Protein 8U0A (pdb70)

Solvent-accessible surface area: 18855 Å² total; per-residue (Å²): 142,39,46,62,0,62,65,30,120,81,22,18,86,94,29,95,100,7,39,85,2,8,79,5,0,26,132,30,53,125,92,11,62,72,41,52,151,189,86,106,61,2,13,28,187,96,124,127,63,10,65,19,75,11,22,88,64,22,73,29,48,141,1,2,34,9,4,17,2,3,1,85,38,13,141,23,47,45,104,7,0,2,4,0,0,9,18,0,1,114,41,0,88,15,84,0,52,88,78,6,66,0,18,52,10,80,12,7,126,132,47,58,159,2,23,0,79,30,0,6,66,33,97,72,67,125,105,124,28,102,57,60,97,39,90,55,178,36,132,134,81,13,69,73,36,15,6,0,0,0,0,0,3,0,0,0,0,0,6,0,7,84,33,96,55,166,156,29,45,115,119,30,50,82,16,1,62,76,0,10,84,32,3,46,64,97,51,8,58,99,24,16,118,83,125,21,0,44,76,0,6,150,135,4,47,117,18,12,99,49,103,42,0,33,6,0,0,0,0,0,0,3,0,10,40,55,2,164,37,117,13,35,35,0,17,1,0,0,3,31,0,16,11,12,60,1,54,0,1,39,20,6,0,14,7,2,111,113,24,132,54,65,1,116,86,0,11,8,15,5,1,4,109,43,0,90,110,9,7,84,45,0,15,70,75,57,10,40,14,16,53,79,44,0,0,2,14,4,3,53,3,5,57,17,2,53,126,7,0,0,17,18,97,2,0,0,24,0,15,0,0,11,19,0,4,8,0,13,64,32,85,102,202,8,3,29,17,79,20,14,83,98,14,29,17,104,79,0,0,24,0,0,0,0,0,0,61,36,36,159,251,15,20,71,28,0,38,50,72,0,104,170,51,48,29,156,24,61,198,42,0,58,163,75,0,34,56,19,0,61,126,32,164,45,134,110,100,2,0,0,50,23,0,33,130,46,47,57,78,190

Foldseek 3Di:
DFAFLVVCLVVLVVFPCQQLLLVQLVVLVVVLVVLQCVFDFQQDAPQAFQEDEAEDQDDLQLLLQLQLLCLQVLHHDVRSLLSNLVNLQVLFKFFFCAFDDASNHGLDHGGDIDTLCSRHYYHYDHHDDDSDRHPGDDPDGDDNLASLLSSLLLLLLLQLLVDDDPPCVVVSLVLLQVSQVLQCDPVHNRSHDPPSSVSSSVSVNNVNPVLSSLQSLLSLLLCLVRGPGRSSSSCSRSSCLFCPQQVQVSLLSVLCVVLPHGPSQVVSLVGDPLQSVLVCLSRPPSNPSSPPSYCSRRSCSSPSIPGHCRHCLNRQLSNLLSLLLVLLVLNPVSLADAHNVVRPNVLSNLSSLLVNVPSCPGNNVSVVVCVVVVNGHDPVSLVSSCVRLVPDPHDPRGPSVVSCVPRPDD

Organism: Rabies virus (strain Nishigahara RCEH) (NCBI:txid11298)

Nearest PDB structures (foldseek):
  8fwl-assembly1_A  TM=9.911E-01  e=3.787E-61  Lyssavirus australis
  8b8v-assembly1_A  TM=9.966E-01  e=1.501E-54  Rabies virus CVS-11
  8ffr-assembly1_K  TM=9.853E-01  e=4.944E-51  Rabies virus CVS-11
  5uk4-assembly2_A  TM=8.407E-01  e=1.948E-18  Vesicular stomatitis Indiana virus strain San Juan
  7uws-assembly1_G  TM=8.647E-01  e=3.463E-18  Vesicular stomatitis virus

Sequence (410 aa):
IFVNPSAIRAGLADLEMAEETVDLINRNIEDNQAHLQEYKYPAIKDLKKPCCITLGKAPDLNKAYKSVLSGMNAAKLDPDDVCSYLAAAMQFFEGTCPEDWTSYGILIARKGDKITPNSLVEIKRNDVEGNWALTGMEMTRDPTVSEHASLVGLLLSLYRLSKISGQNTGNNYKTNIADRIEQQIFETAPFVKIVEHHTLMTTHKMCANWSTIPNFRFLAGTYDMFFSRIEHLYSAIRVGTVVTAYEDCSGLVSFTGFIKQINLTAREAILYFFHKNFEEEIRRMLEPGQETAVPHSYFIHFRSLGLSGKSPYSSNAVGHVFNLIHFVGCYMGQIRSLNATVIAACAPHEMSVLGGYLGEEFFRGPEAVYARIMMNGGRLKRSHIRRYVSVSSNHQARPNSFAEFLNKTYSSD

B-factor: mean 36.46, std 17.76, range [12.39, 160.81]

Structure (mmCIF, N/CA/C/O backbone):
data_8U0A
#
_entry.id   8U0A
#
_cell.length_a   42.170
_cell.length_b   74.496
_cell.length_c   154.721
_cell.angle_alpha   90.00
_cell.angle_beta   90.00
_cell.angle_gamma   90.00
#
_symmetry.space_group_name_H-M   'P 21 21 21'
#
loop_
_entity.id
_entity.type
_entity.pdbx_description
1 polymer 'Phosphoprotein, Nucleoprotein fusion'
2 water water
#
loop_
_atom_site.group_PDB
_atom_site.id
_atom_site.type_symbol
_atom_site.label_atom_id
_atom_site.label_alt_id
_atom_site.label_comp_id
_atom_site.label_asym_id
_atom_site.label_entity_id
_atom_site.label_seq_id
_atom_site.pdbx_PDB_ins_code
_atom_site.Cartn_x
_atom_site.Cartn_y
_atom_site.Cartn_z
_atom_site.occupancy
_atom_site.B_iso_or_equiv
_atom_site.auth_seq_id
_atom_site.auth_comp_id
_atom_site.auth_asym_id
_atom_site.auth_atom_id
_atom_site.pdbx_PDB_model_num
ATOM 1 N N . ILE A 1 4 ? 24.449 29.428 2.113 1.00 56.10 4 ILE A N 1
ATOM 2 C CA . ILE A 1 4 ? 24.267 30.293 0.954 1.00 63.38 4 ILE A CA 1
ATOM 3 C C . ILE A 1 4 ? 24.870 31.660 1.277 1.00 52.90 4 ILE A C 1
ATOM 4 O O . ILE A 1 4 ? 24.663 32.203 2.366 1.00 53.28 4 ILE A O 1
ATOM 19 N N . PHE A 1 5 ? 25.607 32.216 0.322 1.00 55.72 5 PHE A N 1
ATOM 20 C CA . PHE A 1 5 ? 26.258 33.507 0.473 1.00 54.85 5 PHE A CA 1
ATOM 21 C C . PHE A 1 5 ? 25.545 34.553 -0.375 1.00 57.45 5 PHE A C 1
ATOM 22 O O . PHE A 1 5 ? 24.917 34.233 -1.386 1.00 53.99 5 PHE A O 1
ATOM 39 N N . VAL A 1 6 ? 25.650 35.811 0.050 1.00 56.02 6 VAL A N 1
ATOM 40 C CA . VAL A 1 6 ? 24.998 36.932 -0.615 1.00 54.44 6 VAL A CA 1
ATOM 41 C C . VAL A 1 6 ? 26.065 37.877 -1.150 1.00 53.66 6 VAL A C 1
ATOM 42 O O . VAL A 1 6 ? 27.089 38.105 -0.498 1.00 49.14 6 VAL A O 1
ATOM 55 N N . ASN A 1 7 ? 25.814 38.435 -2.331 1.00 54.16 7 ASN A N 1
ATOM 56 C CA . ASN A 1 7 ? 26.760 39.366 -2.933 1.00 54.37 7 ASN A CA 1
ATOM 57 C C . ASN A 1 7 ? 26.906 40.601 -2.045 1.00 56.21 7 ASN A C 1
ATOM 58 O O . ASN A 1 7 ? 25.899 41.121 -1.544 1.00 59.23 7 ASN A O 1
ATOM 69 N N . PRO A 1 8 ? 28.130 41.072 -1.787 1.00 56.25 8 PRO A N 1
ATOM 70 C CA . PRO A 1 8 ? 28.279 42.302 -0.987 1.00 54.33 8 PRO A CA 1
ATOM 71 C C . PRO A 1 8 ? 27.450 43.471 -1.505 1.00 63.35 8 PRO A C 1
ATOM 72 O O . PRO A 1 8 ? 27.002 44.307 -0.712 1.00 60.71 8 PRO A O 1
ATOM 83 N N . SER A 1 9 ? 27.230 43.562 -2.816 1.00 69.08 9 SER A N 1
ATOM 84 C CA . SER A 1 9 ? 26.429 44.661 -3.344 1.00 69.19 9 SER A CA 1
ATOM 85 C C . SER A 1 9 ? 25.023 44.648 -2.757 1.00 75.07 9 SER A C 1
ATOM 86 O O . SER A 1 9 ? 24.492 45.695 -2.367 1.00 76.61 9 SER A O 1
ATOM 94 N N . ALA A 1 10 ? 24.413 43.465 -2.671 1.00 75.37 10 ALA A N 1
ATOM 95 C CA . ALA A 1 10 ? 23.049 43.371 -2.167 1.00 83.28 10 ALA A CA 1
ATOM 96 C C . ALA A 1 10 ? 22.950 43.874 -0.732 1.00 84.27 10 ALA A C 1
ATOM 97 O O . ALA A 1 10 ? 21.956 44.511 -0.361 1.00 93.37 10 ALA A O 1
ATOM 104 N N . ILE A 1 11 ? 23.967 43.600 0.094 1.00 79.59 11 ILE A N 1
ATOM 105 C CA . ILE A 1 11 ? 23.914 44.025 1.492 1.00 83.72 11 ILE A CA 1
ATOM 106 C C . ILE A 1 11 ? 24.372 45.461 1.691 1.00 88.04 11 ILE A C 1
ATOM 107 O O . ILE A 1 11 ? 24.317 45.966 2.821 1.00 82.87 11 ILE A O 1
ATOM 123 N N . ARG A 1 12 ? 24.823 46.143 0.635 1.00 86.96 12 ARG A N 1
ATOM 124 C CA . ARG A 1 12 ? 25.144 47.559 0.776 1.00 91.98 12 ARG A CA 1
ATOM 125 C C . ARG A 1 12 ? 23.898 48.397 1.041 1.00 98.61 12 ARG A C 1
ATOM 126 O O . ARG A 1 12 ? 23.987 49.448 1.685 1.00 100.23 12 ARG A O 1
ATOM 147 N N . ALA A 1 13 ? 22.735 47.958 0.550 1.00 97.18 13 ALA A N 1
ATOM 148 C CA . ALA A 1 13 ? 21.493 48.673 0.828 1.00 97.80 13 ALA A CA 1
ATOM 149 C C . ALA A 1 13 ? 21.134 48.590 2.309 1.00 102.39 13 ALA A C 1
ATOM 150 O O . ALA A 1 13 ? 20.826 49.606 2.943 1.00 103.16 13 ALA A O 1
ATOM 157 N N . GLY A 1 14 ? 21.169 47.384 2.879 1.00 105.21 14 GLY A N 1
ATOM 158 C CA . GLY A 1 14 ? 20.933 47.230 4.304 1.00 106.69 14 GLY A CA 1
ATOM 159 C C . GLY A 1 14 ? 21.984 47.889 5.172 1.00 104.48 14 GLY A C 1
ATOM 160 O O . GLY A 1 14 ? 21.715 48.175 6.344 1.00 102.51 14 GLY A O 1
ATOM 164 N N . LEU A 1 15 ? 23.178 48.128 4.623 1.00 105.91 15 LEU A N 1
ATOM 165 C CA . LEU A 1 15 ? 24.229 48.794 5.384 1.00 104.65 15 LEU A CA 1
ATOM 166 C C . LEU A 1 15 ? 23.813 50.208 5.758 1.00 105.18 15 LEU A C 1
ATOM 167 O O . LEU A 1 15 ? 24.151 50.696 6.843 1.00 103.32 15 LEU A O 1
ATOM 183 N N . ALA A 1 16 ? 23.071 50.881 4.876 1.00 103.28 16 ALA A N 1
ATOM 184 C CA . ALA A 1 16 ? 22.685 52.262 5.139 1.00 101.38 16 ALA A CA 1
ATOM 185 C C . ALA A 1 16 ? 21.691 52.363 6.289 1.00 101.16 16 ALA A C 1
ATOM 186 O O . ALA A 1 16 ? 21.716 53.343 7.042 1.00 99.36 16 ALA A O 1
ATOM 193 N N . ASP A 1 17 ? 20.815 51.366 6.442 1.00 100.14 17 ASP A N 1
ATOM 194 C CA . ASP A 1 17 ? 19.797 51.423 7.486 1.00 100.44 17 ASP A CA 1
ATOM 195 C C . ASP A 1 17 ? 20.418 51.449 8.878 1.00 93.77 17 ASP A C 1
ATOM 196 O O . ASP A 1 17 ? 19.878 52.095 9.784 1.00 87.70 17 ASP A O 1
ATOM 205 N N . LEU A 1 18 ? 21.545 50.764 9.067 1.00 92.28 18 LEU A N 1
ATOM 206 C CA . LEU A 1 18 ? 22.182 50.706 10.376 1.00 84.14 18 LEU A CA 1
ATOM 207 C C . LEU A 1 18 ? 22.662 52.088 10.805 1.00 79.48 18 LEU A C 1
ATOM 208 O O . LEU A 1 18 ? 23.075 52.913 9.983 1.00 83.42 18 LEU A O 1
ATOM 224 N N . GLU A 1 19 ? 22.604 52.336 12.113 1.00 63.53 19 GLU A N 1
ATOM 225 C CA . GLU A 1 19 ? 22.939 53.640 12.665 1.00 55.17 19 GLU A CA 1
ATOM 226 C C . GLU A 1 19 ? 23.785 53.472 13.918 1.00 50.46 19 GLU A C 1
ATOM 227 O O . GLU A 1 19 ? 23.689 52.464 14.628 1.00 47.05 19 GLU A O 1
ATOM 239 N N . MET A 1 20 ? 24.617 54.482 14.177 1.00 52.10 20 MET A N 1
ATOM 240 C CA . MET A 1 20 ? 25.483 54.542 15.348 1.00 43.51 20 MET A CA 1
ATOM 241 C C . MET A 1 20 ? 26.419 53.344 15.427 1.00 41.25 20 MET A C 1
ATOM 242 O O . MET A 1 20 ? 26.901 52.991 16.509 1.00 41.80 20 MET A O 1
ATOM 256 N N . ALA A 1 21 ? 26.695 52.705 14.294 1.00 42.13 21 ALA A N 1
ATOM 257 C CA . ALA A 1 21 ? 27.541 51.521 14.318 1.00 40.61 21 ALA A CA 1
ATOM 258 C C . ALA A 1 21 ? 28.983 51.878 14.654 1.00 37.32 21 ALA A C 1
ATOM 259 O O . ALA A 1 21 ? 29.638 51.167 15.425 1.00 30.68 21 ALA A O 1
ATOM 266 N N . GLU A 1 22 ? 29.498 52.970 14.083 1.00 35.37 22 GLU A N 1
ATOM 267 C CA . GLU A 1 22 ? 30.884 53.343 14.341 1.00 33.95 22 GLU A CA 1
ATOM 268 C C . GLU A 1 22 ? 31.059 53.800 15.783 1.00 35.11 22 GLU A C 1
ATOM 269 O O . GLU A 1 22 ? 32.049 53.458 16.440 1.00 30.69 22 GLU A O 1
ATOM 281 N N . GLU A 1 23 ? 30.108 54.584 16.284 1.00 34.42 23 GLU A N 1
ATOM 282 C CA . GLU A 1 23 ? 30.190 55.060 17.657 1.00 37.18 23 GLU A CA 1
ATOM 283 C C . GLU A 1 23 ? 30.154 53.899 18.646 1.00 30.67 23 GLU A C 1
ATOM 284 O O . GLU A 1 23 ? 30.865 53.913 19.660 1.00 27.56 23 GLU A O 1
ATOM 296 N N . THR A 1 24 ? 29.338 52.879 18.362 1.00 31.21 24 THR A N 1
ATOM 297 C CA . THR A 1 24 ? 29.252 51.723 19.253 1.00 26.13 24 THR A CA 1
ATOM 298 C C . THR A 1 24 ? 30.574 50.971 19.290 1.00 29.62 24 THR A C 1
ATOM 299 O O . THR A 1 24 ? 31.058 50.597 20.362 1.00 26.21 24 THR A O 1
ATOM 310 N N . VAL A 1 25 ? 31.167 50.726 18.118 1.00 29.65 25 VAL A N 1
ATOM 311 C CA . VAL A 1 25 ? 32.436 50.007 18.066 1.00 33.33 25 VAL A CA 1
ATOM 312 C C . VAL A 1 25 ? 33.492 50.748 18.875 1.00 31.14 25 VAL A C 1
ATOM 313 O O . VAL A 1 25 ? 34.200 50.158 19.702 1.00 30.19 25 VAL A O 1
ATOM 326 N N . ASP A 1 26 ? 33.613 52.055 18.639 1.00 31.65 26 ASP A N 1
ATOM 327 C CA . ASP A 1 26 ? 34.652 52.835 19.298 1.00 31.85 26 ASP A CA 1
ATOM 328 C C . ASP A 1 26 ? 34.438 52.876 20.805 1.00 29.66 26 ASP A C 1
ATOM 329 O O . ASP A 1 26 ? 35.392 52.703 21.567 1.00 29.37 26 ASP A O 1
ATOM 338 N N . LEU A 1 27 ? 33.190 53.066 21.252 1.00 28.43 27 LEU A N 1
ATOM 339 C CA . LEU A 1 27 ? 32.919 53.203 22.682 1.00 29.26 27 LEU A CA 1
ATOM 340 C C . LEU A 1 27 ? 33.197 51.905 23.426 1.00 28.06 27 LEU A C 1
ATOM 341 O O . LEU A 1 27 ? 33.869 51.902 24.465 1.00 25.98 27 LEU A O 1
ATOM 357 N N . ILE A 1 28 ? 32.638 50.798 22.941 1.00 23.62 28 ILE A N 1
ATOM 358 C CA . ILE A 1 28 ? 32.848 49.523 23.614 1.00 25.21 28 ILE A CA 1
ATOM 359 C C . ILE A 1 28 ? 34.325 49.170 23.629 1.00 26.14 28 ILE A C 1
ATOM 360 O O . ILE A 1 28 ? 34.848 48.695 24.642 1.00 22.24 28 ILE A O 1
ATOM 376 N N . ASN A 1 29 ? 35.027 49.389 22.510 1.00 26.25 29 ASN A N 1
ATOM 377 C CA . ASN A 1 29 ? 36.445 49.039 22.474 1.00 25.39 29 ASN A CA 1
ATOM 378 C C . ASN A 1 29 ? 37.242 49.896 23.452 1.00 26.20 29 ASN A C 1
ATOM 379 O O . ASN A 1 29 ? 38.121 49.390 24.159 1.00 26.18 29 ASN A O 1
ATOM 390 N N . ARG A 1 30 ? 36.952 51.198 23.507 1.00 28.08 30 ARG A N 1
ATOM 391 C CA . ARG A 1 30 ? 37.646 52.058 24.460 1.00 26.88 30 ARG A CA 1
ATOM 392 C C . ARG A 1 30 ? 37.381 51.619 25.896 1.00 25.64 30 ARG A C 1
ATOM 393 O O . ARG A 1 30 ? 38.286 51.654 26.739 1.00 29.18 30 ARG A O 1
ATOM 414 N N . ASN A 1 31 ? 36.144 51.222 26.198 1.00 23.39 31 ASN A N 1
ATOM 415 C CA . ASN A 1 31 ? 35.824 50.799 27.559 1.00 22.71 31 ASN A CA 1
ATOM 416 C C . ASN A 1 31 ? 36.509 49.485 27.912 1.00 28.75 31 ASN A C 1
ATOM 417 O O . ASN A 1 31 ? 37.010 49.330 29.031 1.00 22.94 31 ASN A O 1
ATOM 428 N N . ILE A 1 32 ? 36.485 48.508 26.992 1.00 26.64 32 ILE A N 1
ATOM 429 C CA . ILE A 1 32 ? 37.186 47.235 27.192 1.00 25.23 32 ILE A CA 1
ATOM 430 C C . ILE A 1 32 ? 38.663 47.488 27.493 1.00 28.98 32 ILE A C 1
ATOM 431 O O . ILE A 1 32 ? 39.234 46.924 28.436 1.00 25.76 32 ILE A O 1
ATOM 447 N N . GLU A 1 33 ? 39.297 48.360 26.705 1.00 26.41 33 GLU A N 1
ATOM 448 C CA . GLU A 1 33 ? 40.691 48.718 26.956 1.00 32.44 33 GLU A CA 1
ATOM 449 C C . GLU A 1 33 ? 40.865 49.304 28.353 1.00 29.58 33 GLU A C 1
ATOM 450 O O . GLU A 1 33 ? 41.739 48.873 29.113 1.00 27.67 33 GLU A O 1
ATOM 462 N N . ASP A 1 34 ? 40.037 50.293 28.709 1.00 29.42 34 ASP A N 1
ATOM 463 C CA . ASP A 1 34 ? 40.097 50.868 30.052 1.00 34.35 34 ASP A CA 1
ATOM 464 C C . ASP A 1 34 ? 39.915 49.811 31.141 1.00 27.78 34 ASP A C 1
ATOM 465 O O . ASP A 1 34 ? 40.524 49.910 32.212 1.00 31.86 34 ASP A O 1
ATOM 474 N N . ASN A 1 35 ? 39.085 48.800 30.899 1.00 27.67 35 ASN A N 1
ATOM 475 C CA . ASN A 1 35 ? 38.830 47.813 31.937 1.00 28.75 35 ASN A CA 1
ATOM 476 C C . ASN A 1 35 ? 40.011 46.899 32.198 1.00 29.51 35 ASN A C 1
ATOM 477 O O . ASN A 1 35 ? 40.034 46.244 33.243 1.00 26.83 35 ASN A O 1
ATOM 488 N N . GLN A 1 36 ? 40.984 46.834 31.280 1.00 29.79 36 GLN A N 1
ATOM 489 C CA . GLN A 1 36 ? 42.105 45.917 31.448 1.00 33.29 36 GLN A CA 1
ATOM 490 C C . GLN A 1 36 ? 42.917 46.236 32.695 1.00 36.43 36 GLN A C 1
ATOM 491 O O . GLN A 1 36 ? 43.520 45.333 33.284 1.00 32.37 36 GLN A O 1
ATOM 505 N N . ALA A 1 37 ? 42.961 47.504 33.110 1.00 34.78 37 ALA A N 1
ATOM 506 C CA . ALA A 1 37 ? 43.774 47.852 34.272 1.00 37.74 37 ALA A CA 1
ATOM 507 C C . ALA A 1 37 ? 43.233 47.189 35.534 1.00 31.91 37 ALA A C 1
ATOM 508 O O . ALA A 1 37 ? 44.002 46.770 36.407 1.00 34.20 37 ALA A O 1
ATOM 515 N N . HIS A 1 38 ? 41.913 47.070 35.640 1.00 32.05 38 HIS A N 1
ATOM 516 C CA . HIS A 1 38 ? 41.319 46.350 36.759 1.00 29.85 38 HIS A CA 1
ATOM 517 C C . HIS A 1 38 ? 41.304 44.837 36.546 1.00 33.57 38 HIS A C 1
ATOM 518 O O . HIS A 1 38 ? 41.390 44.079 37.516 1.00 30.61 38 HIS A O 1
ATOM 532 N N . LEU A 1 39 ? 41.209 44.370 35.305 1.00 27.83 39 LEU A N 1
ATOM 533 C CA . LEU A 1 39 ? 41.176 42.930 35.082 1.00 35.44 39 LEU A CA 1
ATOM 534 C C . LEU A 1 39 ? 42.526 42.286 35.389 1.00 40.60 39 LEU A C 1
ATOM 535 O O . LEU A 1 39 ? 42.589 41.245 36.056 1.00 45.19 39 LEU A O 1
ATOM 551 N N . GLN A 1 40 ? 43.615 42.892 34.920 1.00 41.13 40 GLN A N 1
ATOM 552 C CA . GLN A 1 40 ? 44.950 42.328 35.110 1.00 58.67 40 GLN A CA 1
ATOM 553 C C . GLN A 1 40 ? 45.900 43.319 35.774 1.00 56.31 40 GLN A C 1
ATOM 554 O O . GLN A 1 40 ? 45.921 44.497 35.427 1.00 56.80 40 GLN A O 1
ATOM 568 N N . GLU A 1 86 ? 13.852 33.575 22.626 1.00 78.47 86 GLU A N 1
ATOM 569 C CA . GLU A 1 86 ? 13.643 34.996 22.371 1.00 69.19 86 GLU A CA 1
ATOM 570 C C . GLU A 1 86 ? 14.578 35.825 23.249 1.00 60.21 86 GLU A C 1
ATOM 571 O O . GLU A 1 86 ? 15.151 35.320 24.213 1.00 58.43 86 GLU A O 1
ATOM 582 N N . TYR A 1 87 ? 14.729 37.098 22.902 1.00 44.67 87 TYR A N 1
ATOM 583 C CA . TYR A 1 87 ? 15.676 37.987 23.550 1.00 41.48 87 TYR A CA 1
ATOM 584 C C . TYR A 1 87 ? 14.962 39.256 23.987 1.00 40.72 87 TYR A C 1
ATOM 585 O O . TYR A 1 87 ? 14.039 39.735 23.321 1.00 43.28 87 TYR A O 1
ATOM 603 N N . LYS A 1 88 ? 15.399 39.786 25.125 1.00 39.78 88 LYS A N 1
ATOM 604 C CA . LYS A 1 88 ? 14.829 40.993 25.703 1.00 31.92 88 LYS A CA 1
ATOM 605 C C . LYS A 1 88 ? 15.856 42.119 25.699 1.00 31.08 88 LYS A C 1
ATOM 606 O O . LYS A 1 88 ? 16.978 41.958 26.195 1.00 26.26 88 LYS A O 1
ATOM 625 N N . TYR A 1 89 ? 15.476 43.246 25.109 1.00 28.56 89 TYR A N 1
ATOM 626 C CA . TYR A 1 89 ? 16.382 44.377 25.056 1.00 28.26 89 TYR A CA 1
ATOM 627 C C . TYR A 1 89 ? 16.323 45.150 26.370 1.00 25.62 89 TYR A C 1
ATOM 628 O O . TYR A 1 89 ? 15.264 45.254 26.992 1.00 26.27 89 TYR A O 1
ATOM 646 N N . PRO A 1 90 ? 17.446 45.719 26.807 1.00 25.78 90 PRO A N 1
ATOM 647 C CA . PRO A 1 90 ? 17.507 46.245 28.177 1.00 24.89 90 PRO A CA 1
ATOM 648 C C . PRO A 1 90 ? 16.875 47.614 28.364 1.00 23.01 90 PRO A C 1
ATOM 649 O O . PRO A 1 90 ? 16.638 48.003 29.513 1.00 23.78 90 PRO A O 1
ATOM 660 N N . ALA A 1 91 ? 16.559 48.344 27.301 1.00 24.15 91 ALA A N 1
ATOM 661 C CA . ALA A 1 91 ? 16.193 49.745 27.466 1.00 24.42 91 ALA A CA 1
ATOM 662 C C . ALA A 1 91 ? 15.064 49.927 28.479 1.00 25.01 91 ALA A C 1
ATOM 663 O O . ALA A 1 91 ? 13.992 49.333 28.351 1.00 26.71 91 ALA A O 1
ATOM 670 N N . ILE A 1 92 ? 15.294 50.794 29.464 1.00 23.74 92 ILE A N 1
ATOM 671 C CA . ILE A 1 92 ? 14.238 51.162 30.405 1.00 23.93 92 ILE A CA 1
ATOM 672 C C . ILE A 1 92 ? 13.218 52.062 29.716 1.00 25.78 92 ILE A C 1
ATOM 673 O O . ILE A 1 92 ? 13.567 53.077 29.097 1.00 26.22 92 ILE A O 1
ATOM 689 N N . LYS A 1 93 ? 11.944 51.713 29.847 1.00 27.11 93 LYS A N 1
ATOM 690 C CA . LYS A 1 93 ? 10.895 52.398 29.112 1.00 32.05 93 LYS A CA 1
ATOM 691 C C . LYS A 1 93 ? 9.951 53.186 30.002 1.00 29.80 93 LYS A C 1
ATOM 692 O O . LYS A 1 93 ? 9.014 53.812 29.490 1.00 31.84 93 LYS A O 1
ATOM 711 N N . ASP A 1 94 ? 10.165 53.187 31.312 1.00 28.29 94 ASP A N 1
ATOM 712 C CA . ASP A 1 94 ? 9.220 53.839 32.211 1.00 31.40 94 ASP A CA 1
ATOM 713 C C . ASP A 1 94 ? 9.908 54.717 33.252 1.00 27.58 94 ASP A C 1
ATOM 714 O O . ASP A 1 94 ? 9.314 55.008 34.292 1.00 27.36 94 ASP A O 1
ATOM 723 N N . LEU A 1 95 ? 11.144 55.139 32.996 1.00 25.77 95 LEU A N 1
ATOM 724 C CA . LEU A 1 95 ? 11.866 56.118 33.810 1.00 29.30 95 LEU A CA 1
ATOM 725 C C . LEU A 1 95 ? 12.120 55.641 35.240 1.00 29.35 95 LEU A C 1
ATOM 726 O O . LEU A 1 95 ? 12.428 56.444 36.119 1.00 31.45 95 LEU A O 1
ATOM 742 N N . LYS A 1 96 ? 12.017 54.348 35.504 1.00 26.63 96 LYS A N 1
ATOM 743 C CA . LYS A 1 96 ? 12.264 53.799 36.830 1.00 32.37 96 LYS A CA 1
ATOM 744 C C . LYS A 1 96 ? 13.690 53.277 36.895 1.00 25.82 96 LYS A C 1
ATOM 745 O O . LYS A 1 96 ? 14.087 52.453 36.067 1.00 28.69 96 LYS A O 1
ATOM 764 N N . LYS A 1 97 ? 14.454 53.753 37.869 1.00 24.11 97 LYS A N 1
ATOM 765 C CA . LYS A 1 97 ? 15.797 53.234 38.055 1.00 26.71 97 LYS A CA 1
ATOM 766 C C . LYS A 1 97 ? 15.770 51.737 38.372 1.00 20.47 97 LYS A C 1
ATOM 767 O O . LYS A 1 97 ? 14.810 51.231 38.968 1.00 27.43 97 LYS A O 1
ATOM 786 N N . PRO A 1 98 ? 16.826 51.013 38.007 1.00 20.22 98 PRO A N 1
ATOM 787 C CA . PRO A 1 98 ? 16.981 49.633 38.491 1.00 22.89 98 PRO A CA 1
ATOM 788 C C . PRO A 1 98 ? 16.760 49.583 39.997 1.00 22.95 98 PRO A C 1
ATOM 789 O O . PRO A 1 98 ? 17.180 50.484 40.722 1.00 25.38 98 PRO A O 1
ATOM 800 N N A CYS A 1 99 ? 16.084 48.541 40.471 0.61 20.23 99 CYS A N 1
ATOM 801 N N B CYS A 1 99 ? 16.135 48.499 40.470 0.39 19.86 99 CYS A N 1
ATOM 802 C CA A CYS A 1 99 ? 15.786 48.464 41.895 0.61 26.12 99 CYS A CA 1
ATOM 803 C CA B CYS A 1 99 ? 15.639 48.405 41.842 0.39 26.17 99 CYS A CA 1
ATOM 804 C C A CYS A 1 99 ? 15.841 47.028 42.393 0.61 25.09 99 CYS A C 1
ATOM 805 C C B CYS A 1 99 ? 15.837 46.995 42.385 0.39 25.19 99 CYS A C 1
ATOM 806 O O A CYS A 1 99 ? 15.654 46.074 41.634 0.61 22.86 99 CYS A O 1
ATOM 807 O O B CYS A 1 99 ? 15.752 46.015 41.640 0.39 22.78 99 CYS A O 1
ATOM 822 N N . ILE A 1 100 ? 16.112 46.905 43.692 1.00 23.42 100 ILE A N 1
ATOM 823 C CA . ILE A 1 100 ? 16.101 45.644 44.433 1.00 20.50 100 ILE A CA 1
ATOM 824 C C . ILE A 1 100 ? 15.494 45.955 45.796 1.00 22.93 100 ILE A C 1
ATOM 825 O O . ILE A 1 100 ? 15.342 47.119 46.178 1.00 20.65 100 ILE A O 1
ATOM 842 N N . THR A 1 101 ? 15.169 44.905 46.546 1.00 21.63 101 THR A N 1
ATOM 843 C CA . THR A 1 101 ? 14.547 45.039 47.860 1.00 22.37 101 THR A CA 1
ATOM 844 C C . THR A 1 101 ? 15.382 44.268 48.863 1.00 23.18 101 THR A C 1
ATOM 845 O O . THR A 1 101 ? 15.689 43.089 48.644 1.00 20.45 101 THR A O 1
ATOM 856 N N . LEU A 1 102 ? 15.740 44.921 49.958 1.00 24.42 102 LEU A N 1
ATOM 857 C CA . LEU A 1 102 ? 16.574 44.320 50.988 1.00 22.68 102 LEU A CA 1
ATOM 858 C C . LEU A 1 102 ? 15.862 44.445 52.328 1.00 20.94 102 LEU A C 1
ATOM 859 O O . LEU A 1 102 ? 14.769 45.010 52.435 1.00 22.34 102 LEU A O 1
ATOM 875 N N . GLY A 1 103 ? 16.504 43.925 53.366 1.00 23.90 103 GLY A N 1
ATOM 876 C CA . GLY A 1 103 ? 15.973 44.008 54.705 1.00 24.41 103 GLY A CA 1
ATOM 877 C C . GLY A 1 103 ? 16.146 45.385 55.322 1.00 25.46 103 GLY A C 1
ATOM 878 O O . GLY A 1 103 ? 16.637 46.333 54.707 1.00 23.60 103 GLY A O 1
ATOM 882 N N . LYS A 1 104 ? 15.714 45.479 56.578 1.00 27.36 104 LYS A N 1
ATOM 883 C CA . LYS A 1 104 ? 15.796 46.726 57.330 1.00 28.60 104 LYS A CA 1
ATOM 884 C C . LYS A 1 104 ? 17.236 47.225 57.436 1.00 27.98 104 LYS A C 1
ATOM 885 O O . LYS A 1 104 ? 18.165 46.457 57.704 1.00 28.41 104 LYS A O 1
ATOM 904 N N . ALA A 1 105 ? 17.406 48.535 57.275 1.00 27.10 105 ALA A N 1
ATOM 905 C CA . ALA A 1 105 ? 18.734 49.128 57.315 1.00 28.30 105 ALA A CA 1
ATOM 906 C C . ALA A 1 105 ? 19.424 48.810 58.641 1.00 27.67 105 ALA A C 1
ATOM 907 O O . ALA A 1 105 ? 18.801 48.913 59.706 1.00 28.57 105 ALA A O 1
ATOM 914 N N . PRO A 1 106 ? 20.718 48.438 58.617 1.00 23.30 106 PRO A N 1
ATOM 915 C CA . PRO A 1 106 ? 21.402 48.062 59.861 1.00 25.15 106 PRO A CA 1
ATOM 916 C C . PRO A 1 106 ? 22.284 49.154 60.450 1.00 23.36 106 PRO A C 1
ATOM 917 O O . PRO A 1 106 ? 22.727 50.068 59.746 1.00 23.95 106 PRO A O 1
ATOM 928 N N . ASP A 1 107 ? 22.579 49.040 61.741 1.00 29.05 107 ASP A N 1
ATOM 929 C CA . ASP A 1 107 ? 23.688 49.782 62.331 1.00 24.69 107 ASP A CA 1
ATOM 930 C C . ASP A 1 107 ? 24.984 49.381 61.628 1.00 24.20 107 ASP A C 1
ATOM 931 O O . ASP A 1 107 ? 25.366 48.207 61.635 1.00 23.29 107 ASP A O 1
ATOM 940 N N . LEU A 1 108 ? 25.647 50.356 60.991 1.00 19.33 108 LEU A N 1
ATOM 941 C CA . LEU A 1 108 ? 26.823 50.043 60.175 1.00 25.07 108 LEU A CA 1
ATOM 942 C C . LEU A 1 108 ? 27.989 49.511 61.006 1.00 24.40 108 LEU A C 1
ATOM 943 O O . LEU A 1 108 ? 28.812 48.746 60.493 1.00 21.41 108 LEU A O 1
ATOM 959 N N . ASN A 1 109 ? 28.117 49.935 62.264 1.00 21.34 109 ASN A N 1
ATOM 960 C CA . ASN A 1 109 ? 29.184 49.394 63.099 1.00 23.26 109 ASN A CA 1
ATOM 961 C C . ASN A 1 109 ? 28.961 47.910 63.385 1.00 23.73 109 ASN A C 1
ATOM 962 O O . ASN A 1 109 ? 29.889 47.099 63.286 1.00 23.63 109 ASN A O 1
ATOM 973 N N . LYS A 1 110 ? 27.738 47.545 63.782 1.00 21.59 110 LYS A N 1
ATOM 974 C CA . LYS A 1 110 ? 27.422 46.147 64.056 1.00 23.24 110 LYS A CA 1
ATOM 975 C C . LYS A 1 110 ? 27.473 45.300 62.791 1.00 23.09 110 LYS A C 1
ATOM 976 O O . LYS A 1 110 ? 28.020 44.190 62.806 1.00 21.68 110 LYS A O 1
ATOM 995 N N . ALA A 1 111 ? 26.921 45.806 61.686 1.00 18.24 111 ALA A N 1
ATOM 996 C CA . ALA A 1 111 ? 26.976 45.058 60.432 1.00 20.96 111 ALA A CA 1
ATOM 997 C C . ALA A 1 111 ? 28.416 44.780 60.007 1.00 21.06 111 ALA A C 1
ATOM 998 O O . ALA A 1 111 ? 28.723 43.687 59.519 1.00 22.38 111 ALA A O 1
ATOM 1005 N N . TYR A 1 112 ? 29.304 45.767 60.150 1.00 21.09 112 TYR A N 1
ATOM 1006 C CA . TYR A 1 112 ? 30.715 45.548 59.843 1.00 20.45 112 TYR A CA 1
ATOM 1007 C C . TYR A 1 112 ? 31.285 44.412 60.688 1.00 24.53 112 TYR A C 1
ATOM 1008 O O . TYR A 1 112 ? 31.912 43.480 60.167 1.00 17.51 112 TYR A O 1
ATOM 1026 N N . LYS A 1 113 ? 31.082 44.475 62.004 1.00 19.90 113 LYS A N 1
ATOM 1027 C CA . LYS A 1 113 ? 31.632 43.430 62.857 1.00 22.21 113 LYS A CA 1
ATOM 1028 C C . LYS A 1 113 ? 31.102 42.060 62.456 1.00 22.61 113 LYS A C 1
ATOM 1029 O O . LYS A 1 113 ? 31.869 41.092 62.386 1.00 21.99 113 LYS A O 1
ATOM 1048 N N . SER A 1 114 ? 29.789 41.960 62.202 1.00 23.23 114 SER A N 1
ATOM 1049 C CA . SER A 1 114 ? 29.174 40.677 61.871 1.00 24.39 114 SER A CA 1
ATOM 1050 C C . SER A 1 114 ? 29.711 40.155 60.552 1.00 22.09 114 SER A C 1
ATOM 1051 O O . SER A 1 114 ? 30.117 38.993 60.446 1.00 21.32 114 SER A O 1
ATOM 1059 N N . VAL A 1 115 ? 29.730 41.011 59.528 1.00 20.93 115 VAL A N 1
ATOM 1060 C CA . VAL A 1 115 ? 30.160 40.553 58.215 1.00 18.34 115 VAL A CA 1
ATOM 1061 C C . VAL A 1 115 ? 31.648 40.209 58.234 1.00 22.12 115 VAL A C 1
ATOM 1062 O O . VAL A 1 115 ? 32.060 39.176 57.695 1.00 20.56 115 VAL A O 1
ATOM 1075 N N . LEU A 1 116 ? 32.465 41.016 58.913 1.00 20.67 116 LEU A N 1
ATOM 1076 C CA . LEU A 1 116 ? 33.881 40.681 59.016 1.00 20.26 116 LEU A CA 1
ATOM 1077 C C . LEU A 1 116 ? 34.071 39.341 59.716 1.00 26.16 116 LEU A C 1
ATOM 1078 O O . LEU A 1 116 ? 34.828 38.483 59.243 1.00 21.68 116 LEU A O 1
ATOM 1094 N N . SER A 1 117 ? 33.358 39.118 60.820 1.00 24.16 117 SER A N 1
ATOM 1095 C CA . SER A 1 117 ? 33.496 37.838 61.504 1.00 27.49 117 SER A CA 1
ATOM 1096 C C . SER A 1 117 ? 33.098 36.693 60.578 1.00 29.95 117 SER A C 1
ATOM 1097 O O . SER A 1 117 ? 33.711 35.618 60.600 1.00 22.73 117 SER A O 1
ATOM 1105 N N . GLY A 1 118 ? 32.074 36.903 59.752 1.00 25.07 118 GLY A N 1
ATOM 1106 C CA . GLY A 1 118 ? 31.720 35.884 58.779 1.00 25.00 118 GLY A CA 1
ATOM 1107 C C . GLY A 1 118 ? 32.815 35.655 57.754 1.00 27.99 118 GLY A C 1
ATOM 1108 O O . GLY A 1 118 ? 33.114 34.513 57.396 1.00 27.81 118 GLY A O 1
ATOM 1112 N N . MET A 1 119 ? 33.421 36.738 57.263 1.00 28.75 119 MET A N 1
ATOM 1113 C CA . MET A 1 119 ? 34.524 36.611 56.315 1.00 28.96 119 MET A CA 1
ATOM 1114 C C . MET A 1 119 ? 35.647 35.762 56.905 1.00 30.34 119 MET A C 1
ATOM 1115 O O . MET A 1 119 ? 36.123 34.809 56.274 1.00 26.17 119 MET A O 1
ATOM 1129 N N . ASN A 1 120 ? 36.036 36.059 58.147 1.00 28.34 120 ASN A N 1
ATOM 1130 C CA . ASN A 1 120 ? 37.114 35.323 58.792 1.00 29.87 120 ASN A CA 1
ATOM 1131 C C . ASN A 1 120 ? 36.742 33.866 59.031 1.00 32.70 120 ASN A C 1
ATOM 1132 O O . ASN A 1 120 ? 37.618 32.996 59.044 1.00 29.90 120 ASN A O 1
ATOM 1143 N N . ALA A 1 121 ? 35.465 33.577 59.230 1.00 27.71 121 ALA A N 1
ATOM 1144 C CA . ALA A 1 121 ? 35.024 32.222 59.512 1.00 27.87 121 ALA A CA 1
ATOM 1145 C C . ALA A 1 121 ? 34.554 31.480 58.270 1.00 31.58 121 ALA A C 1
ATOM 1146 O O . ALA A 1 121 ? 34.176 30.306 58.370 1.00 25.41 121 ALA A O 1
ATOM 1153 N N . ALA A 1 122 ? 34.577 32.128 57.104 1.00 29.71 122 ALA A N 1
ATOM 1154 C CA . ALA A 1 122 ? 34.067 31.525 55.875 1.00 26.19 122 ALA A CA 1
ATOM 1155 C C . ALA A 1 122 ? 32.615 31.102 56.069 1.00 27.96 122 ALA A C 1
ATOM 1156 O O . ALA A 1 122 ? 32.184 30.021 55.664 1.00 27.20 122 ALA A O 1
ATOM 1163 N N . LYS A 1 123 ? 31.864 31.958 56.746 1.00 26.32 123 LYS A N 1
ATOM 1164 C CA . LYS A 1 123 ? 30.430 31.776 56.930 1.00 27.61 123 LYS A CA 1
ATOM 1165 C C . LYS A 1 123 ? 29.823 33.154 56.716 1.00 29.31 123 LYS A C 1
ATOM 1166 O O . LYS A 1 123 ? 29.640 33.900 57.678 1.00 37.23 123 LYS A O 1
ATOM 1185 N N . LEU A 1 124 ? 29.490 33.481 55.469 1.00 24.64 124 LEU A N 1
ATOM 1186 C CA . LEU A 1 124 ? 28.863 34.753 55.150 1.00 23.61 124 LEU A CA 1
ATOM 1187 C C . LEU A 1 124 ? 27.401 34.491 54.829 1.00 24.36 124 LEU A C 1
ATOM 1188 O O . LEU A 1 124 ? 27.076 33.509 54.153 1.00 18.61 124 LEU A O 1
ATOM 1204 N N . ASP A 1 125 ? 26.532 35.377 55.330 1.00 24.18 125 ASP A N 1
ATOM 1205 C CA . ASP A 1 125 ? 25.109 35.367 55.009 1.00 23.49 125 ASP A CA 1
ATOM 1206 C C . ASP A 1 125 ? 24.859 36.296 53.823 1.00 22.89 125 ASP A C 1
ATOM 1207 O O . ASP A 1 125 ? 25.065 37.518 53.948 1.00 25.08 125 ASP A O 1
ATOM 1216 N N . PRO A 1 126 ? 24.452 35.781 52.657 1.00 19.98 126 PRO A N 1
ATOM 1217 C CA . PRO A 1 126 ? 24.331 36.673 51.487 1.00 22.31 126 PRO A CA 1
ATOM 1218 C C . PRO A 1 126 ? 23.350 37.812 51.688 1.00 21.64 126 PRO A C 1
ATOM 1219 O O . PRO A 1 126 ? 23.599 38.921 51.204 1.00 19.84 126 PRO A O 1
ATOM 1230 N N . ASP A 1 127 ? 22.204 37.555 52.333 1.00 23.62 127 ASP A N 1
ATOM 1231 C CA . ASP A 1 127 ? 21.250 38.628 52.611 1.00 22.38 127 ASP A CA 1
ATOM 1232 C C . ASP A 1 127 ? 21.867 39.732 53.470 1.00 20.22 127 ASP A C 1
ATOM 1233 O O . ASP A 1 127 ? 21.660 40.920 53.205 1.00 19.96 127 ASP A O 1
ATOM 1242 N N . ASP A 1 128 ? 22.564 39.358 54.547 1.00 19.96 128 ASP A N 1
ATOM 1243 C CA . ASP A 1 128 ? 23.303 40.338 55.336 1.00 17.44 128 ASP A CA 1
ATOM 1244 C C . ASP A 1 128 ? 24.337 41.080 54.494 1.00 18.60 128 ASP A C 1
ATOM 1245 O O . ASP A 1 128 ? 24.492 42.301 54.622 1.00 18.57 128 ASP A O 1
ATOM 1254 N N . VAL A 1 129 ? 25.106 40.352 53.679 1.00 19.74 129 VAL A N 1
ATOM 1255 C CA . VAL A 1 129 ? 26.166 40.998 52.905 1.00 17.11 129 VAL A CA 1
ATOM 1256 C C . VAL A 1 129 ? 25.575 42.030 51.960 1.00 16.40 129 VAL A C 1
ATOM 1257 O O . VAL A 1 129 ? 26.119 43.127 51.799 1.00 20.79 129 VAL A O 1
ATOM 1270 N N . CYS A 1 130 ? 24.474 41.68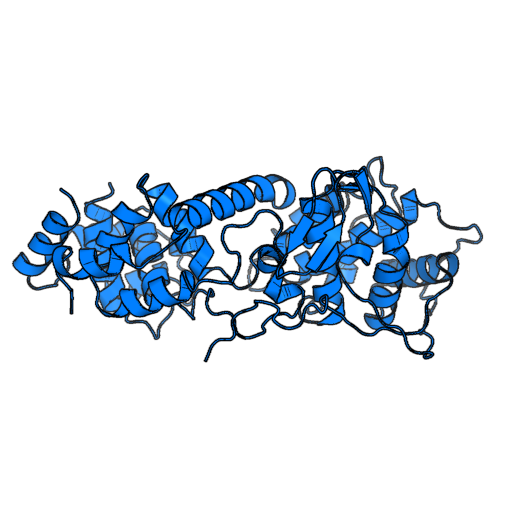3 51.290 1.00 19.58 130 CYS A N 1
ATOM 1271 C CA . CYS A 1 130 ? 23.828 42.649 50.410 1.00 17.33 130 CYS A CA 1
ATOM 1272 C C . CYS A 1 130 ? 23.342 43.860 51.196 1.00 19.41 130 CYS A C 1
ATOM 1273 O O . CYS A 1 130 ? 23.595 45.003 50.803 1.00 16.40 130 CYS A O 1
ATOM 1281 N N . SER A 1 131 ? 22.679 43.629 52.334 1.00 18.80 131 SER A N 1
ATOM 1282 C CA . SER A 1 131 ? 22.219 44.746 53.154 1.00 19.98 131 SER A CA 1
ATOM 1283 C C . SER A 1 131 ? 23.378 45.659 53.542 1.00 21.75 131 SER A C 1
ATOM 1284 O O . SER A 1 131 ? 23.268 46.889 53.452 1.00 19.10 131 SER A O 1
ATOM 1292 N N . TYR A 1 132 ? 24.496 45.074 53.979 1.00 20.22 132 TYR A N 1
ATOM 1293 C CA . TYR A 1 132 ? 25.645 45.871 54.398 1.00 16.83 132 TYR A CA 1
ATOM 1294 C C . TYR A 1 132 ? 26.226 46.650 53.227 1.00 20.11 132 TYR A C 1
ATOM 1295 O O . TYR A 1 132 ? 26.510 47.847 53.348 1.00 16.33 132 TYR A O 1
ATOM 1313 N N . LEU A 1 133 ? 26.374 45.993 52.078 1.00 18.42 133 LEU A N 1
ATOM 1314 C CA . LEU A 1 133 ? 26.930 46.666 50.911 1.00 15.41 133 LEU A CA 1
ATOM 1315 C C . LEU A 1 133 ? 26.086 47.852 50.473 1.00 16.22 133 LEU A C 1
ATOM 1316 O O . LEU A 1 133 ? 26.624 48.877 50.045 1.00 17.15 133 LEU A O 1
ATOM 1332 N N . ALA A 1 134 ? 24.758 47.707 50.493 1.00 21.69 134 ALA A N 1
ATOM 1333 C CA . ALA A 1 134 ? 23.900 48.829 50.137 1.00 16.92 134 ALA A CA 1
ATOM 1334 C C . ALA A 1 134 ? 24.010 49.948 51.163 1.00 20.15 134 ALA A C 1
ATOM 1335 O O . ALA A 1 134 ? 24.111 51.125 50.800 1.00 18.05 134 ALA A O 1
ATOM 1342 N N . ALA A 1 135 ? 24.010 49.603 52.448 1.00 17.08 135 ALA A N 1
ATOM 1343 C CA . ALA A 1 135 ? 24.153 50.631 53.474 1.00 19.15 135 ALA A CA 1
ATOM 1344 C C . ALA A 1 135 ? 25.519 51.319 53.443 1.00 23.08 135 ALA A C 1
ATOM 1345 O O . ALA A 1 135 ? 25.627 52.474 53.868 1.00 19.72 135 ALA A O 1
ATOM 1352 N N . ALA A 1 136 ? 26.549 50.657 52.919 1.00 20.32 136 ALA A N 1
ATOM 1353 C CA . ALA A 1 136 ? 27.874 51.247 52.835 1.00 22.53 136 ALA A CA 1
ATOM 1354 C C . ALA A 1 136 ? 28.015 52.216 51.673 1.00 21.23 136 ALA A C 1
ATOM 1355 O O . ALA A 1 136 ? 29.016 52.930 51.612 1.00 20.71 136 ALA A O 1
ATOM 1362 N N . MET A 1 137 ? 27.067 52.225 50.730 1.00 20.67 137 MET A N 1
ATOM 1363 C CA . MET A 1 137 ? 27.199 53.100 49.567 1.00 24.14 137 MET A CA 1
ATOM 1364 C C . MET A 1 137 ? 27.369 54.559 49.972 1.00 22.49 137 MET A C 1
ATOM 1365 O O . MET A 1 137 ? 28.009 55.334 49.252 1.00 20.94 137 MET A O 1
ATOM 1379 N N . GLN A 1 138 ? 26.793 54.955 51.108 1.00 23.27 138 GLN A N 1
ATOM 1380 C CA . GLN A 1 138 ? 26.883 56.339 51.555 1.00 25.90 138 GLN A CA 1
ATOM 1381 C C . GLN A 1 138 ? 28.333 56.773 51.724 1.00 29.57 138 GLN A C 1
ATOM 1382 O O . GLN A 1 138 ? 28.654 57.965 51.638 1.00 25.20 138 GLN A O 1
ATOM 1396 N N . PHE A 1 139 ? 29.222 55.824 51.969 1.00 22.77 139 PHE A N 1
ATOM 1397 C CA . PHE A 1 139 ? 30.608 56.194 52.202 1.00 26.61 139 PHE A CA 1
ATOM 1398 C C . PHE A 1 139 ? 31.323 56.680 50.943 1.00 26.53 139 PHE A C 1
ATOM 1399 O O . PHE A 1 139 ? 32.382 57.316 51.047 1.00 32.77 139 PHE A O 1
ATOM 1416 N N . PHE A 1 140 ? 30.800 56.368 49.770 1.00 26.23 140 PHE A N 1
ATOM 1417 C CA . PHE A 1 140 ? 31.491 56.579 48.506 1.00 19.72 140 PHE A CA 1
ATOM 1418 C C . PHE A 1 140 ? 30.816 57.742 47.795 1.00 24.85 140 PHE A C 1
ATOM 1419 O O . PHE A 1 140 ? 30.007 57.559 46.878 1.00 22.38 140 PHE A O 1
ATOM 1436 N N . GLU A 1 141 ? 31.248 58.941 48.150 1.00 21.52 141 GLU A N 1
ATOM 1437 C CA . GLU A 1 141 ? 30.674 60.158 47.613 1.00 26.18 141 GLU A CA 1
ATOM 1438 C C . GLU A 1 141 ? 31.681 60.771 46.661 1.00 26.54 141 GLU A C 1
ATOM 1439 O O . GLU A 1 141 ? 32.883 60.754 46.940 1.00 23.77 141 GLU A O 1
ATOM 1451 N N . GLY A 1 142 ? 31.192 61.318 45.548 1.00 26.52 142 GLY A N 1
ATOM 1452 C CA . GLY A 1 142 ? 32.021 62.048 44.612 1.00 26.23 142 GLY A CA 1
ATOM 1453 C C . GLY A 1 142 ? 31.200 63.113 43.912 1.00 25.18 142 GLY A C 1
ATOM 1454 O O . GLY A 1 142 ? 30.011 63.285 44.183 1.00 31.61 142 GLY A O 1
ATOM 1458 N N . THR A 1 143 ? 31.856 63.853 43.025 1.00 24.37 143 THR A N 1
ATOM 1459 C CA . THR A 1 143 ? 31.220 64.920 42.264 1.00 29.11 143 THR A CA 1
ATOM 1460 C C . THR A 1 143 ? 31.068 64.470 40.818 1.00 27.73 143 THR A C 1
ATOM 1461 O O . THR A 1 143 ? 32.035 64.004 40.209 1.00 28.94 143 THR A O 1
ATOM 1472 N N . CYS A 1 144 ? 29.866 64.601 40.280 1.00 27.86 144 CYS A N 1
ATOM 1473 C CA . CYS A 1 144 ? 29.600 64.136 38.923 1.00 24.72 144 CYS A CA 1
ATOM 1474 C C . CYS A 1 144 ? 30.251 65.074 37.917 1.00 21.84 144 CYS A C 1
ATOM 1475 O O . CYS A 1 144 ? 29.939 66.272 37.917 1.00 25.62 144 CYS A O 1
ATOM 1483 N N . PRO A 1 145 ? 31.149 64.589 37.048 1.00 25.60 145 PRO A N 1
ATOM 1484 C CA . PRO A 1 145 ? 31.919 65.519 36.199 1.00 31.00 145 PRO A CA 1
ATOM 1485 C C . PRO A 1 145 ? 31.112 66.123 35.064 1.00 26.79 145 PRO A C 1
ATOM 1486 O O . PRO A 1 145 ? 31.493 67.184 34.557 1.00 27.51 145 PRO A O 1
ATOM 1497 N N . GLU A 1 146 ? 30.026 65.477 34.649 1.00 25.15 146 GLU A N 1
ATOM 1498 C CA . GLU A 1 146 ? 29.181 65.945 33.563 1.00 26.86 146 GLU A CA 1
ATOM 1499 C C . GLU A 1 146 ? 27.760 65.485 33.852 1.00 26.30 146 GLU A C 1
ATOM 1500 O O . GLU A 1 146 ? 27.537 64.557 34.635 1.00 23.27 146 GLU A O 1
ATOM 1512 N N . ASP A 1 147 ? 26.800 66.150 33.212 1.00 23.87 147 ASP A N 1
ATOM 1513 C CA . ASP A 1 147 ? 25.428 65.665 33.210 1.00 23.87 147 ASP A CA 1
ATOM 1514 C C . ASP A 1 147 ? 25.400 64.183 32.852 1.00 27.65 147 ASP A C 1
ATOM 1515 O O . ASP A 1 147 ? 26.079 63.736 31.922 1.00 20.98 147 ASP A O 1
ATOM 1524 N N . TRP A 1 148 ? 24.607 63.427 33.610 1.00 21.83 148 TRP A N 1
ATOM 1525 C CA . TRP A 1 148 ? 24.508 61.976 33.476 1.00 19.80 148 TRP A CA 1
ATOM 1526 C C . TRP A 1 148 ? 23.044 61.583 33.338 1.00 25.95 148 TRP A C 1
ATOM 1527 O O . TRP A 1 148 ? 22.303 61.573 34.328 1.00 21.08 148 TRP A O 1
ATOM 1548 N N . THR A 1 149 ? 22.638 61.233 32.116 1.00 19.17 149 THR A N 1
ATOM 1549 C CA . THR A 1 149 ? 21.297 60.749 31.827 1.00 23.31 149 THR A CA 1
ATOM 1550 C C . THR A 1 149 ? 21.394 59.418 31.093 1.00 23.08 149 THR A C 1
ATOM 1551 O O . THR A 1 149 ? 22.238 59.251 30.209 1.00 22.24 149 THR A O 1
ATOM 1562 N N . SER A 1 150 ? 20.524 58.477 31.452 1.00 19.43 150 SER A N 1
ATOM 1563 C CA . SER A 1 150 ? 20.468 57.214 30.723 1.00 23.30 150 SER A CA 1
ATOM 1564 C C . SER A 1 150 ? 19.036 56.712 30.667 1.00 20.03 150 SER A C 1
ATOM 1565 O O . SER A 1 150 ? 18.361 56.659 31.698 1.00 20.43 150 SER A O 1
ATOM 1573 N N . TYR A 1 151 ? 18.582 56.345 29.466 1.00 22.27 151 TYR A N 1
ATOM 1574 C CA . TYR A 1 151 ? 17.212 55.871 29.247 1.00 22.54 151 TYR A CA 1
ATOM 1575 C C . TYR A 1 151 ? 16.193 56.850 29.820 1.00 26.57 151 TYR A C 1
ATOM 1576 O O . TYR A 1 151 ? 15.187 56.457 30.420 1.00 27.42 151 TYR A O 1
ATOM 1594 N N . GLY A 1 152 ? 16.462 58.141 29.641 1.00 25.60 152 GLY A N 1
ATOM 1595 C CA . GLY A 1 152 ? 15.577 59.185 30.099 1.00 24.97 152 GLY A CA 1
ATOM 1596 C C . GLY A 1 152 ? 15.696 59.518 31.564 1.00 22.48 152 GLY A C 1
ATOM 1597 O O . GLY A 1 152 ? 15.107 60.512 32.002 1.00 25.30 152 GLY A O 1
ATOM 1601 N N . ILE A 1 153 ? 16.462 58.742 32.324 1.00 25.37 153 ILE A N 1
ATOM 1602 C CA . ILE A 1 153 ? 16.619 58.935 33.760 1.00 26.65 153 ILE A CA 1
ATOM 1603 C C . ILE A 1 153 ? 17.797 59.868 34.008 1.00 25.53 153 ILE A C 1
ATOM 1604 O O . ILE A 1 153 ? 18.924 59.576 33.597 1.00 23.06 153 ILE A O 1
ATOM 1620 N N . LEU A 1 154 ? 17.534 60.997 34.671 1.00 20.72 154 LEU A N 1
ATOM 1621 C CA . LEU A 1 154 ? 18.571 61.951 35.058 1.00 20.05 154 LEU A CA 1
ATOM 1622 C C . LEU A 1 154 ? 19.227 61.426 36.326 1.00 23.25 154 LEU A C 1
ATOM 1623 O O . LEU A 1 154 ? 18.640 61.485 37.407 1.00 19.40 154 LEU A O 1
ATOM 1639 N N . ILE A 1 155 ? 20.430 60.866 36.201 1.00 19.64 155 ILE A N 1
ATOM 1640 C CA . ILE A 1 155 ? 21.101 60.346 37.387 1.00 18.77 155 ILE A CA 1
ATOM 1641 C C . ILE A 1 155 ? 21.668 61.485 38.216 1.00 19.30 155 ILE A C 1
ATOM 1642 O O . ILE A 1 155 ? 21.541 61.501 39.444 1.00 20.00 155 ILE A O 1
ATOM 1658 N N . ALA A 1 156 ? 22.338 62.431 37.560 1.00 21.24 156 ALA A N 1
ATOM 1659 C CA . ALA A 1 156 ? 22.907 63.593 38.228 1.00 18.97 156 ALA A CA 1
ATOM 1660 C C . ALA A 1 156 ? 23.208 64.647 37.179 1.00 23.36 156 ALA A C 1
ATOM 1661 O O . ALA A 1 156 ? 23.369 64.334 35.997 1.00 22.45 156 ALA A O 1
ATOM 1668 N N . ARG A 1 157 ? 23.270 65.902 37.633 1.00 21.34 157 ARG A N 1
ATOM 1669 C CA . ARG A 1 157 ? 23.787 67.035 36.880 1.00 22.68 157 ARG A CA 1
ATOM 1670 C C . ARG A 1 157 ? 25.267 67.211 37.190 1.00 26.02 157 ARG A C 1
ATOM 1671 O O . ARG A 1 157 ? 25.748 66.853 38.272 1.00 21.88 157 ARG A O 1
ATOM 1692 N N . LYS A 1 158 ? 25.975 67.824 36.245 1.00 23.51 158 LYS A N 1
ATOM 1693 C CA . LYS A 1 158 ? 27.349 68.236 36.480 1.00 23.93 158 LYS A CA 1
ATOM 1694 C C . LYS A 1 158 ? 27.447 68.989 37.795 1.00 24.55 158 LYS A C 1
ATOM 1695 O O . LYS A 1 158 ? 26.676 69.919 38.053 1.00 27.93 158 LYS A O 1
ATOM 1714 N N . GLY A 1 159 ? 28.401 68.589 38.629 1.00 24.62 159 GLY A N 1
ATOM 1715 C CA . GLY A 1 159 ? 28.602 69.230 39.903 1.00 25.83 159 GLY A CA 1
ATOM 1716 C C . GLY A 1 159 ? 27.844 68.619 41.056 1.00 27.21 159 GLY A C 1
ATOM 1717 O O . GLY A 1 159 ? 28.146 68.937 42.213 1.00 25.25 159 GLY A O 1
ATOM 1721 N N . ASP A 1 160 ? 26.889 67.736 40.796 1.00 28.67 160 ASP A N 1
ATOM 1722 C CA . ASP A 1 160 ? 26.151 67.136 41.896 1.00 23.47 160 ASP A CA 1
ATOM 1723 C C . ASP A 1 160 ? 27.040 66.209 42.717 1.00 24.97 160 ASP A C 1
ATOM 1724 O O . ASP A 1 160 ? 27.901 65.507 42.183 1.00 24.57 160 ASP A O 1
ATOM 1733 N N . LYS A 1 161 ? 26.822 66.198 44.028 1.00 26.26 161 LYS A N 1
ATOM 1734 C CA . LYS A 1 161 ? 27.379 65.129 44.843 1.00 24.96 161 LYS A CA 1
ATOM 1735 C C . LYS A 1 161 ? 26.584 63.853 44.581 1.00 23.96 161 LYS A C 1
ATOM 1736 O O . LYS A 1 161 ? 25.357 63.881 44.451 1.00 27.09 161 LYS A O 1
ATOM 1755 N N . ILE A 1 162 ? 27.294 62.737 44.457 1.00 23.00 162 ILE A N 1
ATOM 1756 C CA . ILE A 1 162 ? 26.710 61.476 44.016 1.00 26.33 162 ILE A CA 1
ATOM 1757 C C . ILE A 1 162 ? 27.353 60.335 44.787 1.00 24.86 162 ILE A C 1
ATOM 1758 O O . ILE A 1 162 ? 28.541 60.391 45.111 1.00 20.86 162 ILE A O 1
ATOM 1774 N N . THR A 1 163 ? 26.565 59.317 45.104 1.00 24.01 163 THR A N 1
ATOM 1775 C CA . THR A 1 163 ? 27.046 58.038 45.608 1.00 21.42 163 THR A CA 1
ATOM 1776 C C . THR A 1 163 ? 26.477 56.950 44.715 1.00 20.25 163 THR A C 1
ATOM 1777 O O . THR A 1 163 ? 25.650 57.225 43.841 1.00 23.58 163 THR A O 1
ATOM 1788 N N . PRO A 1 164 ? 26.891 55.689 44.912 1.00 19.04 164 PRO A N 1
ATOM 1789 C CA . PRO A 1 164 ? 26.271 54.582 44.149 1.00 19.90 164 PRO A CA 1
ATOM 1790 C C . PRO A 1 164 ? 24.772 54.527 44.299 1.00 19.66 164 PRO A C 1
ATOM 1791 O O . PRO A 1 164 ? 24.070 54.070 43.386 1.00 20.07 164 PRO A O 1
ATOM 1802 N N . ASN A 1 165 ? 24.257 55.010 45.431 1.00 23.38 165 ASN A N 1
ATOM 1803 C CA . ASN A 1 165 ? 22.822 55.071 45.668 1.00 19.52 165 ASN A CA 1
ATOM 1804 C C . ASN A 1 165 ? 22.087 55.949 44.664 1.00 20.85 165 ASN A C 1
ATOM 1805 O O . ASN A 1 165 ? 20.889 55.741 44.452 1.00 26.64 165 ASN A O 1
ATOM 1816 N N . SER A 1 166 ? 22.761 56.922 44.041 1.00 22.20 166 SER A N 1
ATOM 1817 C CA . SER A 1 166 ? 22.088 57.791 43.083 1.00 21.70 166 SER A CA 1
ATOM 1818 C C . SER A 1 166 ? 21.661 57.043 41.833 1.00 23.04 166 SER A C 1
ATOM 1819 O O . SER A 1 166 ? 20.790 57.526 41.112 1.00 21.44 166 SER A O 1
ATOM 1827 N N . LEU A 1 167 ? 22.265 55.888 41.561 1.00 16.64 167 LEU A N 1
ATOM 1828 C CA . LEU A 1 167 ? 22.079 55.173 40.307 1.00 22.15 167 LEU A CA 1
ATOM 1829 C C . LEU A 1 167 ? 20.908 54.207 40.345 1.00 19.95 167 LEU A C 1
ATOM 1830 O O . LEU A 1 167 ? 20.396 53.834 39.285 1.00 18.93 167 LEU A O 1
ATOM 1846 N N . VAL A 1 168 ? 20.470 53.807 41.537 1.00 23.10 168 VAL A N 1
ATOM 1847 C CA . VAL A 1 168 ? 19.516 52.725 41.696 1.00 21.94 168 VAL A CA 1
ATOM 1848 C C . VAL A 1 168 ? 18.576 53.065 42.842 1.00 20.11 168 VAL A C 1
ATOM 1849 O O . VAL A 1 168 ? 18.835 53.963 43.642 1.00 21.95 168 VAL A O 1
ATOM 1862 N N . GLU A 1 169 ? 17.454 52.352 42.895 1.00 21.35 169 GLU A N 1
ATOM 1863 C CA . GLU A 1 169 ? 16.510 52.456 44.003 1.00 24.88 169 GLU A CA 1
ATOM 1864 C C . GLU A 1 169 ? 16.658 51.202 44.860 1.00 24.24 169 GLU A C 1
ATOM 1865 O O . GLU A 1 169 ? 16.285 50.104 44.433 1.00 25.96 169 GLU A O 1
ATOM 1877 N N . ILE A 1 170 ? 17.191 51.354 46.064 1.00 22.50 170 ILE A N 1
ATOM 1878 C CA . ILE A 1 170 ? 17.295 50.249 47.010 1.00 24.57 170 ILE A CA 1
ATOM 1879 C C . ILE A 1 170 ? 16.123 50.397 47.976 1.00 25.48 170 ILE A C 1
ATOM 1880 O O . ILE A 1 170 ? 16.081 51.284 48.823 1.00 26.09 170 ILE A O 1
ATOM 1896 N N . LYS A 1 171 ? 15.132 49.548 47.817 1.00 26.63 171 LYS A N 1
ATOM 1897 C CA . LYS A 1 171 ? 14.020 49.520 48.738 1.00 24.71 171 LYS A CA 1
ATOM 1898 C C . LYS A 1 171 ? 14.350 48.625 49.926 1.00 29.57 171 LYS A C 1
ATOM 1899 O O . LYS A 1 171 ? 15.062 47.628 49.784 1.00 24.64 171 LYS A O 1
ATOM 1918 N N . ARG A 1 172 ? 13.779 48.950 51.091 1.00 26.76 172 ARG A N 1
ATOM 1919 C CA . ARG A 1 172 ? 13.987 48.176 52.304 1.00 27.77 172 ARG A CA 1
ATOM 1920 C C . ARG A 1 172 ? 12.655 47.981 53.004 1.00 28.31 172 ARG A C 1
ATOM 1921 O O . ARG A 1 172 ? 11.835 48.903 53.079 1.00 26.45 172 ARG A O 1
ATOM 1942 N N . ASN A 1 173 ? 12.440 46.762 53.474 1.00 27.90 173 ASN A N 1
ATOM 1943 C CA . ASN A 1 173 ? 11.311 46.401 54.307 1.00 33.42 173 ASN A CA 1
ATOM 1944 C C . ASN A 1 173 ? 11.741 46.463 55.776 1.00 28.70 173 ASN A C 1
ATOM 1945 O O . ASN A 1 173 ? 12.815 46.971 56.106 1.00 30.31 173 ASN A O 1
ATOM 1956 N N . ASP A 1 174 ? 10.881 45.982 56.675 1.00 33.35 174 ASP A N 1
ATOM 1957 C CA . ASP A 1 174 ? 11.120 46.059 58.112 1.00 38.84 174 ASP A CA 1
ATOM 1958 C C . ASP A 1 174 ? 11.704 44.766 58.684 1.00 36.06 174 ASP A C 1
ATOM 1959 O O . ASP A 1 174 ? 11.769 44.610 59.908 1.00 36.66 174 ASP A O 1
ATOM 1968 N N . VAL A 1 175 ? 12.133 43.837 57.836 1.00 31.90 175 VAL A N 1
ATOM 1969 C CA . VAL A 1 175 ? 12.689 42.578 58.317 1.00 35.02 175 VAL A CA 1
ATOM 1970 C C . VAL A 1 175 ? 14.164 42.783 58.637 1.00 31.90 175 VAL A C 1
ATOM 1971 O O . VAL A 1 175 ? 14.954 43.133 57.755 1.00 31.66 175 VAL A O 1
ATOM 1984 N N . GLU A 1 176 ? 14.539 42.543 59.893 1.00 34.69 176 GLU A N 1
ATOM 1985 C CA . GLU A 1 176 ? 15.922 42.710 60.314 1.00 36.76 176 GLU A CA 1
ATOM 1986 C C . GLU A 1 176 ? 16.784 41.550 59.828 1.00 34.65 176 GLU A C 1
ATOM 1987 O O . GLU A 1 176 ? 16.315 40.420 59.669 1.00 34.89 176 GLU A O 1
ATOM 1999 N N . GLY A 1 177 ? 18.048 41.855 59.553 1.00 32.66 177 GLY A N 1
ATOM 2000 C CA . GLY A 1 177 ? 18.998 40.846 59.144 1.00 31.46 177 GLY A CA 1
ATOM 2001 C C . GLY A 1 177 ? 19.358 39.950 60.316 1.00 32.49 177 GLY A C 1
ATOM 2002 O O . GLY A 1 177 ? 18.875 40.108 61.436 1.00 28.41 177 GLY A O 1
ATOM 2006 N N . ASN A 1 178 ? 20.221 38.975 60.037 1.00 31.68 178 ASN A N 1
ATOM 2007 C CA . ASN A 1 178 ? 20.661 38.047 61.073 1.00 28.38 178 ASN A CA 1
ATOM 2008 C C . ASN A 1 178 ? 21.774 38.661 61.911 1.00 30.20 178 ASN A C 1
ATOM 2009 O O . ASN A 1 178 ? 21.655 38.788 63.133 1.00 26.83 178 ASN A O 1
ATOM 2020 N N . TRP A 1 179 ? 22.858 39.066 61.258 1.00 25.76 179 TRP A N 1
ATOM 2021 C CA . TRP A 1 179 ? 23.948 39.771 61.924 1.00 25.15 179 TRP A CA 1
ATOM 2022 C C . TRP A 1 179 ? 24.541 38.941 63.058 1.00 28.62 179 TRP A C 1
ATOM 2023 O O . TRP A 1 179 ? 24.836 39.453 64.142 1.00 29.58 179 TRP A O 1
ATOM 2044 N N . ALA A 1 180 ? 24.700 37.646 62.808 1.00 27.56 180 ALA A N 1
ATOM 2045 C CA . ALA A 1 180 ? 25.381 36.767 63.744 1.00 27.89 180 ALA A CA 1
ATOM 2046 C C . ALA A 1 180 ? 26.854 37.144 63.846 1.00 33.54 180 ALA A C 1
ATOM 2047 O O . ALA A 1 180 ? 27.441 37.720 62.926 1.00 29.18 180 ALA A O 1
ATOM 2054 N N . LEU A 1 181 ? 27.440 36.852 64.993 1.00 34.31 181 LEU A N 1
ATOM 2055 C CA . LEU A 1 181 ? 28.876 36.977 65.177 1.00 34.70 181 LEU A CA 1
ATOM 2056 C C . LEU A 1 181 ? 29.422 35.554 65.180 1.00 38.42 181 LEU A C 1
ATOM 2057 O O . LEU A 1 181 ? 29.069 34.763 66.063 1.00 42.49 181 LEU A O 1
ATOM 2073 N N . THR A 1 182 ? 30.281 35.235 64.206 1.00 44.81 182 THR A N 1
ATOM 2074 C CA . THR A 1 182 ? 30.834 33.894 64.032 1.00 46.46 182 THR A CA 1
ATOM 2075 C C . THR A 1 182 ? 32.324 33.966 64.322 1.00 53.78 182 THR A C 1
ATOM 2076 O O . THR A 1 182 ? 33.058 34.688 63.636 1.00 51.68 182 THR A O 1
ATOM 2087 N N . GLY A 1 183 ? 32.759 33.244 65.349 1.00 61.76 183 GLY A N 1
ATOM 2088 C CA . GLY A 1 183 ? 34.147 33.259 65.771 1.00 72.71 183 GLY A CA 1
ATOM 2089 C C . GLY A 1 183 ? 34.439 34.414 66.714 1.00 73.20 183 GLY A C 1
ATOM 2090 O O . GLY A 1 183 ? 33.526 34.996 67.311 1.00 69.74 183 GLY A O 1
ATOM 2094 N N . MET A 1 185 ? 35.833 37.536 66.477 1.00 51.17 185 MET A N 1
ATOM 2095 C CA . MET A 1 185 ? 35.583 38.971 66.447 1.00 50.18 185 MET A CA 1
ATOM 2096 C C . MET A 1 185 ? 35.725 39.557 67.857 1.00 43.55 185 MET A C 1
ATOM 2097 O O . MET A 1 185 ? 34.867 39.387 68.715 1.00 44.49 185 MET A O 1
ATOM 2110 N N . GLU A 1 186 ? 36.819 40.264 68.086 1.00 46.26 186 GLU A N 1
ATOM 2111 C CA . GLU A 1 186 ? 37.136 40.838 69.387 1.00 46.69 186 GLU A CA 1
ATOM 2112 C C . GLU A 1 186 ? 37.228 42.362 69.345 1.00 44.93 186 GLU A C 1
ATOM 2113 O O . GLU A 1 186 ? 38.009 42.959 70.087 1.00 42.52 186 GLU A O 1
ATOM 2125 N N . MET A 1 187 ? 36.484 42.991 68.440 1.00 41.42 187 MET A N 1
ATOM 2126 C CA . MET A 1 187 ? 36.541 44.432 68.229 1.00 43.18 187 MET A CA 1
ATOM 2127 C C . MET A 1 187 ? 35.454 45.135 69.038 1.00 33.84 187 MET A C 1
ATOM 2128 O O . MET A 1 187 ? 34.257 44.967 68.767 1.00 35.12 187 MET A O 1
ATOM 2142 N N . THR A 1 188 ? 35.873 45.924 70.026 1.00 34.17 188 THR A N 1
ATOM 2143 C CA . THR A 1 188 ? 34.926 46.752 70.762 1.00 34.51 188 THR A CA 1
ATOM 2144 C C . THR A 1 188 ? 34.736 48.120 70.113 1.00 35.99 188 THR A C 1
ATOM 2145 O O . THR A 1 188 ? 33.614 48.635 70.103 1.00 33.81 188 THR A O 1
ATOM 2156 N N . ARG A 1 189 ? 35.798 48.709 69.550 1.00 38.55 189 ARG A N 1
ATOM 2157 C CA . ARG A 1 189 ? 35.692 50.028 68.935 1.00 29.58 189 ARG A CA 1
ATOM 2158 C C . ARG A 1 189 ? 34.857 49.947 67.658 1.00 31.80 189 ARG A C 1
ATOM 2159 O O . ARG A 1 189 ? 34.459 48.870 67.202 1.00 29.83 189 ARG A O 1
ATOM 2180 N N . ASP A 1 190 ? 34.588 51.075 67.106 1.00 29.82 190 ASP A N 1
ATOM 2181 C CA . ASP A 1 190 ? 33.888 51.153 65.835 1.00 28.25 190 ASP A CA 1
ATOM 2182 C C . ASP A 1 190 ? 34.873 51.082 64.666 1.00 29.85 190 ASP A C 1
ATOM 2183 O O . ASP A 1 190 ? 35.995 51.597 64.752 1.00 23.41 190 ASP A O 1
ATOM 2192 N N . PRO A 1 191 ? 34.474 50.483 63.546 1.00 23.42 191 PRO A N 1
ATOM 2193 C CA . PRO A 1 191 ? 35.317 50.548 62.349 1.00 22.00 191 PRO A CA 1
ATOM 2194 C C . PRO A 1 191 ? 35.458 51.976 61.849 1.00 24.23 191 PRO A C 1
ATOM 2195 O O . PRO A 1 191 ? 34.557 52.805 62.003 1.00 25.76 191 PRO A O 1
ATOM 2206 N N . THR A 1 192 ? 36.609 52.257 61.246 1.00 22.88 192 THR A N 1
ATOM 2207 C CA . THR A 1 192 ? 36.803 53.488 60.492 1.00 22.22 192 THR A CA 1
ATOM 2208 C C . THR A 1 192 ? 36.213 53.354 59.085 1.00 21.21 192 THR A C 1
ATOM 2209 O O . THR A 1 192 ? 35.972 52.252 58.585 1.00 21.74 192 THR A O 1
ATOM 2220 N N . VAL A 1 193 ? 36.002 54.501 58.431 1.00 21.80 193 VAL A N 1
ATOM 2221 C CA . VAL A 1 193 ? 35.574 54.488 57.031 1.00 21.55 193 VAL A CA 1
ATOM 2222 C C . VAL A 1 193 ? 36.569 53.713 56.178 1.00 20.23 193 VAL A C 1
ATOM 2223 O O . VAL A 1 193 ? 36.187 52.973 55.263 1.00 18.19 193 VAL A O 1
ATOM 2236 N N . SER A 1 194 ? 37.862 53.885 56.445 1.00 25.56 194 SER A N 1
ATOM 2237 C CA . SER A 1 194 ? 38.867 53.170 55.664 1.00 25.20 194 SER A CA 1
ATOM 2238 C C . SER A 1 194 ? 38.666 51.660 55.765 1.00 26.14 194 SER A C 1
ATOM 2239 O O . SER A 1 194 ? 38.842 50.925 54.781 1.00 20.11 194 SER A O 1
ATOM 2247 N N . GLU A 1 195 ? 38.327 51.179 56.962 1.00 23.69 195 GLU A N 1
ATOM 2248 C CA . GLU A 1 195 ? 38.028 49.766 57.150 1.00 22.77 195 GLU A CA 1
ATOM 2249 C C . GLU A 1 195 ? 36.756 49.369 56.411 1.00 18.93 195 GLU A C 1
ATOM 2250 O O . GLU A 1 195 ? 36.739 48.348 55.717 1.00 21.39 195 GLU A O 1
ATOM 2262 N N . HIS A 1 196 ? 35.692 50.168 56.515 1.00 20.23 196 HIS A N 1
ATOM 2263 C CA . HIS A 1 196 ? 34.493 49.876 55.732 1.00 19.48 196 HIS A CA 1
ATOM 2264 C C . HIS A 1 196 ? 34.840 49.656 54.260 1.00 18.12 196 HIS A C 1
ATOM 2265 O O . HIS A 1 196 ? 34.395 48.688 53.635 1.00 19.99 196 HIS A O 1
ATOM 2279 N N . ALA A 1 197 ? 35.638 50.561 53.690 1.00 18.66 197 ALA A N 1
ATOM 2280 C CA . ALA A 1 197 ? 35.936 50.480 52.264 1.00 21.50 197 ALA A CA 1
ATOM 2281 C C . ALA A 1 197 ? 36.723 49.221 51.930 1.00 20.88 197 ALA A C 1
ATOM 2282 O O . ALA A 1 197 ? 36.567 48.652 50.843 1.00 18.42 197 ALA A O 1
ATOM 2289 N N . SER A 1 198 ? 37.620 48.810 52.828 1.00 20.88 198 SER A N 1
ATOM 2290 C CA . SER A 1 198 ? 38.365 47.576 52.610 1.00 21.88 198 SER A CA 1
ATOM 2291 C C . SER A 1 198 ? 37.436 46.365 52.632 1.00 17.33 198 SER A C 1
ATOM 2292 O O . SER A 1 198 ? 37.580 45.454 51.810 1.00 17.76 198 SER A O 1
ATOM 2300 N N . LEU A 1 199 ? 36.480 46.332 53.570 1.00 18.17 199 LEU A N 1
ATOM 2301 C CA . LEU A 1 199 ? 35.531 45.220 53.626 1.00 20.93 199 LEU A CA 1
ATOM 2302 C C . LEU A 1 199 ? 34.637 45.196 52.389 1.00 21.27 199 LEU A C 1
ATOM 2303 O O . LEU A 1 199 ? 34.436 44.136 51.778 1.00 15.02 199 LEU A O 1
ATOM 2319 N N . VAL A 1 200 ? 34.125 46.361 51.985 1.00 16.46 200 VAL A N 1
ATOM 2320 C CA . VAL A 1 200 ? 33.302 46.427 50.778 1.00 15.99 200 VAL A CA 1
ATOM 2321 C C . VAL A 1 200 ? 34.074 45.862 49.601 1.00 15.03 200 VAL A C 1
ATOM 2322 O O . VAL A 1 200 ? 33.567 45.032 48.839 1.00 16.88 200 VAL A O 1
ATOM 2335 N N . GLY A 1 201 ? 35.347 46.242 49.488 1.00 17.41 201 GLY A N 1
ATOM 2336 C CA . GLY A 1 201 ? 36.166 45.741 48.397 1.00 16.88 201 GLY A CA 1
ATOM 2337 C C . GLY A 1 201 ? 36.320 44.233 48.427 1.00 19.21 201 GLY A C 1
ATOM 2338 O O . GLY A 1 201 ? 36.173 43.561 47.402 1.00 20.10 201 GLY A O 1
ATOM 2342 N N . LEU A 1 202 ? 36.667 43.685 49.595 1.00 18.13 202 LEU A N 1
ATOM 2343 C CA . LEU A 1 202 ? 36.843 42.238 49.715 1.00 18.36 202 LEU A CA 1
ATOM 2344 C C . LEU A 1 202 ? 35.566 41.495 49.349 1.00 18.14 202 LEU A C 1
ATOM 2345 O O . LEU A 1 202 ? 35.603 40.506 48.609 1.00 21.31 202 LEU A O 1
ATOM 2361 N N . LEU A 1 203 ? 34.435 41.925 49.917 1.00 17.59 203 LEU A N 1
ATOM 2362 C CA . LEU A 1 203 ? 33.154 41.270 49.673 1.00 20.21 203 LEU A CA 1
ATOM 2363 C C . LEU A 1 203 ? 32.819 41.249 48.189 1.00 16.88 203 LEU A C 1
ATOM 2364 O O . LEU A 1 203 ? 32.471 40.199 47.628 1.00 18.30 203 LEU A O 1
ATOM 2380 N N . LEU A 1 204 ? 32.921 42.409 47.538 1.00 22.68 204 LEU A N 1
ATOM 2381 C CA . LEU A 1 204 ? 32.584 42.509 46.126 1.00 18.91 204 LEU A CA 1
ATOM 2382 C C . LEU A 1 204 ? 33.509 41.656 45.289 1.00 19.17 204 LEU A C 1
ATOM 2383 O O . LEU A 1 204 ? 33.113 41.180 44.220 1.00 18.93 204 LEU A O 1
ATOM 2399 N N . SER A 1 205 ? 34.755 41.478 45.744 1.00 20.74 205 SER A N 1
ATOM 2400 C CA . SER A 1 205 ? 35.673 40.622 45.012 1.00 18.71 205 SER A CA 1
ATOM 2401 C C . SER A 1 205 ? 35.171 39.189 44.947 1.00 17.91 205 SER A C 1
ATOM 2402 O O . SER A 1 205 ? 35.534 38.473 44.015 1.00 20.82 205 SER A O 1
ATOM 2410 N N . LEU A 1 206 ? 34.311 38.770 45.888 1.00 16.68 206 LEU A N 1
ATOM 2411 C CA . LEU A 1 206 ? 33.728 37.428 45.831 1.00 16.93 206 LEU A CA 1
ATOM 2412 C C . LEU A 1 206 ? 32.886 37.224 44.575 1.00 19.02 206 LEU A C 1
ATOM 2413 O O . LEU A 1 206 ? 32.649 36.083 44.163 1.00 18.97 206 LEU A O 1
ATOM 2429 N N . TYR A 1 207 ? 32.370 38.310 43.999 1.00 20.70 207 TYR A N 1
ATOM 2430 C CA . TYR A 1 207 ? 31.640 38.198 42.742 1.00 21.66 207 TYR A CA 1
ATOM 2431 C C . TYR A 1 207 ? 32.564 37.754 41.612 1.00 17.78 207 TYR A C 1
ATOM 2432 O O . TYR A 1 207 ? 32.241 36.835 40.847 1.00 22.34 207 TYR A O 1
ATOM 2450 N N . ARG A 1 208 ? 33.711 38.417 41.476 1.00 24.47 208 ARG A N 1
ATOM 2451 C CA . ARG A 1 208 ? 34.665 38.033 40.443 1.00 18.30 208 ARG A CA 1
ATOM 2452 C C . ARG A 1 208 ? 35.169 36.611 40.636 1.00 18.31 208 ARG A C 1
ATOM 2453 O O . ARG A 1 208 ? 35.257 35.850 39.669 1.00 25.95 208 ARG A O 1
ATOM 2474 N N . LEU A 1 209 ? 35.529 36.231 41.872 1.00 19.27 209 LEU A N 1
ATOM 2475 C CA . LEU A 1 209 ? 36.025 34.873 42.089 1.00 25.86 209 LEU A CA 1
ATOM 2476 C C . LEU A 1 209 ? 34.949 33.846 41.765 1.00 24.11 209 LEU A C 1
ATOM 2477 O O . LEU A 1 209 ? 35.238 32.799 41.174 1.00 28.92 209 LEU A O 1
ATOM 2493 N N . SER A 1 210 ? 33.699 34.129 42.143 1.00 23.18 210 SER A N 1
ATOM 2494 C CA . SER A 1 210 ? 32.610 33.208 41.848 1.00 23.48 210 SER A CA 1
ATOM 2495 C C . SER A 1 210 ? 32.425 33.027 40.349 1.00 25.73 210 SER A C 1
ATOM 2496 O O . SER A 1 210 ? 32.199 31.907 39.877 1.00 24.39 210 SER A O 1
ATOM 2504 N N . LYS A 1 211 ? 32.528 34.116 39.583 1.00 26.91 211 LYS A N 1
ATOM 2505 C CA . LYS A 1 211 ? 32.281 34.028 38.148 1.00 28.93 211 LYS A CA 1
ATOM 2506 C C . LYS A 1 211 ? 33.291 33.129 37.462 1.00 34.13 211 LYS A C 1
ATOM 2507 O O . LYS A 1 211 ? 32.966 32.489 36.457 1.00 30.98 211 LYS A O 1
ATOM 2526 N N . ILE A 1 212 ? 34.525 33.098 37.963 1.00 30.18 212 ILE A N 1
ATOM 2527 C CA . ILE A 1 212 ? 35.545 32.197 37.430 1.00 35.90 212 ILE A CA 1
ATOM 2528 C C . ILE A 1 212 ? 35.146 30.762 37.764 1.00 43.84 212 ILE A C 1
ATOM 2529 O O . ILE A 1 212 ? 35.166 30.351 38.929 1.00 46.66 212 ILE A O 1
ATOM 2545 N N . SER A 1 213 ? 34.799 29.989 36.741 1.00 58.25 213 SER A N 1
ATOM 2546 C CA . SER A 1 213 ? 34.371 28.612 36.934 1.00 70.24 213 SER A CA 1
ATOM 2547 C C . SER A 1 213 ? 34.979 27.754 35.837 1.00 76.59 213 SER A C 1
ATOM 2548 O O . SER A 1 213 ? 35.442 28.258 34.809 1.00 66.75 213 SER A O 1
ATOM 2556 N N . GLY A 1 214 ? 34.965 26.450 36.065 1.00 66.81 214 GLY A N 1
ATOM 2557 C CA . GLY A 1 214 ? 35.545 25.492 35.147 1.00 78.70 214 GLY A CA 1
ATOM 2558 C C . GLY A 1 214 ? 36.769 24.797 35.728 1.00 72.98 214 GLY A C 1
ATOM 2559 O O . GLY A 1 214 ? 37.256 25.109 36.817 1.00 66.04 214 GLY A O 1
ATOM 2563 N N . GLN A 1 215 ? 37.269 23.836 34.954 1.00 74.74 215 GLN A N 1
ATOM 2564 C CA . GLN A 1 215 ? 38.428 23.060 35.369 1.00 69.55 215 GLN A CA 1
ATOM 2565 C C . GLN A 1 215 ? 39.703 23.831 35.054 1.00 67.08 215 GLN A C 1
ATOM 2566 O O . GLN A 1 215 ? 39.757 24.628 34.111 1.00 54.13 215 GLN A O 1
ATOM 2580 N N . ASN A 1 216 ? 40.730 23.597 35.874 1.00 59.94 216 ASN A N 1
ATOM 2581 C CA . ASN A 1 216 ? 42.054 24.181 35.673 1.00 58.63 216 ASN A CA 1
ATOM 2582 C C . ASN A 1 216 ? 42.028 25.702 35.827 1.00 55.35 216 ASN A C 1
ATOM 2583 O O . ASN A 1 216 ? 42.697 26.422 35.085 1.00 55.15 216 ASN A O 1
ATOM 2594 N N . THR A 1 217 ? 41.252 26.196 36.791 1.00 60.76 217 THR A N 1
ATOM 2595 C CA . THR A 1 217 ? 41.202 27.621 37.097 1.00 58.31 217 THR A CA 1
ATOM 2596 C C . THR A 1 217 ? 41.786 27.935 38.467 1.00 49.47 217 THR A C 1
ATOM 2597 O O . THR A 1 217 ? 41.757 29.097 38.889 1.00 41.46 217 THR A O 1
ATOM 2608 N N . GLY A 1 218 ? 42.330 26.939 39.163 1.00 43.67 218 GLY A N 1
ATOM 2609 C CA . GLY A 1 218 ? 42.824 27.131 40.512 1.00 45.58 218 GLY A CA 1
ATOM 2610 C C . GLY A 1 218 ? 43.942 28.145 40.638 1.00 42.37 218 GLY A C 1
ATOM 2611 O O . GLY A 1 218 ? 43.845 29.105 41.409 1.00 38.42 218 GLY A O 1
ATOM 2615 N N A ASN A 1 219 ? 45.024 27.931 39.890 0.58 42.59 219 ASN A N 1
ATOM 2616 N N B ASN A 1 219 ? 45.023 27.938 39.887 0.42 42.59 219 ASN A N 1
ATOM 2617 C CA A ASN A 1 219 ? 46.146 28.858 39.950 0.58 42.14 219 ASN A CA 1
ATOM 2618 C CA B ASN A 1 219 ? 46.144 28.866 39.963 0.42 42.15 219 ASN A CA 1
ATOM 2619 C C A ASN A 1 219 ? 45.710 30.262 39.554 0.58 41.37 219 ASN A C 1
ATOM 2620 C C B ASN A 1 219 ? 45.718 30.267 39.548 0.42 41.34 219 ASN A C 1
ATOM 2621 O O A ASN A 1 219 ? 46.084 31.244 40.205 0.58 38.58 219 ASN A O 1
ATOM 2622 O O B ASN A 1 219 ? 46.114 31.256 40.175 0.42 38.62 219 ASN A O 1
ATOM 2643 N N . TYR A 1 220 ? 44.897 30.371 38.499 1.00 39.07 220 TYR A N 1
ATOM 2644 C CA . TYR A 1 220 ? 44.431 31.677 38.045 1.00 36.94 220 TYR A CA 1
ATOM 2645 C C . TYR A 1 220 ? 43.666 32.401 39.152 1.00 40.45 220 TYR A C 1
ATOM 2646 O O . TYR A 1 220 ? 43.948 33.567 39.457 1.00 38.21 220 TYR A O 1
ATOM 2665 N N . LYS A 1 221 ? 42.709 31.716 39.790 1.00 38.45 221 LYS A N 1
ATOM 2666 C CA . LYS A 1 221 ? 41.938 32.351 40.859 1.00 36.26 221 LYS A CA 1
ATOM 2667 C C . LYS A 1 221 ? 42.827 32.715 42.044 1.00 34.82 221 LYS A C 1
ATOM 2668 O O . LYS A 1 221 ? 42.654 33.773 42.661 1.00 28.74 221 LYS A O 1
ATOM 2687 N N . THR A 1 222 ? 43.788 31.856 42.375 1.00 35.95 222 THR A N 1
ATOM 2688 C CA . THR A 1 222 ? 44.669 32.146 43.499 1.00 33.53 222 THR A CA 1
ATOM 2689 C C . THR A 1 222 ? 45.455 33.433 43.276 1.00 32.98 222 THR A C 1
ATOM 2690 O O . THR A 1 222 ? 45.600 34.247 44.194 1.00 32.32 222 THR A O 1
ATOM 2701 N N . ASN A 1 223 ? 45.970 33.637 42.064 1.00 32.90 223 ASN A N 1
ATOM 2702 C CA . ASN A 1 223 ? 46.736 34.846 41.785 1.00 35.69 223 ASN A CA 1
ATOM 2703 C C . ASN A 1 223 ? 45.853 36.086 41.852 1.00 33.18 223 ASN A C 1
ATOM 2704 O O . ASN A 1 223 ? 46.261 37.120 42.397 1.00 29.69 223 ASN A O 1
ATOM 2715 N N . ILE A 1 224 ? 44.637 36.004 41.308 1.00 30.22 224 ILE A N 1
ATOM 2716 C CA . ILE A 1 224 ? 43.702 37.119 41.413 1.00 26.94 224 ILE A CA 1
ATOM 2717 C C . ILE A 1 224 ? 43.425 37.428 42.881 1.00 29.29 224 ILE A C 1
ATOM 2718 O O . ILE A 1 224 ? 43.497 38.584 43.321 1.00 24.02 224 ILE A O 1
ATOM 2734 N N . ALA A 1 225 ? 43.113 36.392 43.663 1.00 24.55 225 ALA A N 1
ATOM 2735 C CA . ALA A 1 225 ? 42.845 36.589 45.083 1.00 29.39 225 ALA A CA 1
ATOM 2736 C C . ALA A 1 225 ? 44.034 37.229 45.790 1.00 28.33 225 ALA A C 1
ATOM 2737 O O . ALA A 1 225 ? 43.859 38.154 46.592 1.00 28.00 225 ALA A O 1
ATOM 2744 N N . ASP A 1 226 ? 45.249 36.741 45.524 1.00 28.52 226 ASP A N 1
ATOM 2745 C CA . ASP A 1 226 ? 46.437 37.338 46.133 1.00 28.57 226 ASP A CA 1
ATOM 2746 C C . ASP A 1 226 ? 46.530 38.824 45.797 1.00 36.12 226 ASP A C 1
ATOM 2747 O O . ASP A 1 226 ? 46.768 39.662 46.676 1.00 30.21 226 ASP A O 1
ATOM 2756 N N . ARG A 1 227 ? 46.352 39.168 44.518 1.00 31.36 227 ARG A N 1
ATOM 2757 C CA . ARG A 1 227 ? 46.376 40.569 44.116 1.00 26.14 227 ARG A CA 1
ATOM 2758 C C . ARG A 1 227 ? 45.286 41.362 44.830 1.00 29.27 227 ARG A C 1
ATOM 2759 O O . ARG A 1 227 ? 45.529 42.477 45.299 1.00 26.46 227 ARG A O 1
ATOM 2780 N N . ILE A 1 228 ? 44.082 40.801 44.931 1.00 25.82 228 ILE A N 1
ATOM 2781 C CA . ILE A 1 228 ? 42.990 41.511 45.589 1.00 26.87 228 ILE A CA 1
ATOM 2782 C C . ILE A 1 228 ? 43.327 41.785 47.047 1.00 27.61 228 ILE A C 1
ATOM 2783 O O . ILE A 1 228 ? 43.079 42.885 47.561 1.00 22.62 228 ILE A O 1
ATOM 2799 N N . GLU A 1 229 ? 43.859 40.779 47.751 1.00 24.57 229 GLU A N 1
ATOM 2800 C CA . GLU A 1 229 ? 44.232 40.973 49.149 1.00 26.27 229 GLU A CA 1
ATOM 2801 C C . GLU A 1 229 ? 45.246 42.096 49.294 1.00 26.55 229 GLU A C 1
ATOM 2802 O O . GLU A 1 229 ? 45.154 42.910 50.220 1.00 29.00 229 GLU A O 1
ATOM 2814 N N A GLN A 1 230 ? 46.229 42.148 48.395 0.45 27.61 230 GLN A N 1
ATOM 2815 N N B GLN A 1 230 ? 46.225 42.151 48.392 0.55 27.08 230 GLN A N 1
ATOM 2816 C CA A GLN A 1 230 ? 47.214 43.221 48.440 0.45 28.78 230 GLN A CA 1
ATOM 2817 C CA B GLN A 1 230 ? 47.216 43.219 48.444 0.55 29.14 230 GLN A CA 1
ATOM 2818 C C A GLN A 1 230 ? 46.541 44.575 48.280 0.45 27.30 230 GLN A C 1
ATOM 2819 C C B GLN A 1 230 ? 46.548 44.577 48.275 0.55 26.82 230 GLN A C 1
ATOM 2820 O O A GLN A 1 230 ? 46.778 45.498 49.067 0.45 27.72 230 GLN A O 1
ATOM 2821 O O B GLN A 1 230 ? 46.785 45.502 49.060 0.55 26.92 230 GLN A O 1
ATOM 2848 N N . ILE A 1 231 ? 45.672 44.702 47.277 1.00 27.11 231 ILE A N 1
ATOM 2849 C CA . ILE A 1 231 ? 45.033 45.985 47.006 1.00 25.85 231 ILE A CA 1
ATOM 2850 C C . ILE A 1 231 ? 44.311 46.495 48.247 1.00 24.41 231 ILE A C 1
ATOM 2851 O O . ILE A 1 231 ? 44.428 47.668 48.621 1.00 27.64 231 ILE A O 1
ATOM 2868 N N . PHE A 1 232 ? 43.559 45.625 48.910 1.00 25.43 232 PHE A N 1
ATOM 2869 C CA . PHE A 1 232 ? 42.674 46.059 49.979 1.00 22.23 232 PHE A CA 1
ATOM 2870 C C . PHE A 1 232 ? 43.347 46.053 51.345 1.00 23.75 232 PHE A C 1
ATOM 2871 O O . PHE A 1 232 ? 42.676 46.290 52.350 1.00 25.56 232 PHE A O 1
ATOM 2888 N N . GLU A 1 233 ? 44.657 45.832 51.401 1.00 26.48 233 GLU A N 1
ATOM 2889 C CA . GLU A 1 233 ? 45.430 46.099 52.604 1.00 29.39 233 GLU A CA 1
ATOM 2890 C C . GLU A 1 233 ? 46.432 47.227 52.408 1.00 28.22 233 GLU A C 1
ATOM 2891 O O . GLU A 1 233 ? 47.168 47.562 53.345 1.00 27.27 233 GLU A O 1
ATOM 2903 N N . THR A 1 234 ? 46.454 47.836 51.223 1.00 23.76 234 THR A N 1
ATOM 2904 C CA . THR A 1 234 ? 47.371 48.914 50.890 1.00 24.81 234 THR A CA 1
ATOM 2905 C C . THR A 1 234 ? 46.639 50.246 50.930 1.00 25.20 234 THR A C 1
ATOM 2906 O O . THR A 1 234 ? 45.499 50.359 50.463 1.00 21.53 234 THR A O 1
ATOM 2917 N N . ALA A 1 235 ? 47.284 51.233 51.534 1.00 28.00 235 ALA A N 1
ATOM 2918 C CA . ALA A 1 235 ? 46.689 52.552 51.636 1.00 23.59 235 ALA A CA 1
ATOM 2919 C C . ALA A 1 235 ? 46.179 52.973 50.262 1.00 25.98 235 ALA A C 1
ATOM 2920 O O . ALA A 1 235 ? 46.887 52.789 49.263 1.00 28.33 235 ALA A O 1
ATOM 2927 N N . PRO A 1 236 ? 44.985 53.577 50.167 1.00 25.69 236 PRO A N 1
ATOM 2928 C CA . PRO A 1 236 ? 44.146 54.088 51.260 1.00 20.87 236 PRO A CA 1
ATOM 2929 C C . PRO A 1 236 ? 43.316 53.019 51.960 1.00 23.70 236 PRO A C 1
ATOM 2930 O O . PRO A 1 236 ? 42.576 53.344 52.876 1.00 24.06 236 PRO A O 1
ATOM 2941 N N . PHE A 1 237 ? 43.400 51.751 51.562 1.00 24.69 237 PHE A N 1
ATOM 2942 C CA . PHE A 1 237 ? 42.730 50.676 52.278 1.00 20.57 237 PHE A CA 1
ATOM 2943 C C . PHE A 1 237 ? 43.565 50.231 53.482 1.00 23.60 237 PHE A C 1
ATOM 2944 O O . PHE A 1 237 ? 44.718 50.631 53.656 1.00 26.15 237 PHE A O 1
ATOM 2961 N N . VAL A 1 238 ? 42.968 49.380 54.314 1.00 24.45 238 VAL A N 1
ATOM 2962 C CA . VAL A 1 238 ? 43.567 48.945 55.571 1.00 28.86 238 VAL A CA 1
ATOM 2963 C C . VAL A 1 238 ? 43.438 47.435 55.702 1.00 26.32 238 VAL A C 1
ATOM 2964 O O . VAL A 1 238 ? 42.417 46.852 55.319 1.00 23.74 238 VAL A O 1
ATOM 2977 N N . LYS A 1 239 ? 44.467 46.804 56.258 1.00 23.28 239 LYS A N 1
ATOM 2978 C CA . LYS A 1 239 ? 44.446 45.359 56.422 1.00 22.44 239 LYS A CA 1
ATOM 2979 C C . LYS A 1 239 ? 43.433 45.003 57.499 1.00 26.78 239 LYS A C 1
ATOM 2980 O O . LYS A 1 239 ? 43.588 45.395 58.657 1.00 25.91 239 LYS A O 1
ATOM 2999 N N . ILE A 1 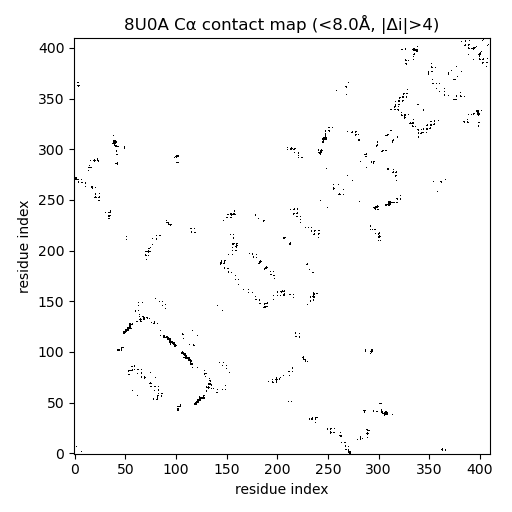240 ? 42.394 44.261 57.130 1.00 24.26 240 ILE A N 1
ATOM 3000 C CA . ILE A 1 240 ? 41.395 43.805 58.088 1.00 22.90 240 ILE A CA 1
ATOM 3001 C C . ILE A 1 240 ? 41.268 42.291 58.115 1.00 25.33 240 ILE A C 1
ATOM 3002 O O . ILE A 1 240 ? 40.507 41.759 58.936 1.00 24.89 240 ILE A O 1
ATOM 3018 N N . VAL A 1 241 ? 41.964 41.579 57.222 1.00 24.12 241 VAL A N 1
ATOM 3019 C CA . VAL A 1 241 ? 41.956 40.122 57.193 1.00 24.43 241 VAL A CA 1
ATOM 3020 C C . VAL A 1 241 ? 43.376 39.639 56.923 1.00 28.02 241 VAL A C 1
ATOM 3021 O O . VAL A 1 241 ? 44.199 40.353 56.345 1.00 25.53 241 VAL A O 1
ATOM 3034 N N . GLU A 1 242 ? 43.647 38.398 57.329 1.00 23.48 242 GLU A N 1
ATOM 3035 C CA . GLU A 1 242 ? 44.916 37.740 57.050 1.00 28.96 242 GLU A CA 1
ATOM 3036 C C . GLU A 1 242 ? 44.928 37.103 55.657 1.00 29.12 242 GLU A C 1
ATOM 3037 O O . GLU A 1 242 ? 43.888 36.793 55.073 1.00 30.97 242 GLU A O 1
ATOM 3049 N N . HIS A 1 243 ? 46.137 36.877 55.143 1.00 37.12 243 HIS A N 1
ATOM 3050 C CA . HIS A 1 243 ? 46.276 36.296 53.813 1.00 39.04 243 HIS A CA 1
ATOM 3051 C C . HIS A 1 243 ? 45.616 34.925 53.747 1.00 35.28 243 HIS A C 1
ATOM 3052 O O . HIS A 1 243 ? 45.632 34.160 54.716 1.00 37.39 243 HIS A O 1
ATOM 3066 N N . HIS A 1 244 ? 45.026 34.624 52.594 1.00 38.23 244 HIS A N 1
ATOM 3067 C CA . HIS A 1 244 ? 44.339 33.382 52.274 1.00 39.95 244 HIS A CA 1
ATOM 3068 C C . HIS A 1 244 ? 42.932 33.363 52.855 1.00 36.64 244 HIS A C 1
ATOM 3069 O O . HIS A 1 244 ? 42.189 32.416 52.577 1.00 32.65 244 HIS A O 1
ATOM 3083 N N . THR A 1 245 ? 42.507 34.392 53.592 1.00 30.34 245 THR A N 1
ATOM 3084 C CA . THR A 1 245 ? 41.139 34.387 54.102 1.00 30.64 245 THR A CA 1
ATOM 3085 C C . THR A 1 245 ? 40.131 34.467 52.957 1.00 28.12 245 THR A C 1
ATOM 3086 O O . THR A 1 245 ? 39.089 33.798 52.979 1.00 28.36 245 THR A O 1
ATOM 3097 N N . LEU A 1 246 ? 40.432 35.284 51.946 1.00 30.24 246 LEU A N 1
ATOM 3098 C CA . LEU A 1 246 ? 39.490 35.508 50.857 1.00 27.42 246 LEU A CA 1
ATOM 3099 C C . LEU A 1 246 ? 39.229 34.227 50.076 1.00 29.38 246 LEU A C 1
ATOM 3100 O O . LEU A 1 246 ? 38.079 33.918 49.745 1.00 27.89 246 LEU A O 1
ATOM 3116 N N . MET A 1 247 ? 40.284 33.462 49.776 1.00 28.05 247 MET A N 1
ATOM 3117 C CA . MET A 1 247 ? 40.100 32.212 49.044 1.00 28.68 247 MET A CA 1
ATOM 3118 C C . MET A 1 247 ? 39.326 31.191 49.872 1.00 33.11 247 MET A C 1
ATOM 3119 O O . MET A 1 247 ? 38.478 30.463 49.339 1.00 30.31 247 MET A O 1
ATOM 3133 N N . THR A 1 248 ? 39.640 31.086 51.165 1.00 32.12 248 THR A N 1
ATOM 3134 C CA . THR A 1 248 ? 38.899 30.168 52.023 1.00 30.35 248 THR A CA 1
ATOM 3135 C C . THR A 1 248 ? 37.411 30.507 52.012 1.00 30.50 248 THR A C 1
ATOM 3136 O O . THR A 1 248 ? 36.559 29.631 51.831 1.00 29.88 248 THR A O 1
ATOM 3147 N N . THR A 1 249 ? 37.080 31.788 52.149 1.00 24.83 249 THR A N 1
ATOM 3148 C CA . THR A 1 249 ? 35.675 32.180 52.119 1.00 27.76 249 THR A CA 1
ATOM 3149 C C . THR A 1 249 ? 35.055 31.950 50.745 1.00 27.26 249 THR A C 1
ATOM 3150 O O . THR A 1 249 ? 33.916 31.478 50.646 1.00 27.97 249 THR A O 1
ATOM 3161 N N . HIS A 1 250 ? 35.789 32.266 49.676 1.00 28.52 250 HIS A N 1
ATOM 3162 C CA . HIS A 1 250 ? 35.260 32.050 48.333 1.00 26.71 250 HIS A CA 1
ATOM 3163 C C . HIS A 1 250 ? 34.828 30.602 48.136 1.00 29.33 250 HIS A C 1
ATOM 3164 O O . HIS A 1 250 ? 33.764 30.336 47.566 1.00 27.62 250 HIS A O 1
ATOM 3178 N N . LYS A 1 251 ? 35.625 29.650 48.622 1.00 24.31 251 LYS A N 1
ATOM 3179 C CA . LYS A 1 251 ? 35.259 28.247 48.458 1.00 31.33 251 LYS A CA 1
ATOM 3180 C C . LYS A 1 251 ? 33.872 27.946 49.017 1.00 32.20 251 LYS A C 1
ATOM 3181 O O . LYS A 1 251 ? 33.194 27.026 48.546 1.00 32.40 251 LYS A O 1
ATOM 3200 N N . MET A 1 252 ? 33.419 28.718 49.993 1.00 29.93 252 MET A N 1
ATOM 3201 C CA . MET A 1 252 ? 32.096 28.518 50.549 1.00 32.23 252 MET A CA 1
ATOM 3202 C C . MET A 1 252 ? 31.058 29.440 49.931 1.00 26.05 252 MET A C 1
ATOM 3203 O O . MET A 1 252 ? 29.886 29.355 50.303 1.00 26.78 252 MET A O 1
ATOM 3217 N N . CYS A 1 253 ? 31.474 30.365 49.061 1.00 26.77 253 CYS A N 1
ATOM 3218 C CA . CYS A 1 253 ? 30.586 31.299 48.373 1.00 24.16 253 CYS A CA 1
ATOM 3219 C C . CYS A 1 253 ? 30.718 31.168 46.857 1.00 24.55 253 CYS A C 1
ATOM 3220 O O . CYS A 1 253 ? 30.656 32.160 46.119 1.00 24.92 253 CYS A O 1
ATOM 3228 N N . ALA A 1 254 ? 30.893 29.932 46.384 1.00 21.71 254 ALA A N 1
ATOM 3229 C CA . ALA A 1 254 ? 31.340 29.670 45.015 1.00 24.86 254 ALA A CA 1
ATOM 3230 C C . ALA A 1 254 ? 30.343 30.104 43.944 1.00 23.91 254 ALA A C 1
ATOM 3231 O O . ALA A 1 254 ? 30.740 30.340 42.793 1.00 24.62 254 ALA A O 1
ATOM 3238 N N . ASN A 1 255 ? 29.058 30.181 44.275 1.00 25.13 255 ASN A N 1
ATOM 3239 C CA . ASN A 1 255 ? 28.027 30.494 43.292 1.00 22.07 255 ASN A CA 1
ATOM 3240 C C . ASN A 1 255 ? 27.384 31.854 43.525 1.00 22.58 255 ASN A C 1
ATOM 3241 O O . ASN A 1 255 ? 26.324 32.136 42.956 1.00 20.71 255 ASN A O 1
ATOM 3252 N N . TRP A 1 256 ? 28.008 32.717 44.332 1.00 20.35 256 TRP A N 1
ATOM 3253 C CA . TRP A 1 256 ? 27.352 33.975 44.669 1.00 23.35 256 TRP A CA 1
ATOM 3254 C C . TRP A 1 256 ? 27.155 34.872 43.459 1.00 23.38 256 TRP A C 1
ATOM 3255 O O . TRP A 1 256 ? 26.338 35.798 43.522 1.00 21.29 256 TRP A O 1
ATOM 3276 N N . SER A 1 257 ? 27.877 34.626 42.363 1.00 19.49 257 SER A N 1
ATOM 3277 C CA . SER A 1 257 ? 27.744 35.485 41.190 1.00 23.41 257 SER A CA 1
ATOM 3278 C C . SER A 1 257 ? 26.358 35.415 40.567 1.00 22.36 257 SER A C 1
ATOM 3279 O O . SER A 1 257 ? 26.004 36.311 39.789 1.00 21.02 257 SER A O 1
ATOM 3287 N N . THR A 1 258 ? 25.571 34.377 40.868 1.00 21.51 258 THR A N 1
ATOM 3288 C CA . THR A 1 258 ? 24.210 34.282 40.343 1.00 23.55 258 THR A CA 1
ATOM 3289 C C . THR A 1 258 ? 23.152 34.586 41.399 1.00 18.44 258 THR A C 1
ATOM 3290 O O . THR A 1 258 ? 21.967 34.294 41.191 1.00 24.88 258 THR A O 1
ATOM 3301 N N . ILE A 1 259 ? 23.557 35.147 42.528 1.00 17.12 259 ILE A N 1
ATOM 3302 C CA . ILE A 1 259 ? 22.620 35.687 43.506 1.00 23.42 259 ILE A CA 1
ATOM 3303 C C . ILE A 1 259 ? 22.206 37.056 42.979 1.00 15.54 259 ILE A C 1
ATOM 3304 O O . ILE A 1 259 ? 23.036 37.972 42.960 1.00 18.71 259 ILE A O 1
ATOM 3320 N N . PRO A 1 260 ? 20.948 37.252 42.579 1.00 16.34 260 PRO A N 1
ATOM 3321 C CA . PRO A 1 260 ? 20.599 38.487 41.855 1.00 17.53 260 PRO A CA 1
ATOM 3322 C C . PRO A 1 260 ? 20.913 39.763 42.614 1.00 20.96 260 PRO A C 1
ATOM 3323 O O . PRO A 1 260 ? 21.410 40.724 42.010 1.00 18.92 260 PRO A O 1
ATOM 3334 N N . ASN A 1 261 ? 20.637 39.815 43.921 1.00 18.58 261 ASN A N 1
ATOM 3335 C CA . ASN A 1 261 ? 20.846 41.066 44.646 1.00 16.48 261 ASN A CA 1
ATOM 3336 C C . ASN A 1 261 ? 22.330 41.392 44.753 1.00 18.25 261 ASN A C 1
ATOM 3337 O O . ASN A 1 261 ? 22.728 42.559 44.648 1.00 15.10 261 ASN A O 1
ATOM 3348 N N . PHE A 1 262 ? 23.157 40.368 44.978 1.00 18.06 262 PHE A N 1
ATOM 3349 C CA . PHE A 1 262 ? 24.605 40.546 45.054 1.00 14.87 262 PHE A CA 1
ATOM 3350 C C . PHE A 1 262 ? 25.177 40.984 43.710 1.00 18.17 262 PHE A C 1
ATOM 3351 O O . PHE A 1 262 ? 25.912 41.974 43.633 1.00 15.90 262 PHE A O 1
ATOM 3368 N N . ARG A 1 263 ? 24.828 40.275 42.636 1.00 15.34 263 ARG A N 1
ATOM 3369 C CA . ARG A 1 263 ? 25.189 40.714 41.286 1.00 17.75 263 ARG A CA 1
ATOM 3370 C C . ARG A 1 263 ? 24.759 42.154 41.007 1.00 20.01 263 ARG A C 1
ATOM 3371 O O . ARG A 1 263 ? 25.517 42.938 40.424 1.00 17.93 263 ARG A O 1
ATOM 3392 N N . PHE A 1 264 ? 23.526 42.504 41.378 1.00 20.04 264 PHE A N 1
ATOM 3393 C CA . PHE A 1 264 ? 23.042 43.872 41.221 1.00 15.50 264 PHE A CA 1
ATOM 3394 C C . PHE A 1 264 ? 23.956 44.871 41.925 1.00 16.48 264 PHE A C 1
ATOM 3395 O O . PHE A 1 264 ? 24.363 45.882 41.343 1.00 15.16 264 PHE A O 1
ATOM 3412 N N . LEU A 1 265 ? 24.295 44.606 43.181 1.00 16.62 265 LEU A N 1
ATOM 3413 C CA . LEU A 1 265 ? 25.162 45.531 43.898 1.00 13.29 265 LEU A CA 1
ATOM 3414 C C . LEU A 1 265 ? 26.547 45.624 43.254 1.00 17.65 265 LEU A C 1
ATOM 3415 O O . LEU A 1 265 ? 27.151 46.703 43.233 1.00 19.17 265 LEU A O 1
ATOM 3431 N N . ALA A 1 266 ? 27.080 44.508 42.747 1.00 19.54 266 ALA A N 1
ATOM 3432 C CA . ALA A 1 266 ? 28.361 44.559 42.050 1.00 13.38 266 ALA A CA 1
ATOM 3433 C C . ALA A 1 266 ? 28.280 45.459 40.820 1.00 17.00 266 ALA A C 1
ATOM 3434 O O . ALA A 1 266 ? 29.178 46.268 40.575 1.00 16.26 266 ALA A O 1
ATOM 3441 N N . GLY A 1 267 ? 27.217 45.314 40.018 1.00 15.76 267 GLY A N 1
ATOM 3442 C CA . GLY A 1 267 ? 27.057 46.184 38.855 1.00 16.95 267 GLY A CA 1
ATOM 3443 C C . GLY A 1 267 ? 26.882 47.647 39.225 1.00 17.85 267 GLY A C 1
ATOM 3444 O O . GLY A 1 267 ? 27.399 48.540 38.542 1.00 15.54 267 GLY A O 1
ATOM 3448 N N . THR A 1 268 ? 26.158 47.915 40.315 1.00 16.68 268 THR A N 1
ATOM 3449 C CA . THR A 1 268 ? 25.947 49.292 40.761 1.00 13.98 268 THR A CA 1
ATOM 3450 C C . THR A 1 268 ? 27.262 49.968 41.128 1.00 16.84 268 THR A C 1
ATOM 3451 O O . THR A 1 268 ? 27.495 51.133 40.777 1.00 15.60 268 THR A O 1
ATOM 3462 N N . TYR A 1 269 ? 28.107 49.279 41.903 1.00 16.02 269 TYR A N 1
ATOM 3463 C CA . TYR A 1 269 ? 29.392 49.856 42.286 1.00 14.03 269 TYR A CA 1
ATOM 3464 C C . TYR A 1 269 ? 30.280 50.042 41.068 1.00 13.61 269 TYR A C 1
ATOM 3465 O O . TYR A 1 269 ? 31.013 51.035 40.961 1.00 16.40 269 TYR A O 1
ATOM 3483 N N . ASP A 1 270 ? 30.198 49.125 40.111 1.00 16.83 270 ASP A N 1
ATOM 3484 C CA . ASP A 1 270 ? 31.078 49.240 38.956 1.00 19.54 270 ASP A CA 1
ATOM 3485 C C . ASP A 1 270 ? 30.668 50.406 38.066 1.00 15.53 270 ASP A C 1
ATOM 3486 O O . ASP A 1 270 ? 31.521 51.147 37.561 1.00 15.33 270 ASP A O 1
ATOM 3495 N N . MET A 1 271 ? 29.366 50.564 37.845 1.00 17.61 271 MET A N 1
ATOM 3496 C CA . MET A 1 271 ? 28.863 51.714 37.102 1.00 18.75 271 MET A CA 1
ATOM 3497 C C . MET A 1 271 ? 29.250 53.019 37.786 1.00 16.03 271 MET A C 1
ATOM 3498 O O . MET A 1 271 ? 29.548 54.021 37.123 1.00 19.35 271 MET A O 1
ATOM 3512 N N . PHE A 1 272 ? 29.225 53.041 39.116 1.00 17.12 272 PHE A N 1
ATOM 3513 C CA . PHE A 1 272 ? 29.593 54.255 39.833 1.00 17.55 272 PHE A CA 1
ATOM 3514 C C . PHE A 1 272 ? 31.062 54.598 39.616 1.00 21.15 272 PHE A C 1
ATOM 3515 O O . PHE A 1 272 ? 31.404 55.711 39.197 1.00 21.41 272 PHE A O 1
ATOM 3532 N N . PHE A 1 273 ? 31.954 53.656 39.928 1.00 17.27 273 PHE A N 1
ATOM 3533 C CA . PHE A 1 273 ? 33.380 53.920 39.795 1.00 20.81 273 PHE A CA 1
ATOM 3534 C C . PHE A 1 273 ? 33.812 54.055 38.341 1.00 22.34 273 PHE A C 1
ATOM 3535 O O . PHE A 1 273 ? 34.814 54.722 38.067 1.00 19.47 273 PHE A O 1
ATOM 3552 N N . SER A 1 274 ? 33.056 53.515 37.391 1.00 18.99 274 SER A N 1
ATOM 3553 C CA . SER A 1 274 ? 33.426 53.747 36.001 1.00 22.13 274 SER A CA 1
ATOM 3554 C C . SER A 1 274 ? 33.277 55.217 35.617 1.00 21.19 274 SER A C 1
ATOM 3555 O O . SER A 1 274 ? 34.028 55.715 34.766 1.00 22.44 274 SER A O 1
ATOM 3563 N N . ARG A 1 275 ? 32.309 55.912 36.209 1.00 17.63 275 ARG A N 1
ATOM 3564 C CA . ARG A 1 275 ? 32.074 57.319 35.903 1.00 25.85 275 ARG A CA 1
ATOM 3565 C C . ARG A 1 275 ? 32.771 58.265 36.875 1.00 23.80 275 ARG A C 1
ATOM 3566 O O . ARG A 1 275 ? 33.178 59.360 36.466 1.00 26.30 275 ARG A O 1
ATOM 3587 N N . ILE A 1 276 ? 32.909 57.876 38.142 1.00 24.28 276 ILE A N 1
ATOM 3588 C CA . ILE A 1 276 ? 33.263 58.772 39.235 1.00 30.79 276 ILE A CA 1
ATOM 3589 C C . ILE A 1 276 ? 34.630 58.339 39.747 1.00 33.39 276 ILE A C 1
ATOM 3590 O O . ILE A 1 276 ? 34.762 57.264 40.352 1.00 25.83 276 ILE A O 1
ATOM 3606 N N . GLU A 1 277 ? 35.652 59.153 39.489 1.00 34.52 277 GLU A N 1
ATOM 3607 C CA . GLU A 1 277 ? 36.968 58.900 40.069 1.00 42.41 277 GLU A CA 1
ATOM 3608 C C . GLU A 1 277 ? 36.888 59.027 41.586 1.00 35.36 277 GLU A C 1
ATOM 3609 O O . GLU A 1 277 ? 36.196 59.901 42.114 1.00 39.42 277 GLU A O 1
ATOM 3621 N N . HIS A 1 278 ? 37.562 58.124 42.297 1.00 33.93 278 HIS A N 1
ATOM 3622 C CA . HIS A 1 278 ? 37.355 58.075 43.741 1.00 30.49 278 HIS A CA 1
ATOM 3623 C C . HIS A 1 278 ? 38.562 57.447 44.428 1.00 26.82 278 HIS A C 1
ATOM 3624 O O . HIS A 1 278 ? 39.273 56.626 43.845 1.00 28.07 278 HIS A O 1
ATOM 3638 N N . LEU A 1 279 ? 38.809 57.894 45.663 1.00 24.80 279 LEU A N 1
ATOM 3639 C CA . LEU A 1 279 ? 39.880 57.329 46.484 1.00 26.81 279 LEU A CA 1
ATOM 3640 C C . LEU A 1 279 ? 39.858 55.803 46.487 1.00 20.56 279 LEU A C 1
ATOM 3641 O O . LEU A 1 279 ? 40.918 55.164 46.465 1.00 21.60 279 LEU A O 1
ATOM 3657 N N . TYR A 1 280 ? 38.660 55.199 46.514 1.00 18.74 280 TYR A N 1
ATOM 3658 C CA . TYR A 1 280 ? 38.504 53.747 46.615 1.00 23.27 280 TYR A CA 1
ATOM 3659 C C . TYR A 1 280 ? 38.112 53.090 45.286 1.00 22.14 280 TYR A C 1
ATOM 3660 O O . TYR A 1 280 ? 37.531 51.999 45.280 1.00 21.52 280 TYR A O 1
ATOM 3678 N N . SER A 1 281 ? 38.476 53.699 44.150 1.00 22.65 281 SER A N 1
ATOM 3679 C CA . SER A 1 281 ? 38.047 53.172 42.854 1.00 23.38 281 SER A CA 1
ATOM 3680 C C . SER A 1 281 ? 38.651 51.804 42.544 1.00 22.36 281 SER A C 1
ATOM 3681 O O . SER A 1 281 ? 38.123 51.089 41.685 1.00 20.31 281 SER A O 1
ATOM 3689 N N . ALA A 1 282 ? 39.732 51.411 43.224 1.00 19.15 282 ALA A N 1
ATOM 3690 C CA . ALA A 1 282 ? 40.310 50.092 43.003 1.00 18.92 282 ALA A CA 1
ATOM 3691 C C . ALA A 1 282 ? 39.336 48.965 43.337 1.00 19.29 282 ALA A C 1
ATOM 3692 O O . ALA A 1 282 ? 39.629 47.808 43.014 1.00 23.15 282 ALA A O 1
ATOM 3699 N N . ILE A 1 283 ? 38.188 49.267 43.957 1.00 18.28 283 ILE A N 1
ATOM 3700 C CA . ILE A 1 283 ? 37.125 48.284 44.192 1.00 17.28 283 ILE A CA 1
ATOM 3701 C C . ILE A 1 283 ? 36.730 47.604 42.886 1.00 21.10 283 ILE A C 1
ATOM 3702 O O . ILE A 1 283 ? 36.257 46.464 42.889 1.00 20.54 283 ILE A O 1
ATOM 3718 N N . ARG A 1 284 ? 36.956 48.284 41.761 1.00 17.52 284 ARG A N 1
ATOM 3719 C CA . ARG A 1 284 ? 36.618 47.714 40.466 1.00 17.98 284 ARG A CA 1
ATOM 3720 C C . ARG A 1 284 ? 37.376 46.432 40.171 1.00 20.77 284 ARG A C 1
ATOM 3721 O O . ARG A 1 284 ? 36.999 45.712 39.241 1.00 19.65 284 ARG A O 1
ATOM 3742 N N . VAL A 1 285 ? 38.448 46.128 40.908 1.00 21.90 285 VAL A N 1
ATOM 3743 C CA . VAL A 1 285 ? 39.140 44.864 40.658 1.00 18.57 285 VAL A CA 1
ATOM 3744 C C . VAL A 1 285 ? 38.169 43.692 40.782 1.00 21.69 285 VAL A C 1
ATOM 3745 O O . VAL A 1 285 ? 38.351 42.645 40.142 1.00 21.38 285 VAL A O 1
ATOM 3758 N N . GLY A 1 286 ? 37.116 43.851 41.583 1.00 22.43 286 GLY A N 1
ATOM 3759 C CA . GLY A 1 286 ? 36.151 42.795 41.789 1.00 23.73 286 GLY A CA 1
ATOM 3760 C C . GLY A 1 286 ? 34.902 42.961 40.950 1.00 22.15 286 GLY A C 1
ATOM 3761 O O . GLY A 1 286 ? 34.216 41.980 40.660 1.00 22.91 286 GLY A O 1
ATOM 3765 N N . THR A 1 287 ? 34.580 44.188 40.565 1.00 19.89 287 THR A N 1
ATOM 3766 C CA . THR A 1 287 ? 33.307 44.445 39.907 1.00 17.67 287 THR A CA 1
ATOM 3767 C C . THR A 1 287 ? 33.451 44.654 38.405 1.00 19.53 287 THR A C 1
ATOM 3768 O O . THR A 1 287 ? 32.436 44.720 37.699 1.00 18.29 287 THR A O 1
ATOM 3779 N N . VAL A 1 288 ? 34.682 44.770 37.906 1.00 17.11 288 VAL A N 1
ATOM 3780 C CA . VAL A 1 288 ? 34.883 45.145 36.515 1.00 16.94 288 VAL A CA 1
ATOM 3781 C C . VAL A 1 288 ? 34.237 44.117 35.600 1.00 21.65 288 VAL A C 1
ATOM 3782 O O . VAL A 1 288 ? 33.818 44.443 34.481 1.00 17.16 288 VAL A O 1
ATOM 3795 N N . VAL A 1 289 ? 34.097 42.877 36.079 1.00 18.44 289 VAL A N 1
ATOM 3796 C CA . VAL A 1 289 ? 33.558 41.812 35.241 1.00 20.79 289 VAL A CA 1
ATOM 3797 C C . VAL A 1 289 ? 32.057 41.917 35.023 1.00 19.85 289 VAL A C 1
ATOM 3798 O O . VAL A 1 289 ? 31.516 41.186 34.190 1.00 17.98 289 VAL A O 1
ATOM 3811 N N . THR A 1 290 ? 31.366 42.827 35.702 1.00 19.85 290 THR A N 1
ATOM 3812 C CA . THR A 1 290 ? 29.970 43.068 35.352 1.00 21.11 290 THR A CA 1
ATOM 3813 C C . THR A 1 290 ? 29.817 43.900 34.079 1.00 22.31 290 THR A C 1
ATOM 3814 O O . THR A 1 290 ? 28.752 43.862 33.460 1.00 22.64 290 THR A O 1
ATOM 3825 N N . ALA A 1 291 ? 30.843 44.653 33.677 1.00 19.96 291 ALA A N 1
ATOM 3826 C CA . ALA A 1 291 ? 30.744 45.465 32.469 1.00 18.75 291 ALA A CA 1
ATOM 3827 C C . ALA A 1 291 ? 30.581 44.581 31.238 1.00 18.04 291 ALA A C 1
ATOM 3828 O O . ALA A 1 291 ? 31.339 43.626 31.038 1.00 22.42 291 ALA A O 1
ATOM 3835 N N . TYR A 1 292 ? 29.560 44.879 30.441 1.00 18.43 292 TYR A N 1
ATOM 3836 C CA . TYR A 1 292 ? 29.235 44.133 29.225 1.00 16.87 292 TYR A CA 1
ATOM 3837 C C . TYR A 1 292 ? 29.008 42.653 29.497 1.00 21.28 292 TYR A C 1
ATOM 3838 O O . TYR A 1 292 ? 29.140 41.817 28.600 1.00 18.85 292 TYR A O 1
ATOM 3856 N N . GLU A 1 293 ? 28.594 42.327 30.715 1.00 20.96 293 GLU A N 1
ATOM 3857 C CA . GLU A 1 293 ? 28.267 40.948 31.046 1.00 22.77 293 GLU A CA 1
ATOM 3858 C C . GLU A 1 293 ? 27.197 40.396 30.113 1.00 23.26 293 GLU A C 1
ATOM 3859 O O . GLU A 1 293 ? 26.210 41.068 29.793 1.00 20.93 293 GLU A O 1
ATOM 3871 N N . ASP A 1 294 ? 27.404 39.162 29.663 1.00 22.87 294 ASP A N 1
ATOM 3872 C CA . ASP A 1 294 ? 26.480 38.485 28.760 1.00 26.86 294 ASP A CA 1
ATOM 3873 C C . ASP A 1 294 ? 26.368 39.160 27.399 1.00 26.59 294 ASP A C 1
ATOM 3874 O O . ASP A 1 294 ? 25.335 39.028 26.715 1.00 26.45 294 ASP A O 1
ATOM 3883 N N . CYS A 1 295 ? 27.401 39.891 26.988 1.00 25.10 295 CYS A N 1
ATOM 3884 C CA . CYS A 1 295 ? 27.435 40.532 25.681 1.00 23.77 295 CYS A CA 1
ATOM 3885 C C . CYS A 1 295 ? 28.638 40.071 24.864 1.00 23.97 295 CYS A C 1
ATOM 3886 O O . CYS A 1 295 ? 29.139 40.821 24.033 1.00 22.08 295 CYS A O 1
ATOM 3894 N N . SER A 1 296 ? 29.076 38.816 25.044 1.00 22.67 296 SER A N 1
ATOM 3895 C CA . SER A 1 296 ? 30.308 38.366 24.397 1.00 25.53 296 SER A CA 1
ATOM 3896 C C . SER A 1 296 ? 30.191 38.358 22.872 1.00 19.94 296 SER A C 1
ATOM 3897 O O . SER A 1 296 ? 31.202 38.466 22.174 1.00 22.29 296 SER A O 1
ATOM 3905 N N . GLY A 1 297 ? 28.986 38.210 22.327 1.00 20.87 297 GLY A N 1
ATOM 3906 C CA . GLY A 1 297 ? 28.845 38.333 20.884 1.00 25.74 297 GLY A CA 1
ATOM 3907 C C . GLY A 1 297 ? 29.106 39.749 20.397 1.00 22.47 297 GLY A C 1
ATOM 3908 O O . GLY A 1 297 ? 29.854 39.969 19.439 1.00 16.50 297 GLY A O 1
ATOM 3912 N N . LEU A 1 298 ? 28.485 40.732 21.046 1.00 23.31 298 LEU A N 1
ATOM 3913 C CA . LEU A 1 298 ? 28.719 42.123 20.677 1.00 21.79 298 LEU A CA 1
ATOM 3914 C C . LEU A 1 298 ? 30.184 42.491 20.853 1.00 22.53 298 LEU A C 1
ATOM 3915 O O . LEU A 1 298 ? 30.815 43.047 19.945 1.00 19.89 298 LEU A O 1
ATOM 3931 N N . VAL A 1 299 ? 30.758 42.140 22.002 1.00 20.94 299 VAL A N 1
ATOM 3932 C CA . VAL A 1 299 ? 32.149 42.496 22.264 1.00 19.16 299 VAL A CA 1
ATOM 3933 C C . VAL A 1 299 ? 33.079 41.860 21.235 1.00 20.86 299 VAL A C 1
ATOM 3934 O O . VAL A 1 299 ? 34.036 42.492 20.778 1.00 23.75 299 VAL A O 1
ATOM 3947 N N . SER A 1 300 ? 32.831 40.600 20.866 1.00 18.42 300 SER A N 1
ATOM 3948 C CA . SER A 1 300 ? 33.634 39.981 19.811 1.00 21.07 300 SER A CA 1
ATOM 3949 C C . SER A 1 300 ? 33.494 40.726 18.489 1.00 24.01 300 SER A C 1
ATOM 3950 O O . SER A 1 300 ? 34.466 40.864 17.737 1.00 24.41 300 SER A O 1
ATOM 3958 N N . PHE A 1 301 ? 32.281 41.175 18.169 1.00 20.77 301 PHE A N 1
ATOM 3959 C CA . PHE A 1 301 ? 32.050 41.911 16.930 1.00 24.83 301 PHE A CA 1
ATOM 3960 C C . PHE A 1 301 ? 32.871 43.201 16.900 1.00 26.33 301 PHE A C 1
ATOM 3961 O O . PHE A 1 301 ? 33.606 43.460 15.938 1.00 22.77 301 PHE A O 1
ATOM 3978 N N . THR A 1 302 ? 32.770 44.023 17.952 1.00 27.62 302 THR A N 1
ATOM 3979 C CA . THR A 1 302 ? 33.493 45.294 17.958 1.00 27.13 302 THR A CA 1
ATOM 3980 C C . THR A 1 302 ? 34.999 45.059 18.009 1.00 24.76 302 THR A C 1
ATOM 3981 O O . THR A 1 302 ? 35.775 45.783 17.372 1.00 24.92 302 THR A O 1
ATOM 3992 N N . GLY A 1 303 ? 35.429 44.054 18.769 1.00 24.75 303 GLY A N 1
ATOM 3993 C CA . GLY A 1 303 ? 36.840 43.703 18.790 1.00 27.10 303 GLY A CA 1
ATOM 3994 C C . GLY A 1 303 ? 37.361 43.263 17.433 1.00 28.96 303 GLY A C 1
ATOM 3995 O O . GLY A 1 303 ? 38.476 43.619 17.041 1.00 27.44 303 GLY A O 1
ATOM 3999 N N . PHE A 1 304 ? 36.550 42.514 16.684 1.00 25.01 304 PHE A N 1
ATOM 4000 C CA . PHE A 1 304 ? 36.990 42.003 15.389 1.00 25.03 304 PHE A CA 1
ATOM 4001 C C . PHE A 1 304 ? 37.115 43.120 14.367 1.00 28.70 304 PHE A C 1
ATOM 4002 O O . PHE A 1 304 ? 38.069 43.152 13.582 1.00 31.17 304 PHE A O 1
ATOM 4019 N N . ILE A 1 305 ? 36.166 44.051 14.371 1.00 29.38 305 ILE A N 1
ATOM 4020 C CA . ILE A 1 305 ? 36.261 45.205 13.487 1.00 28.67 305 ILE A CA 1
ATOM 4021 C C . ILE A 1 305 ? 37.547 45.978 13.754 1.00 35.92 305 ILE A C 1
ATOM 4022 O O . ILE A 1 305 ? 38.234 46.416 12.821 1.00 31.79 305 ILE A O 1
ATOM 4038 N N . LYS A 1 306 ? 37.879 46.175 15.031 1.00 33.53 306 LYS A N 1
ATOM 4039 C CA . LYS A 1 306 ? 39.117 46.859 15.389 1.00 32.76 306 LYS A CA 1
ATOM 4040 C C . LYS A 1 306 ? 40.338 46.054 14.956 1.00 32.72 306 LYS A C 1
ATOM 4041 O O . LYS A 1 306 ? 41.340 46.629 14.519 1.00 35.24 306 LYS A O 1
ATOM 4060 N N . GLN A 1 307 ? 40.276 44.725 15.062 1.00 33.87 307 GLN A N 1
ATOM 4061 C CA . GLN A 1 307 ? 41.442 43.918 14.719 1.00 37.84 307 GLN A CA 1
ATOM 4062 C C . GLN A 1 307 ? 41.766 44.007 13.232 1.00 42.99 307 GLN A C 1
ATOM 4063 O O . GLN A 1 307 ? 42.942 44.084 12.851 1.00 44.97 307 GLN A O 1
ATOM 4077 N N . ILE A 1 308 ? 40.745 43.991 12.377 1.00 40.16 308 ILE A N 1
ATOM 4078 C CA . ILE A 1 308 ? 40.968 44.027 10.936 1.00 44.24 308 ILE A CA 1
ATOM 4079 C C . ILE A 1 308 ? 41.125 45.471 10.475 1.00 47.50 308 ILE A C 1
ATOM 4080 O O . ILE A 1 308 ? 41.194 45.745 9.272 1.00 43.55 308 ILE A O 1
ATOM 4096 N N . ASN A 1 309 ? 41.176 46.404 11.427 1.00 41.06 309 ASN A N 1
ATOM 4097 C CA . ASN A 1 309 ? 41.532 47.797 11.142 1.00 51.44 309 ASN A CA 1
ATOM 4098 C C . ASN A 1 309 ? 40.637 48.400 10.061 1.00 46.95 309 ASN A C 1
ATOM 4099 O O . ASN A 1 309 ? 41.089 49.140 9.185 1.00 46.77 309 ASN A O 1
ATOM 4110 N N . LEU A 1 310 ? 39.348 48.100 10.136 1.00 41.18 310 LEU A N 1
ATOM 4111 C CA . LEU A 1 310 ? 38.369 48.668 9.227 1.00 45.49 310 LEU A CA 1
ATOM 4112 C C . LEU A 1 310 ? 37.290 49.396 10.019 1.00 47.29 310 LEU A C 1
ATOM 4113 O O . LEU A 1 310 ? 37.137 49.207 11.228 1.00 40.46 310 LEU A O 1
ATOM 4129 N N . THR A 1 311 ? 36.546 50.246 9.321 1.00 45.69 311 THR A N 1
ATOM 4130 C CA . THR A 1 311 ? 35.347 50.823 9.899 1.00 47.93 311 THR A CA 1
ATOM 4131 C C . THR A 1 311 ? 34.259 49.761 9.981 1.00 44.76 311 THR A C 1
ATOM 4132 O O . THR A 1 311 ? 34.309 48.732 9.300 1.00 39.19 311 THR A O 1
ATOM 4143 N N . ALA A 1 312 ? 33.257 50.022 10.824 1.00 43.10 312 ALA A N 1
ATOM 4144 C CA . ALA A 1 312 ? 32.144 49.088 10.934 1.00 43.04 312 ALA A CA 1
ATOM 4145 C C . ALA A 1 312 ? 31.443 48.952 9.592 1.00 48.28 312 ALA A C 1
ATOM 4146 O O . ALA A 1 312 ? 31.079 47.845 9.177 1.00 40.52 312 ALA A O 1
ATOM 4153 N N . ARG A 1 313 ? 31.284 50.071 8.885 1.00 47.78 313 ARG A N 1
ATOM 4154 C CA . ARG A 1 313 ? 30.622 50.061 7.586 1.00 55.16 313 ARG A CA 1
ATOM 4155 C C . ARG A 1 313 ? 31.368 49.168 6.601 1.00 51.75 313 ARG A C 1
ATOM 4156 O O . ARG A 1 313 ? 30.759 48.350 5.904 1.00 45.92 313 ARG A O 1
ATOM 4177 N N . GLU A 1 314 ? 32.696 49.295 6.543 1.00 49.63 314 GLU A N 1
ATOM 4178 C CA . GLU A 1 314 ? 33.467 48.475 5.611 1.00 45.95 314 GLU A CA 1
ATOM 4179 C C . GLU A 1 314 ? 33.466 47.007 6.023 1.00 49.18 314 GLU A C 1
ATOM 4180 O O . GLU A 1 314 ? 33.357 46.111 5.176 1.00 40.00 314 GLU A O 1
ATOM 4192 N N . ALA A 1 315 ? 33.611 46.747 7.320 1.00 37.48 315 ALA A N 1
ATOM 4193 C CA . ALA A 1 315 ? 33.731 45.379 7.795 1.00 40.69 315 ALA A CA 1
ATOM 4194 C C . ALA A 1 315 ? 32.445 44.594 7.575 1.00 38.97 315 ALA A C 1
ATOM 4195 O O . ALA A 1 315 ? 32.492 43.407 7.234 1.00 39.46 315 ALA A O 1
ATOM 4202 N N . ILE A 1 316 ? 31.286 45.234 7.745 1.00 37.66 316 ILE A N 1
ATOM 4203 C CA . ILE A 1 316 ? 30.023 44.507 7.663 1.00 45.86 316 ILE A CA 1
ATOM 4204 C C . ILE A 1 316 ? 29.799 43.905 6.286 1.00 42.89 316 ILE A C 1
ATOM 4205 O O . ILE A 1 316 ? 29.060 42.924 6.151 1.00 41.51 316 ILE A O 1
ATOM 4221 N N . LEU A 1 317 ? 30.421 44.473 5.252 1.00 43.01 317 LEU A N 1
ATOM 4222 C CA . LEU A 1 317 ? 30.264 43.931 3.907 1.00 38.86 317 LEU A CA 1
ATOM 4223 C C . LEU A 1 317 ? 30.920 42.563 3.754 1.00 41.80 317 LEU A C 1
ATOM 4224 O O . LEU A 1 317 ? 30.531 41.807 2.859 1.00 44.67 317 LEU A O 1
ATOM 4240 N N . TYR A 1 318 ? 31.886 42.222 4.608 1.00 37.68 318 TYR A N 1
ATOM 4241 C CA . TYR A 1 318 ? 32.523 40.914 4.566 1.00 38.34 318 TYR A CA 1
ATOM 4242 C C . TYR A 1 318 ? 31.656 39.812 5.158 1.00 38.70 318 TYR A C 1
ATOM 4243 O O . TYR A 1 318 ? 32.030 38.640 5.058 1.00 34.07 318 TYR A O 1
ATOM 4261 N N . PHE A 1 319 ? 30.532 40.154 5.795 1.00 37.33 319 PHE A N 1
ATOM 4262 C CA . PHE A 1 319 ? 29.623 39.156 6.368 1.00 40.03 319 PHE A CA 1
ATOM 4263 C C . PHE A 1 319 ? 28.598 38.763 5.303 1.00 45.51 319 PHE A C 1
ATOM 4264 O O . PHE A 1 319 ? 27.440 39.189 5.327 1.00 49.17 319 PHE A O 1
ATOM 4281 N N . PHE A 1 320 ? 29.038 37.906 4.360 1.00 43.48 320 PHE A N 1
ATOM 4282 C CA . PHE A 1 320 ? 28.197 37.559 3.208 1.00 52.06 320 PHE A CA 1
ATOM 4283 C C . PHE A 1 320 ? 27.027 36.666 3.609 1.00 53.31 320 PHE A C 1
ATOM 4284 O O . PHE A 1 320 ? 25.914 36.818 3.092 1.00 61.56 320 PHE A O 1
ATOM 4301 N N . HIS A 1 321 ? 27.279 35.689 4.479 1.00 45.30 321 HIS A N 1
ATOM 4302 C CA . HIS A 1 321 ? 26.292 34.656 4.761 1.00 47.66 321 HIS A CA 1
ATOM 4303 C C . HIS A 1 321 ? 24.939 35.269 5.082 1.00 48.55 321 HIS A C 1
ATOM 4304 O O . HIS A 1 321 ? 24.846 36.307 5.746 1.00 41.96 321 HIS A O 1
ATOM 4318 N N . LYS A 1 322 ? 23.886 34.594 4.617 1.00 46.99 322 LYS A N 1
ATOM 4319 C CA . LYS A 1 322 ? 22.536 35.122 4.743 1.00 51.82 322 LYS A CA 1
ATOM 4320 C C . LYS A 1 322 ? 22.082 35.212 6.193 1.00 44.97 322 LYS A C 1
ATOM 4321 O O . LYS A 1 322 ? 21.180 36.000 6.490 1.00 39.84 322 LYS A O 1
ATOM 4340 N N . ASN A 1 323 ? 22.680 34.433 7.099 1.00 45.42 323 ASN A N 1
ATOM 4341 C CA . ASN A 1 323 ? 22.242 34.435 8.488 1.00 50.21 323 ASN A CA 1
ATOM 4342 C C . ASN A 1 323 ? 22.867 35.559 9.299 1.00 43.28 323 ASN A C 1
ATOM 4343 O O . ASN A 1 323 ? 22.473 35.762 10.451 1.00 45.84 323 ASN A O 1
ATOM 4354 N N . PHE A 1 324 ? 23.830 36.289 8.733 1.00 34.08 324 PHE A N 1
ATOM 4355 C CA . PHE A 1 324 ? 24.460 37.371 9.480 1.00 36.54 324 PHE A CA 1
ATOM 4356 C C . PHE A 1 324 ? 23.510 38.555 9.645 1.00 37.66 324 PHE A C 1
ATOM 4357 O O . PHE A 1 324 ? 23.474 39.187 10.707 1.00 30.87 324 PHE A O 1
ATOM 4374 N N . GLU A 1 325 ? 22.737 38.876 8.599 1.00 32.78 325 GLU A N 1
ATOM 4375 C CA . GLU A 1 325 ? 21.944 40.105 8.591 1.00 35.01 325 GLU A CA 1
ATOM 4376 C C . GLU A 1 325 ? 21.047 40.217 9.825 1.00 32.94 325 GLU A C 1
ATOM 4377 O O . GLU A 1 325 ? 21.039 41.246 10.512 1.00 36.29 325 GLU A O 1
ATOM 4389 N N . GLU A 1 326 ? 20.263 39.177 10.110 1.00 36.14 326 GLU A N 1
ATOM 4390 C CA . GLU A 1 326 ? 19.423 39.179 11.307 1.00 38.93 326 GLU A CA 1
ATOM 4391 C C . GLU A 1 326 ? 20.230 39.471 12.567 1.00 33.59 326 GLU A C 1
ATOM 4392 O O . GLU A 1 326 ? 19.774 40.208 13.452 1.00 30.42 326 GLU A O 1
ATOM 4404 N N . GLU A 1 327 ? 21.423 38.881 12.676 1.00 26.85 327 GLU A N 1
ATOM 4405 C CA . GLU A 1 327 ? 22.216 39.006 13.894 1.00 28.71 327 GLU A CA 1
ATOM 4406 C C . GLU A 1 327 ? 22.842 40.388 14.026 1.00 30.17 327 GLU A C 1
ATOM 4407 O O . GLU A 1 327 ? 22.887 40.950 15.126 1.00 25.98 327 GLU A O 1
ATOM 4419 N N . ILE A 1 328 ? 23.361 40.939 12.928 1.00 31.88 328 ILE A N 1
ATOM 4420 C CA . ILE A 1 328 ? 23.922 42.283 12.981 1.00 33.24 328 ILE A CA 1
ATOM 4421 C C . ILE A 1 328 ? 22.832 43.303 13.300 1.00 28.67 328 ILE A C 1
ATOM 4422 O O . ILE A 1 328 ? 23.044 44.244 14.076 1.00 32.40 328 ILE A O 1
ATOM 4438 N N . ARG A 1 329 ? 21.645 43.129 12.728 1.00 30.16 329 ARG A N 1
A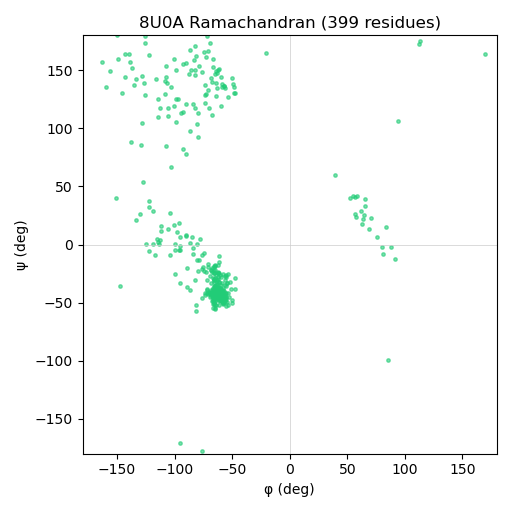TOM 4439 C CA . ARG A 1 329 ? 20.545 44.018 13.075 1.00 32.78 329 ARG A CA 1
ATOM 4440 C C . ARG A 1 329 ? 20.150 43.844 14.538 1.00 28.63 329 ARG A C 1
ATOM 4441 O O . ARG A 1 329 ? 19.855 44.823 15.234 1.00 30.51 329 ARG A O 1
ATOM 4462 N N . ARG A 1 330 ? 20.181 42.606 15.034 1.00 30.17 330 ARG A N 1
ATOM 4463 C CA . ARG A 1 330 ? 19.902 42.382 16.449 1.00 28.03 330 ARG A CA 1
ATOM 4464 C C . ARG A 1 330 ? 20.843 43.204 17.328 1.00 28.90 330 ARG A C 1
ATOM 4465 O O . ARG A 1 330 ? 20.400 43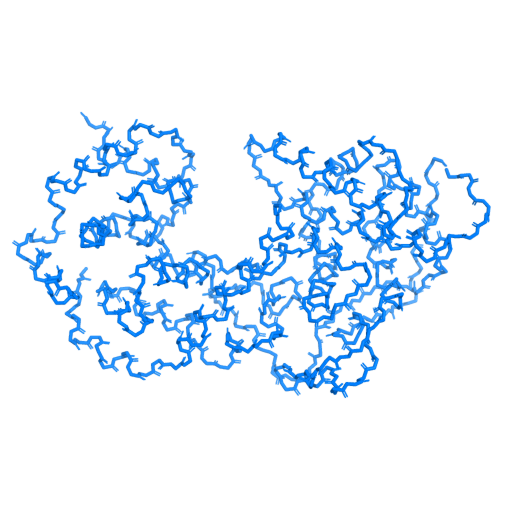.851 18.283 1.00 25.90 330 ARG A O 1
ATOM 4486 N N . MET A 1 331 ? 22.136 43.241 16.993 1.00 24.44 331 MET A N 1
ATOM 4487 C CA . MET A 1 331 ? 23.087 43.963 17.836 1.00 25.22 331 MET A CA 1
ATOM 4488 C C . MET A 1 331 ? 22.925 45.477 17.725 1.00 30.38 331 MET A C 1
ATOM 4489 O O . MET A 1 331 ? 23.226 46.205 18.684 1.00 28.97 331 MET A O 1
ATOM 4503 N N . LEU A 1 332 ? 22.495 45.976 16.566 1.00 31.73 332 LEU A N 1
ATOM 4504 C CA . LEU A 1 332 ? 22.403 47.409 16.322 1.00 27.40 332 LEU A CA 1
ATOM 4505 C C . LEU A 1 332 ? 20.984 47.941 16.466 1.00 31.14 332 LEU A C 1
ATOM 4506 O O . LEU A 1 332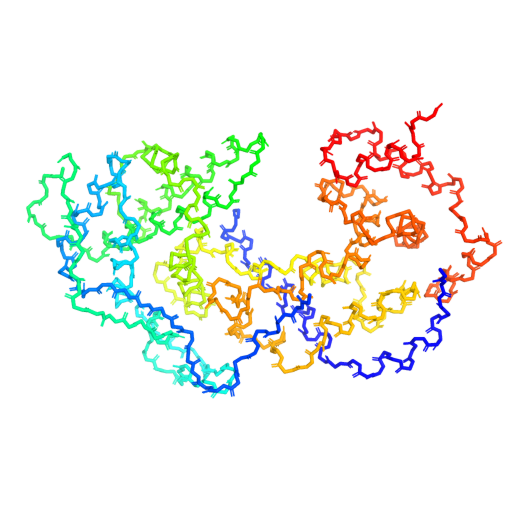 ? 20.692 49.042 15.987 1.00 28.15 332 LEU A O 1
ATOM 4522 N N . GLU A 1 333 ? 20.098 47.181 17.097 1.00 26.62 333 GLU A N 1
ATOM 4523 C CA . GLU A 1 333 ? 18.771 47.685 17.416 1.00 30.87 333 GLU A CA 1
ATOM 4524 C C . GLU A 1 333 ? 18.872 49.073 18.051 1.00 27.88 333 GLU A C 1
ATOM 4525 O O . GLU A 1 333 ? 19.640 49.255 19.010 1.00 27.49 333 GLU A O 1
ATOM 4537 N N . PRO A 1 334 ? 18.108 50.059 17.576 1.00 30.03 334 PRO A N 1
ATOM 4538 C CA . PRO A 1 334 ? 18.201 51.405 18.154 1.00 33.91 334 PRO A CA 1
ATOM 4539 C C . PRO A 1 334 ? 17.522 51.474 19.514 1.00 31.44 334 PRO A C 1
ATOM 4540 O O . PRO A 1 334 ? 16.780 50.575 19.917 1.00 28.43 334 PRO A O 1
ATOM 4551 N N . GLY A 1 335 ? 17.818 52.556 20.239 1.00 28.00 335 GLY A N 1
ATOM 4552 C CA . GLY A 1 335 ? 17.182 52.824 21.511 1.00 31.37 335 GLY A CA 1
ATOM 4553 C C . GLY A 1 335 ? 17.856 52.204 22.714 1.00 26.98 335 GLY A C 1
ATOM 4554 O O . GLY A 1 335 ? 17.389 52.413 23.847 1.00 25.69 335 GLY A O 1
ATOM 4558 N N . GLN A 1 336 ? 18.930 51.445 22.513 1.00 28.88 336 GLN A N 1
ATOM 4559 C CA . GLN A 1 336 ? 19.551 50.695 23.594 1.00 24.23 336 GLN A CA 1
ATOM 4560 C C . GLN A 1 336 ? 20.785 51.382 24.160 1.00 21.04 336 GLN A C 1
ATOM 4561 O O . GLN A 1 336 ? 21.341 50.896 25.147 1.00 21.56 336 GLN A O 1
ATOM 4575 N N . GLU A 1 337 ? 21.210 52.505 23.574 1.00 23.87 337 GLU A N 1
ATOM 4576 C CA . GLU A 1 337 ? 22.314 53.314 24.086 1.00 21.68 337 GLU A CA 1
ATOM 4577 C C . GLU A 1 337 ? 23.643 52.572 24.026 1.00 21.18 337 GLU A C 1
ATOM 4578 O O . GLU A 1 337 ? 24.518 52.778 24.868 1.00 22.29 337 GLU A O 1
ATOM 4590 N N . THR A 1 338 ? 23.818 51.723 23.012 1.00 23.08 338 THR A N 1
ATOM 4591 C CA . THR A 1 338 ? 25.084 51.019 22.853 1.00 23.67 338 THR A CA 1
ATOM 4592 C C . THR A 1 338 ? 26.257 51.970 22.616 1.00 24.18 338 THR A C 1
ATOM 4593 O O . THR A 1 338 ? 27.412 51.570 22.808 1.00 23.50 338 THR A O 1
ATOM 4604 N N . ALA A 1 339 ? 25.991 53.218 22.224 1.00 24.09 339 ALA A N 1
ATOM 4605 C CA . ALA A 1 339 ? 27.038 54.192 21.937 1.00 27.32 339 ALA A CA 1
ATOM 4606 C C . ALA A 1 339 ? 27.095 55.347 22.930 1.00 24.27 339 ALA A C 1
ATOM 4607 O O . ALA A 1 339 ? 27.795 56.335 22.667 1.00 26.06 339 ALA A O 1
ATOM 4614 N N . VAL A 1 340 ? 26.392 55.252 24.051 1.00 22.88 340 VAL A N 1
ATOM 4615 C CA . VAL A 1 340 ? 26.278 56.347 25.014 1.00 24.64 340 VAL A CA 1
ATOM 4616 C C . VAL A 1 340 ? 27.229 56.087 26.172 1.00 24.67 340 VAL A C 1
ATOM 4617 O O . VAL A 1 340 ? 27.057 55.087 26.894 1.00 19.85 340 VAL A O 1
ATOM 4630 N N . PRO A 1 341 ? 28.205 56.960 26.424 1.00 25.04 341 PRO A N 1
ATOM 4631 C CA . PRO A 1 341 ? 29.104 56.762 27.568 1.00 19.68 341 PRO A CA 1
ATOM 4632 C C . PRO A 1 341 ? 28.322 56.659 28.869 1.00 21.50 341 PRO A C 1
ATOM 4633 O O . PRO A 1 341 ? 27.379 57.417 29.105 1.00 20.94 341 PRO A O 1
ATOM 4644 N N . HIS A 1 342 ? 28.687 55.668 29.690 1.00 24.96 342 HIS A N 1
ATOM 4645 C CA . HIS A 1 342 ? 28.164 55.484 31.048 1.00 26.73 342 HIS A CA 1
ATOM 4646 C C . HIS A 1 342 ? 26.663 55.197 31.090 1.00 22.95 342 HIS A C 1
ATOM 4647 O O . HIS A 1 342 ? 26.022 55.347 32.138 1.00 19.60 342 HIS A O 1
ATOM 4661 N N . SER A 1 343 ? 26.101 54.716 29.990 1.00 19.49 343 SER A N 1
ATOM 4662 C CA . SER A 1 343 ? 24.732 54.228 30.006 1.00 20.26 343 SER A CA 1
ATOM 4663 C C . SER A 1 343 ? 24.569 53.037 30.950 1.00 21.90 343 SER A C 1
ATOM 4664 O O . SER A 1 343 ? 25.501 52.259 31.189 1.00 19.75 343 SER A O 1
ATOM 4672 N N . TYR A 1 344 ? 23.357 52.919 31.505 1.00 16.40 344 TYR A N 1
ATOM 4673 C CA . TYR A 1 344 ? 22.915 51.669 32.118 1.00 20.65 344 TYR A CA 1
ATOM 4674 C C . TYR A 1 344 ? 23.193 50.464 31.222 1.00 19.41 344 TYR A C 1
ATOM 4675 O O . TYR A 1 344 ? 23.316 49.336 31.713 1.00 21.42 344 TYR A O 1
ATOM 4693 N N . PHE A 1 345 ? 23.211 50.667 29.905 1.00 21.38 345 PHE A N 1
ATOM 4694 C CA . PHE A 1 345 ? 23.435 49.549 28.996 1.00 18.46 345 PHE A CA 1
ATOM 4695 C C . PHE A 1 345 ? 24.679 48.755 29.381 1.00 20.42 345 PHE A C 1
ATOM 4696 O O . PHE A 1 345 ? 24.714 47.526 29.231 1.00 22.30 345 PHE A O 1
ATOM 4713 N N . ILE A 1 346 ? 25.734 49.450 29.816 1.00 19.44 346 ILE A N 1
ATOM 4714 C CA . ILE A 1 346 ? 27.027 48.802 29.991 1.00 19.49 346 ILE A CA 1
ATOM 4715 C C . ILE A 1 346 ? 26.972 47.770 31.097 1.00 17.75 346 ILE A C 1
ATOM 4716 O O . ILE A 1 346 ? 27.828 46.889 31.166 1.00 19.27 346 ILE A O 1
ATOM 4732 N N . HIS A 1 347 ? 25.984 47.855 31.971 1.00 19.24 347 HIS A N 1
ATOM 4733 C CA . HIS A 1 347 ? 25.858 46.937 33.095 1.00 18.69 347 HIS A CA 1
ATOM 4734 C C . HIS A 1 347 ? 24.438 46.371 33.135 1.00 17.66 347 HIS A C 1
ATOM 4735 O O . HIS A 1 347 ? 23.895 46.124 34.216 1.00 19.67 347 HIS A O 1
ATOM 4749 N N . PHE A 1 348 ? 23.751 46.315 31.981 1.00 20.52 348 PHE A N 1
ATOM 4750 C CA . PHE A 1 348 ? 22.321 45.987 32.016 1.00 18.90 348 PHE A CA 1
ATOM 4751 C C . PHE A 1 348 ? 22.043 44.597 32.601 1.00 18.50 348 PHE A C 1
ATOM 4752 O O . PHE A 1 348 ? 21.021 44.398 33.275 1.00 16.69 348 PHE A O 1
ATOM 4769 N N . ARG A 1 349 ? 22.883 43.603 32.305 1.00 19.38 349 ARG A N 1
ATOM 4770 C CA . ARG A 1 349 ? 22.609 42.264 32.824 1.00 22.77 349 ARG A CA 1
ATOM 4771 C C . ARG A 1 349 ? 22.709 42.257 34.342 1.00 21.54 349 ARG A C 1
ATOM 4772 O O . ARG A 1 349 ? 21.761 41.871 35.033 1.00 18.82 349 ARG A O 1
ATOM 4793 N N . SER A 1 350 ? 23.826 42.758 34.881 1.00 20.17 350 SER A N 1
ATOM 4794 C CA . SER A 1 350 ? 24.008 42.705 36.328 1.00 21.19 350 SER A CA 1
ATOM 4795 C C . SER A 1 350 ? 22.917 43.491 37.047 1.00 17.24 350 SER A C 1
ATOM 4796 O O . SER A 1 350 ? 22.479 43.093 38.131 1.00 15.42 350 SER A O 1
ATOM 4804 N N . LEU A 1 351 ? 22.416 44.561 36.431 1.00 17.68 351 LEU A N 1
ATOM 4805 C CA . LEU A 1 351 ? 21.413 45.397 37.072 1.00 20.82 351 LEU A CA 1
ATOM 4806 C C . LEU A 1 351 ? 20.008 44.886 36.836 1.00 22.29 351 LEU A C 1
ATOM 4807 O O . LEU A 1 351 ? 19.056 45.484 37.345 1.00 16.92 351 LEU A O 1
ATOM 4823 N N . GLY A 1 352 ? 19.851 43.770 36.125 1.00 22.91 352 GLY A N 1
ATOM 4824 C CA . GLY A 1 352 ? 18.539 43.177 35.999 1.00 23.12 352 GLY A CA 1
ATOM 4825 C C . GLY A 1 352 ? 17.654 43.762 34.919 1.00 24.00 352 GLY A C 1
ATOM 4826 O O . GLY A 1 352 ? 16.448 43.502 34.916 1.00 25.77 352 GLY A O 1
ATOM 4830 N N . LEU A 1 353 ? 18.212 44.526 33.979 1.00 23.39 353 LEU A N 1
ATOM 4831 C CA . LEU A 1 353 ? 17.384 45.102 32.922 1.00 26.78 353 LEU A CA 1
ATOM 4832 C C . LEU A 1 353 ? 16.927 44.070 31.894 1.00 26.23 353 LEU A C 1
ATOM 4833 O O . LEU A 1 353 ? 15.903 44.283 31.238 1.00 25.66 353 LEU A O 1
ATOM 4849 N N . SER A 1 354 ? 17.653 42.966 31.750 1.00 22.39 354 SER A N 1
ATOM 4850 C CA . SER A 1 354 ? 17.252 41.882 30.868 1.00 27.60 354 SER A CA 1
ATOM 4851 C C . SER A 1 354 ? 17.975 40.623 31.305 1.00 27.87 354 SER A C 1
ATOM 4852 O O . SER A 1 354 ? 19.184 40.655 31.555 1.00 28.41 354 SER A O 1
ATOM 4860 N N . GLY A 1 355 ? 17.243 39.520 31.360 1.00 25.55 355 GLY A N 1
ATOM 4861 C CA . GLY A 1 355 ? 17.817 38.217 31.590 1.00 30.76 355 GLY A CA 1
ATOM 4862 C C . GLY A 1 355 ? 18.003 37.400 30.345 1.00 34.50 355 GLY A C 1
ATOM 4863 O O . GLY A 1 355 ? 18.492 36.270 30.436 1.00 31.77 355 GLY A O 1
ATOM 4867 N N . LYS A 1 356 ? 17.638 37.939 29.180 1.00 29.27 356 LYS A N 1
ATOM 4868 C CA . LYS A 1 356 ? 17.741 37.247 27.894 1.00 32.67 356 LYS A CA 1
ATOM 4869 C C . LYS A 1 356 ? 18.476 38.195 26.954 1.00 27.04 356 LYS A C 1
ATOM 4870 O O . LYS A 1 356 ? 17.841 38.889 26.153 1.00 28.17 356 LYS A O 1
ATOM 4889 N N . SER A 1 357 ? 19.806 38.160 26.994 1.00 26.64 357 SER A N 1
ATOM 4890 C CA . SER A 1 357 ? 20.588 39.155 26.276 1.00 26.50 357 SER A CA 1
ATOM 4891 C C . SER A 1 357 ? 20.552 38.876 24.780 1.00 27.47 357 SER A C 1
ATOM 4892 O O . SER A 1 357 ? 20.794 37.735 24.363 1.00 21.29 357 SER A O 1
ATOM 4900 N N . PRO A 1 358 ? 20.216 39.865 23.949 1.00 26.35 358 PRO A N 1
ATOM 4901 C CA . PRO A 1 358 ? 20.377 39.707 22.497 1.00 25.74 358 PRO A CA 1
ATOM 4902 C C . PRO A 1 358 ? 21.804 39.879 21.999 1.00 21.84 358 PRO A C 1
ATOM 4903 O O . PRO A 1 358 ? 22.022 39.834 20.785 1.00 21.76 358 PRO A O 1
ATOM 4914 N N . TYR A 1 359 ? 22.778 40.053 22.893 1.00 19.19 359 TYR A N 1
ATOM 4915 C CA . TYR A 1 359 ? 24.156 40.347 22.523 1.00 21.50 359 TYR A CA 1
ATOM 4916 C C . TYR A 1 359 ? 25.110 39.223 22.916 1.00 18.19 359 TYR A C 1
ATOM 4917 O O . TYR A 1 359 ? 26.328 39.366 22.772 1.00 18.75 359 TYR A O 1
ATOM 4935 N N . SER A 1 360 ? 24.590 38.118 23.425 1.00 19.01 360 SER A N 1
ATOM 4936 C CA . SER A 1 360 ? 25.443 37.021 23.842 1.00 22.37 360 SER A CA 1
ATOM 4937 C C . SER A 1 360 ? 26.046 36.320 22.623 1.00 27.40 360 SER A C 1
ATOM 4938 O O . SER A 1 360 ? 25.631 36.531 21.479 1.00 25.10 360 SER A O 1
ATOM 4946 N N . SER A 1 361 ? 27.052 35.478 22.887 1.00 23.86 361 SER A N 1
ATOM 4947 C CA . SER A 1 361 ? 27.630 34.653 21.831 1.00 26.66 361 SER A CA 1
ATOM 4948 C C . SER A 1 361 ? 26.570 33.763 21.184 1.00 24.31 361 SER A C 1
ATOM 4949 O O . SER A 1 361 ? 26.562 33.589 19.960 1.00 27.73 361 SER A O 1
ATOM 4957 N N . ASN A 1 362 ? 25.649 33.216 21.977 1.00 22.37 362 ASN A N 1
ATOM 4958 C CA . ASN A 1 362 ? 24.582 32.406 21.389 1.00 29.95 362 ASN A CA 1
ATOM 4959 C C . ASN A 1 362 ? 23.608 33.254 20.574 1.00 26.57 362 ASN A C 1
ATOM 4960 O O . ASN A 1 362 ? 23.196 32.854 19.479 1.00 23.61 362 ASN A O 1
ATOM 4971 N N . ALA A 1 363 ? 23.223 34.426 21.087 1.00 28.78 363 ALA A N 1
ATOM 4972 C CA . ALA A 1 363 ? 22.248 35.246 20.376 1.00 27.56 363 ALA A CA 1
ATOM 4973 C C . ALA A 1 363 ? 22.735 35.636 18.986 1.00 26.55 363 ALA A C 1
ATOM 4974 O O . ALA A 1 363 ? 21.919 35.841 18.080 1.00 29.11 363 ALA A O 1
ATOM 4981 N N . VAL A 1 364 ? 24.050 35.734 18.789 1.00 24.14 364 VAL A N 1
ATOM 4982 C CA . VAL A 1 364 ? 24.604 36.040 17.474 1.00 23.80 364 VAL A CA 1
ATOM 4983 C C . VAL A 1 364 ? 25.648 34.989 17.110 1.00 25.41 364 VAL A C 1
ATOM 4984 O O . VAL A 1 364 ? 26.783 35.310 16.735 1.00 24.11 364 VAL A O 1
ATOM 4997 N N . GLY A 1 365 ? 25.251 33.720 17.172 1.00 26.67 365 GLY A N 1
ATOM 4998 C CA . GLY A 1 365 ? 26.225 32.652 17.064 1.00 26.21 365 GLY A CA 1
ATOM 4999 C C . GLY A 1 365 ? 26.904 32.568 15.712 1.00 24.04 365 GLY A C 1
ATOM 5000 O O . GLY A 1 365 ? 28.063 32.155 15.621 1.00 22.94 365 GLY A O 1
ATOM 5004 N N . HIS A 1 366 ? 26.211 32.952 14.644 1.00 24.32 366 HIS A N 1
ATOM 5005 C CA . HIS A 1 366 ? 26.866 32.919 13.341 1.00 27.23 366 HIS A CA 1
ATOM 5006 C C . HIS A 1 366 ? 28.001 33.939 13.282 1.00 30.31 366 HIS A C 1
ATOM 5007 O O . HIS A 1 366 ? 29.139 33.601 12.935 1.00 26.22 366 HIS A O 1
ATOM 5021 N N . VAL A 1 367 ? 27.716 35.189 13.652 1.00 25.14 367 VAL A N 1
ATOM 5022 C CA . VAL A 1 367 ? 28.767 36.206 13.715 1.00 25.34 367 VAL A CA 1
ATOM 5023 C C . VAL A 1 367 ? 29.885 35.750 14.647 1.00 27.13 367 VAL A C 1
ATOM 5024 O O . VAL A 1 367 ? 31.076 35.858 14.329 1.00 24.07 367 VAL A O 1
ATOM 5037 N N . PHE A 1 368 ? 29.508 35.261 15.827 1.00 26.01 368 PHE A N 1
ATOM 5038 C CA . PHE A 1 368 ? 30.486 34.820 16.818 1.00 26.44 368 PHE A CA 1
ATOM 5039 C C . PHE A 1 368 ? 31.346 33.683 16.273 1.00 24.78 368 PHE A C 1
ATOM 5040 O O . PHE A 1 368 ? 32.576 33.713 16.390 1.00 23.76 368 PHE A O 1
ATOM 5057 N N . ASN A 1 369 ? 30.723 32.665 15.674 1.00 20.73 369 ASN A N 1
ATOM 5058 C CA . ASN A 1 369 ? 31.518 31.569 15.125 1.00 21.97 369 ASN A CA 1
ATOM 5059 C C . ASN A 1 369 ? 32.457 32.062 14.032 1.00 24.17 369 ASN A C 1
ATOM 5060 O O . ASN A 1 369 ? 33.641 31.703 14.012 1.00 23.80 369 ASN A O 1
ATOM 5071 N N . LEU A 1 370 ? 31.957 32.902 13.121 1.00 23.36 370 LEU A N 1
ATOM 5072 C CA . LEU A 1 370 ? 32.808 33.408 12.046 1.00 26.74 370 LEU A CA 1
ATOM 5073 C C . LEU A 1 370 ? 34.044 34.087 12.611 1.00 21.73 370 LEU A C 1
ATOM 5074 O O . LEU A 1 370 ? 35.177 33.760 12.237 1.00 23.04 370 LEU A O 1
ATOM 5090 N N . ILE A 1 371 ? 33.838 35.041 13.519 1.00 22.79 371 ILE A N 1
ATOM 5091 C CA . ILE A 1 371 ? 34.944 35.819 14.066 1.00 23.93 371 ILE A CA 1
ATOM 5092 C C . ILE A 1 371 ? 36.016 34.911 14.663 1.00 23.43 371 ILE A C 1
ATOM 5093 O O . ILE A 1 371 ? 37.214 35.102 14.421 1.00 22.97 371 ILE A O 1
ATOM 5109 N N . HIS A 1 372 ? 35.615 33.907 15.441 1.00 19.45 372 HIS A N 1
ATOM 5110 C CA . HIS A 1 372 ? 36.611 33.056 16.085 1.00 21.32 372 HIS A CA 1
ATOM 5111 C C . HIS A 1 372 ? 37.190 31.993 15.163 1.00 23.38 372 HIS A C 1
ATOM 5112 O O . HIS A 1 372 ? 38.314 31.539 15.414 1.00 25.58 372 HIS A O 1
ATOM 5126 N N . PHE A 1 373 ? 36.495 31.609 14.088 1.00 20.72 373 PHE A N 1
ATOM 5127 C CA . PHE A 1 373 ? 37.169 30.788 13.085 1.00 22.39 373 PHE A CA 1
ATOM 5128 C C . PHE A 1 373 ? 38.253 31.599 12.389 1.00 22.49 373 PHE A C 1
ATOM 5129 O O . PHE A 1 373 ? 39.340 31.085 12.117 1.00 24.59 373 PHE A O 1
ATOM 5146 N N . VAL A 1 374 ? 37.979 32.873 12.089 1.00 24.30 374 VAL A N 1
ATOM 5147 C CA . VAL A 1 374 ? 39.039 33.743 11.579 1.00 22.14 374 VAL A CA 1
ATOM 5148 C C . VAL A 1 374 ? 40.170 33.845 12.598 1.00 21.88 374 VAL A C 1
ATOM 5149 O O . VAL A 1 374 ? 41.353 33.808 12.242 1.00 26.62 374 VAL A O 1
ATOM 5162 N N . GLY A 1 375 ? 39.823 33.987 13.880 1.00 21.09 375 GLY A N 1
ATOM 5163 C CA . GLY A 1 375 ? 40.848 34.043 14.910 1.00 25.35 375 GLY A CA 1
ATOM 5164 C C . GLY A 1 375 ? 41.715 32.799 14.929 1.00 28.78 375 GLY A C 1
ATOM 5165 O O . GLY A 1 375 ? 42.944 32.882 15.019 1.00 28.10 375 GLY A O 1
ATOM 5169 N N . CYS A 1 376 ? 41.084 31.627 14.842 1.00 23.07 376 CYS A N 1
ATOM 5170 C CA . CYS A 1 376 ? 41.841 30.386 14.770 1.00 25.87 376 CYS A CA 1
ATOM 5171 C C . CYS A 1 376 ? 42.789 30.417 13.584 1.00 26.02 376 CYS A C 1
ATOM 5172 O O . CYS A 1 376 ? 43.977 30.093 13.707 1.00 25.99 376 CYS A O 1
ATOM 5180 N N . TYR A 1 377 ? 42.267 30.817 12.424 1.00 23.72 377 TYR A N 1
ATOM 5181 C CA . TYR A 1 377 ? 43.080 30.932 11.221 1.00 27.82 377 TYR A CA 1
ATOM 5182 C C . TYR A 1 377 ? 44.284 31.822 11.469 1.00 32.01 377 TYR A C 1
ATOM 5183 O O . TYR A 1 377 ? 45.365 31.575 10.925 1.00 29.10 377 TYR A O 1
ATOM 5201 N N . MET A 1 378 ? 44.129 32.835 12.316 1.00 27.14 378 MET A N 1
ATOM 5202 C CA . MET A 1 378 ? 45.205 33.766 12.616 1.00 34.76 378 MET A CA 1
ATOM 5203 C C . MET A 1 378 ? 46.067 33.323 13.794 1.00 34.07 378 MET A C 1
ATOM 5204 O O . MET A 1 378 ? 46.922 34.096 14.243 1.00 33.16 378 MET A O 1
ATOM 5218 N N . GLY A 1 379 ? 45.861 32.109 14.303 1.00 29.13 379 GLY A N 1
ATOM 5219 C CA . GLY A 1 379 ? 46.624 31.617 15.435 1.00 31.19 379 GLY A CA 1
ATOM 5220 C C . GLY A 1 379 ? 46.312 32.267 16.766 1.00 30.57 379 GLY A C 1
ATOM 5221 O O . GLY A 1 379 ? 47.144 32.222 17.679 1.00 35.19 379 GLY A O 1
ATOM 5225 N N . GLN A 1 380 ? 45.133 32.855 16.926 1.00 30.25 380 GLN A N 1
ATOM 5226 C CA . GLN A 1 380 ? 44.817 33.545 18.171 1.00 31.29 380 GLN A CA 1
ATOM 5227 C C . GLN A 1 380 ? 44.341 32.539 19.213 1.00 31.11 380 GLN A C 1
ATOM 5228 O O . GLN A 1 380 ? 43.298 31.894 19.042 1.00 24.28 380 GLN A O 1
ATOM 5242 N N . ILE A 1 381 ? 45.101 32.432 20.305 1.00 31.08 381 ILE A N 1
ATOM 5243 C CA . ILE A 1 381 ? 44.775 31.489 21.369 1.00 30.02 381 ILE A CA 1
ATOM 5244 C C . ILE A 1 381 ? 43.376 31.747 21.926 1.00 28.82 381 ILE A C 1
ATOM 5245 O O . ILE A 1 381 ? 42.652 30.809 22.274 1.00 27.65 381 ILE A O 1
ATOM 5261 N N . ARG A 1 382 ? 42.975 33.015 22.030 1.00 29.77 382 ARG A N 1
ATOM 5262 C CA . ARG A 1 382 ? 41.664 33.316 22.603 1.00 33.95 382 ARG A CA 1
ATOM 5263 C C . ARG A 1 382 ? 40.532 32.687 21.793 1.00 26.55 382 ARG A C 1
ATOM 5264 O O . ARG A 1 382 ? 39.554 32.193 22.361 1.00 24.36 382 ARG A O 1
ATOM 5285 N N . SER A 1 383 ? 40.646 32.692 20.469 1.00 26.19 383 SER A N 1
ATOM 5286 C CA . SER A 1 383 ? 39.634 32.056 19.629 1.00 24.53 383 SER A CA 1
ATOM 5287 C C . SER A 1 383 ? 39.721 30.533 19.685 1.00 26.28 383 SER A C 1
ATOM 5288 O O . SER A 1 383 ? 38.695 29.843 19.753 1.00 27.13 383 SER A O 1
ATOM 5296 N N . LEU A 1 384 ? 40.934 29.991 19.624 1.00 23.61 384 LEU A N 1
ATOM 5297 C CA . LEU A 1 384 ? 41.097 28.548 19.716 1.00 25.35 384 LEU A CA 1
ATOM 5298 C C . LEU A 1 384 ? 40.441 27.985 20.968 1.00 25.78 384 LEU A C 1
ATOM 5299 O O . LEU A 1 384 ? 39.938 26.857 20.943 1.00 24.72 384 LEU A O 1
ATOM 5315 N N . ASN A 1 385 ? 40.437 28.747 22.064 1.00 23.93 385 ASN A N 1
ATOM 5316 C CA . ASN A 1 385 ? 39.858 28.304 23.326 1.00 28.01 385 ASN A CA 1
ATOM 5317 C C . ASN A 1 385 ? 38.420 28.771 23.525 1.00 26.02 385 ASN A C 1
ATOM 5318 O O . ASN A 1 385 ? 37.804 28.414 24.533 1.00 25.93 385 ASN A O 1
ATOM 5329 N N . ALA A 1 386 ? 37.882 29.582 22.615 1.00 24.71 386 ALA A N 1
ATOM 5330 C CA . ALA A 1 386 ? 36.474 29.954 22.669 1.00 28.08 386 ALA A CA 1
ATOM 5331 C C . ALA A 1 386 ? 35.598 28.729 22.399 1.00 22.16 386 ALA A C 1
ATOM 5332 O O . ALA A 1 386 ? 36.050 27.722 21.844 1.00 22.14 386 ALA A O 1
ATOM 5339 N N . THR A 1 387 ? 34.335 28.821 22.820 1.00 21.47 387 THR A N 1
ATOM 5340 C CA . THR A 1 387 ? 33.381 27.717 22.735 1.00 26.80 387 THR A CA 1
ATOM 5341 C C . THR A 1 387 ? 32.512 27.920 21.502 1.00 25.60 387 THR A C 1
ATOM 5342 O O . THR A 1 387 ? 31.860 28.961 21.373 1.00 22.89 387 THR A O 1
ATOM 5353 N N . VAL A 1 388 ? 32.461 26.906 20.635 1.00 26.96 388 VAL A N 1
ATOM 5354 C CA . VAL A 1 388 ? 31.675 26.975 19.404 1.00 30.50 388 VAL A CA 1
ATOM 5355 C C . VAL A 1 388 ? 30.184 27.013 19.715 1.00 29.56 388 VAL A C 1
ATOM 5356 O O . VAL A 1 388 ? 29.695 26.278 20.581 1.00 26.33 388 VAL A O 1
ATOM 5369 N N . ILE A 1 389 ? 29.444 27.835 18.973 1.00 30.06 389 ILE A N 1
ATOM 5370 C CA . ILE A 1 389 ? 27.983 27.822 19.014 1.00 23.67 389 ILE A CA 1
ATOM 5371 C C . ILE A 1 389 ? 27.518 26.769 18.011 1.00 27.95 389 ILE A C 1
ATOM 5372 O O . ILE A 1 389 ? 27.394 27.041 16.814 1.00 24.33 389 ILE A O 1
ATOM 5388 N N . ALA A 1 390 ? 27.219 25.564 18.510 1.00 29.01 390 ALA A N 1
ATOM 5389 C CA . ALA A 1 390 ? 27.022 24.423 17.623 1.00 30.74 390 ALA A CA 1
ATOM 5390 C C . ALA A 1 390 ? 25.812 24.610 16.722 1.00 30.43 390 ALA A C 1
ATOM 5391 O O . ALA A 1 390 ? 25.771 24.049 15.621 1.00 32.13 390 ALA A O 1
ATOM 5398 N N . ALA A 1 391 ? 24.811 25.372 17.180 1.00 35.67 391 ALA A N 1
ATOM 5399 C CA . ALA A 1 391 ? 23.569 25.547 16.436 1.00 31.74 391 ALA A CA 1
ATOM 5400 C C . ALA A 1 391 ? 23.715 26.486 15.245 1.00 35.40 391 ALA A C 1
ATOM 5401 O O . ALA A 1 391 ? 22.849 26.471 14.366 1.00 32.81 391 ALA A O 1
ATOM 5408 N N . CYS A 1 392 ? 24.749 27.333 15.212 1.00 27.75 392 CYS A N 1
ATOM 5409 C CA . CYS A 1 392 ? 24.871 28.348 14.158 1.00 29.26 392 CYS A CA 1
ATOM 5410 C C . CYS A 1 392 ? 25.903 27.935 13.103 1.00 28.93 392 CYS A C 1
ATOM 5411 O O . CYS A 1 392 ? 26.935 28.577 12.910 1.00 26.68 392 CYS A O 1
ATOM 5419 N N . ALA A 1 393 ? 25.564 26.868 12.382 1.00 32.51 393 ALA A N 1
ATOM 5420 C CA . ALA A 1 393 ? 26.266 26.407 11.175 1.00 31.21 393 ALA A CA 1
ATOM 5421 C C . ALA A 1 393 ? 27.792 26.541 11.296 1.00 29.20 393 ALA A C 1
ATOM 5422 O O . ALA A 1 393 ? 28.420 27.207 10.457 1.00 29.22 393 ALA A O 1
ATOM 5429 N N . PRO A 1 394 ? 28.407 25.890 12.273 1.00 27.77 394 PRO A N 1
ATOM 5430 C CA . PRO A 1 394 ? 29.869 26.023 12.422 1.00 28.05 394 PRO A CA 1
ATOM 5431 C C . PRO A 1 394 ? 30.660 25.579 11.199 1.00 28.84 394 PRO A C 1
ATOM 5432 O O . PRO A 1 394 ? 31.730 26.140 10.928 1.00 26.65 394 PRO A O 1
ATOM 5443 N N . HIS A 1 395 ? 30.187 24.580 10.452 1.00 29.43 395 HIS A N 1
ATOM 5444 C CA . HIS A 1 395 ? 30.925 24.167 9.263 1.00 32.17 395 HIS A CA 1
ATOM 5445 C C . HIS A 1 395 ? 30.964 25.293 8.240 1.00 27.59 395 HIS A C 1
ATOM 5446 O O . HIS A 1 395 ? 32.037 25.664 7.747 1.00 29.13 395 HIS A O 1
ATOM 5460 N N . GLU A 1 396 ? 29.797 25.847 7.904 1.00 30.76 396 GLU A N 1
ATOM 5461 C CA . GLU A 1 396 ? 29.744 26.951 6.948 1.00 30.22 396 GLU A CA 1
ATOM 5462 C C . GLU A 1 396 ? 30.533 28.157 7.450 1.00 30.60 396 GLU A C 1
ATOM 5463 O O . GLU A 1 396 ? 31.201 28.842 6.666 1.00 30.17 396 GLU A O 1
ATOM 5475 N N . MET A 1 397 ? 30.468 28.436 8.752 1.00 27.24 397 MET A N 1
ATOM 5476 C CA . MET A 1 397 ? 31.207 29.572 9.293 1.00 28.63 397 MET A CA 1
ATOM 5477 C C . MET A 1 397 ? 32.709 29.359 9.147 1.00 25.51 397 MET A C 1
ATOM 5478 O O . MET A 1 397 ? 33.454 30.297 8.834 1.00 26.35 397 MET A O 1
ATOM 5492 N N . SER A 1 398 ? 33.166 28.122 9.322 1.00 23.25 398 SER A N 1
ATOM 5493 C CA . SER A 1 398 ? 34.591 27.857 9.166 1.00 27.41 398 SER A CA 1
ATOM 5494 C C . SER A 1 398 ? 35.038 27.995 7.712 1.00 28.96 398 SER A C 1
ATOM 5495 O O . SER A 1 398 ? 36.216 28.264 7.447 1.00 25.43 398 SER A O 1
ATOM 5503 N N . VAL A 1 399 ? 34.136 27.773 6.757 1.00 27.53 399 VAL A N 1
ATOM 5504 C CA . VAL A 1 399 ? 34.487 27.995 5.358 1.00 28.50 399 VAL A CA 1
ATOM 5505 C C . VAL A 1 399 ? 34.726 29.480 5.108 1.00 29.23 399 VAL A C 1
ATOM 5506 O O . VAL A 1 399 ? 35.786 29.890 4.619 1.00 28.40 399 VAL A O 1
ATOM 5519 N N . LEU A 1 400 ? 33.744 30.313 5.448 1.00 27.60 400 LEU A N 1
ATOM 5520 C CA . LEU A 1 400 ? 33.938 31.748 5.287 1.00 28.87 400 LEU A CA 1
ATOM 5521 C C . LEU A 1 400 ? 35.117 32.229 6.121 1.00 27.40 400 LEU A C 1
ATOM 5522 O O . LEU A 1 400 ? 35.910 33.062 5.662 1.00 24.72 400 LEU A O 1
ATOM 5538 N N . GLY A 1 401 ? 35.328 31.629 7.286 1.00 29.84 401 GLY A N 1
ATOM 5539 C CA . GLY A 1 401 ? 36.471 32.019 8.092 1.00 26.30 401 GLY A CA 1
ATOM 5540 C C . GLY A 1 401 ? 37.800 31.787 7.397 1.00 26.36 401 GLY A C 1
ATOM 5541 O O . GLY A 1 401 ? 38.741 32.566 7.563 1.00 26.14 401 GLY A O 1
ATOM 5545 N N . GLY A 1 402 ? 37.914 30.706 6.628 1.00 25.93 402 GLY A N 1
ATOM 5546 C CA . GLY A 1 402 ? 39.152 30.488 5.897 1.00 27.80 402 GLY A CA 1
ATOM 5547 C C . GLY A 1 402 ? 39.401 31.567 4.859 1.00 31.36 402 GLY A C 1
ATOM 5548 O O . GLY A 1 402 ? 40.506 32.100 4.742 1.00 31.12 402 GLY A O 1
ATOM 5552 N N . TYR A 1 403 ? 38.365 31.918 4.104 1.00 26.82 403 TYR A N 1
ATOM 5553 C CA . TYR A 1 403 ? 38.522 32.930 3.068 1.00 30.54 403 TYR A CA 1
ATOM 5554 C C . TYR A 1 403 ? 38.804 34.302 3.670 1.00 31.83 403 TYR A C 1
ATOM 5555 O O . TYR A 1 403 ? 39.713 35.011 3.220 1.00 32.71 403 TYR A O 1
ATOM 5573 N N . LEU A 1 404 ? 38.046 34.688 4.699 1.00 30.27 404 LEU A N 1
ATOM 5574 C CA . LEU A 1 404 ? 38.321 35.952 5.370 1.00 32.41 404 LEU A CA 1
ATOM 5575 C C . LEU A 1 404 ? 39.673 35.913 6.062 1.00 30.24 404 LEU A C 1
ATOM 5576 O O . LEU A 1 404 ? 40.375 36.928 6.106 1.00 33.04 404 LEU A O 1
ATOM 5592 N N . GLY A 1 405 ? 40.058 34.756 6.607 1.00 30.22 405 GLY A N 1
ATOM 5593 C CA . GLY A 1 405 ? 41.378 34.644 7.210 1.00 34.93 405 GLY A CA 1
ATOM 5594 C C . GLY A 1 405 ? 42.505 34.807 6.205 1.00 34.58 405 GLY A C 1
ATOM 5595 O O . GLY A 1 405 ? 43.502 35.481 6.482 1.00 38.69 405 GLY A O 1
ATOM 5599 N N . GLU A 1 406 ? 42.367 34.190 5.027 1.00 37.64 406 GLU A N 1
ATOM 5600 C CA . GLU A 1 406 ? 43.326 34.419 3.949 1.00 38.17 406 GLU A CA 1
ATOM 5601 C C . GLU A 1 406 ? 43.388 35.900 3.579 1.00 33.25 406 GLU A C 1
ATOM 5602 O O . GLU A 1 406 ? 44.475 36.481 3.465 1.00 37.09 406 GLU A O 1
ATOM 5614 N N . GLU A 1 407 ? 42.225 36.530 3.405 1.00 34.79 407 GLU A N 1
ATOM 5615 C CA . GLU A 1 407 ? 42.189 37.939 3.029 1.00 38.23 407 GLU A CA 1
ATOM 5616 C C . GLU A 1 407 ? 42.924 38.787 4.055 1.00 39.88 407 GLU A C 1
ATOM 5617 O O . GLU A 1 407 ? 43.767 39.618 3.697 1.00 41.41 407 GLU A O 1
ATOM 5629 N N . PHE A 1 408 ? 42.601 38.605 5.340 1.00 43.90 408 PHE A N 1
ATOM 5630 C CA . PHE A 1 408 ? 43.191 39.407 6.417 1.00 41.11 408 PHE A CA 1
ATOM 5631 C C . PHE A 1 408 ? 44.419 38.664 6.942 1.00 49.75 408 PHE A C 1
ATOM 5632 O O . PHE A 1 408 ? 44.371 37.954 7.948 1.00 62.62 408 PHE A O 1
ATOM 5649 N N . PHE A 1 409 ? 45.540 38.819 6.243 1.00 59.76 409 PHE A N 1
ATOM 5650 C CA . PHE A 1 409 ? 46.778 38.144 6.642 1.00 66.19 409 PHE A CA 1
ATOM 5651 C C . PHE A 1 409 ? 47.978 39.013 6.276 1.00 73.92 409 PHE A C 1
ATOM 5652 O O . PHE A 1 409 ? 48.076 40.165 6.704 1.00 88.03 409 PHE A O 1
ATOM 5669 N N . ARG A 1 459 ? 41.278 42.531 -4.065 1.00 74.90 459 ARG A N 1
ATOM 5670 C CA . ARG A 1 459 ? 40.964 42.487 -2.641 1.00 76.74 459 ARG A CA 1
ATOM 5671 C C . ARG A 1 459 ? 39.646 43.196 -2.350 1.00 67.00 459 ARG A C 1
ATOM 5672 O O . ARG A 1 459 ? 39.139 43.953 -3.189 1.00 63.04 459 ARG A O 1
ATOM 5692 N N . GLY A 1 460 ? 39.092 42.948 -1.161 1.00 60.24 460 GLY A N 1
ATOM 5693 C CA . GLY A 1 460 ? 37.842 43.561 -0.777 1.00 59.14 460 GLY A CA 1
ATOM 5694 C C . GLY A 1 460 ? 36.703 42.570 -0.655 1.00 52.62 460 GLY A C 1
ATOM 5695 O O . GLY A 1 460 ? 36.835 41.396 -1.010 1.00 53.21 460 GLY A O 1
ATOM 5699 N N . PRO A 1 461 ? 35.551 43.032 -0.157 1.00 56.06 461 PRO A N 1
ATOM 5700 C CA . PRO A 1 461 ? 34.404 42.116 -0.007 1.00 51.06 461 PRO A CA 1
ATOM 5701 C C . PRO A 1 461 ? 34.041 41.398 -1.298 1.00 51.68 461 PRO A C 1
ATOM 5702 O O . PRO A 1 461 ? 33.847 40.174 -1.289 1.00 43.00 461 PRO A O 1
ATOM 5713 N N . GLU A 1 462 ? 33.910 42.145 -2.407 1.00 46.12 462 GLU A N 1
ATOM 5714 C CA . GLU A 1 462 ? 33.549 41.539 -3.689 1.00 52.20 462 GLU A CA 1
ATOM 5715 C C . GLU A 1 462 ? 34.584 40.513 -4.140 1.00 44.52 462 GLU A C 1
ATOM 5716 O O . GLU A 1 462 ? 34.224 39.455 -4.673 1.00 40.51 462 GLU A O 1
ATOM 5728 N N . ALA A 1 463 ? 35.875 40.822 -3.976 1.00 46.31 463 ALA A N 1
ATOM 5729 C CA . ALA A 1 463 ? 36.919 39.886 -4.385 1.00 48.77 463 ALA A CA 1
ATOM 5730 C C . ALA A 1 463 ? 36.797 38.579 -3.616 1.00 40.26 463 ALA A C 1
ATOM 5731 O O . ALA A 1 463 ? 36.813 37.491 -4.202 1.00 39.05 463 ALA A O 1
ATOM 5738 N N . VAL A 1 464 ? 36.627 38.669 -2.298 1.00 40.16 464 VAL A N 1
ATOM 5739 C CA . VAL A 1 464 ? 36.486 37.459 -1.498 1.00 35.92 464 VAL A CA 1
ATOM 5740 C C . VAL A 1 464 ? 35.267 36.673 -1.958 1.00 34.36 464 VAL A C 1
ATOM 5741 O O . VAL A 1 464 ? 35.323 35.450 -2.129 1.00 35.85 464 VAL A O 1
ATOM 5754 N N . TYR A 1 465 ? 34.151 37.367 -2.177 1.00 38.55 465 TYR A N 1
ATOM 5755 C CA . TYR A 1 465 ? 32.940 36.695 -2.629 1.00 39.57 465 TYR A CA 1
ATOM 5756 C C . TYR A 1 465 ? 33.179 35.920 -3.918 1.00 36.75 465 TYR A C 1
ATOM 5757 O O . TYR A 1 465 ? 32.757 34.766 -4.036 1.00 34.74 465 TYR A O 1
ATOM 5775 N N . ALA A 1 466 ? 33.826 36.549 -4.906 1.00 36.74 466 ALA A N 1
ATOM 5776 C CA . ALA A 1 466 ? 34.100 35.878 -6.175 1.00 38.57 466 ALA A CA 1
ATOM 5777 C C . ALA A 1 466 ? 34.935 34.621 -5.974 1.00 37.36 466 ALA A C 1
ATOM 5778 O O . ALA A 1 466 ? 34.696 33.596 -6.626 1.00 35.47 466 ALA A O 1
ATOM 5785 N N . ARG A 1 467 ? 35.938 34.689 -5.092 1.00 35.90 467 ARG A N 1
ATOM 5786 C CA . ARG A 1 467 ? 36.764 33.517 -4.819 1.00 33.94 467 ARG A CA 1
ATOM 5787 C C . ARG A 1 467 ? 35.915 32.352 -4.338 1.00 37.80 467 ARG A C 1
ATOM 5788 O O . ARG A 1 467 ? 36.089 31.215 -4.793 1.00 33.17 467 ARG A O 1
ATOM 5809 N N . ILE A 1 468 ? 34.966 32.617 -3.443 1.00 30.78 468 ILE A N 1
ATOM 5810 C CA . ILE A 1 468 ? 34.146 31.535 -2.911 1.00 32.08 468 ILE A CA 1
ATOM 5811 C C . ILE A 1 468 ? 33.308 30.914 -4.023 1.00 35.55 468 ILE A C 1
ATOM 5812 O O . ILE A 1 468 ? 33.230 29.687 -4.150 1.00 35.32 468 ILE A O 1
ATOM 5828 N N . MET A 1 469 ? 32.663 31.754 -4.840 1.00 35.16 469 MET A N 1
ATOM 5829 C CA . MET A 1 469 ? 31.855 31.256 -5.951 1.00 35.91 469 MET A CA 1
ATOM 5830 C C . MET A 1 469 ? 32.700 30.436 -6.919 1.00 36.35 469 MET A C 1
ATOM 5831 O O . MET A 1 469 ? 32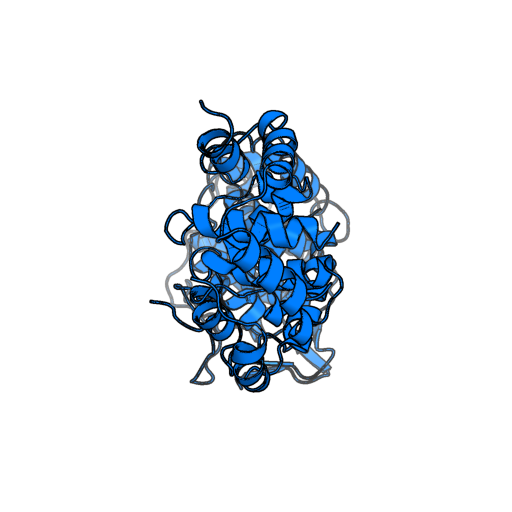.292 29.355 -7.363 1.00 34.69 469 MET A O 1
ATOM 5845 N N . MET A 1 470 ? 33.884 30.948 -7.272 1.00 34.48 470 MET A N 1
ATOM 5846 C CA . MET A 1 470 ? 34.739 30.228 -8.208 1.00 35.88 470 MET A CA 1
ATOM 5847 C C . MET A 1 470 ? 35.145 28.867 -7.660 1.00 35.91 470 MET A C 1
ATOM 5848 O O . MET A 1 470 ? 35.320 27.922 -8.436 1.00 37.99 470 MET A O 1
ATOM 5862 N N . ASN A 1 471 ? 35.291 28.743 -6.338 1.00 32.72 471 ASN A N 1
ATOM 5863 C CA . ASN A 1 471 ? 35.646 27.483 -5.697 1.00 35.68 471 ASN A CA 1
ATOM 5864 C C . ASN A 1 471 ? 34.429 26.727 -5.178 1.00 32.78 471 ASN A C 1
ATOM 5865 O O . ASN A 1 471 ? 34.568 25.840 -4.327 1.00 32.52 471 ASN A O 1
ATOM 5876 N N . GLY A 1 472 ? 33.242 27.065 -5.669 1.00 38.63 472 GLY A N 1
ATOM 5877 C CA . GLY A 1 472 ? 32.061 26.284 -5.362 1.00 36.03 472 GLY A CA 1
ATOM 5878 C C . GLY A 1 472 ? 31.704 26.242 -3.898 1.00 32.98 472 GLY A C 1
ATOM 5879 O O . GLY A 1 472 ? 31.106 25.263 -3.445 1.00 39.62 472 GLY A O 1
ATOM 5883 N N . GLY A 1 473 ? 32.047 27.281 -3.142 1.00 32.03 473 GLY A N 1
ATOM 5884 C CA . GLY A 1 473 ? 31.715 27.317 -1.734 1.00 32.47 473 GLY A CA 1
ATOM 5885 C C . GLY A 1 473 ? 32.570 26.452 -0.842 1.00 36.06 473 GLY A C 1
ATOM 5886 O O . GLY A 1 473 ? 32.275 26.345 0.350 1.00 31.04 473 GLY A O 1
ATOM 5890 N N . ARG A 1 474 ? 33.616 25.834 -1.379 1.00 34.62 474 ARG A N 1
ATOM 5891 C CA . ARG A 1 474 ? 34.482 24.941 -0.631 1.00 34.05 474 ARG A CA 1
ATOM 5892 C C . ARG A 1 474 ? 35.737 25.675 -0.184 1.00 35.40 474 ARG A C 1
ATOM 5893 O O . ARG A 1 474 ? 36.233 26.572 -0.874 1.00 32.27 474 ARG A O 1
ATOM 5914 N N . LEU A 1 475 ? 36.278 25.243 0.953 1.00 32.04 475 LEU A N 1
ATOM 5915 C CA . LEU A 1 475 ? 37.592 25.705 1.370 1.00 32.93 475 LEU A CA 1
ATOM 5916 C C . LEU A 1 475 ? 38.653 25.260 0.367 1.00 31.36 475 LEU A C 1
ATOM 5917 O O . LEU A 1 475 ? 38.541 24.213 -0.275 1.00 29.03 475 LEU A O 1
ATOM 5933 N N . LYS A 1 476 ? 39.680 26.085 0.217 1.00 31.28 476 LYS A N 1
ATOM 5934 C CA . LYS A 1 476 ? 40.853 25.675 -0.535 1.00 31.97 476 LYS A CA 1
ATOM 5935 C C . LYS A 1 476 ? 41.721 24.780 0.336 1.00 38.31 476 LYS A C 1
ATOM 5936 O O . LYS A 1 476 ? 41.688 24.859 1.568 1.00 29.90 476 LYS A O 1
ATOM 5955 N N . ARG A 1 477 ? 42.490 23.906 -0.322 1.00 36.62 477 ARG A N 1
ATOM 5956 C CA . ARG A 1 477 ? 43.418 23.046 0.403 1.00 39.60 477 ARG A CA 1
ATOM 5957 C C . ARG A 1 477 ? 44.373 23.852 1.271 1.00 36.83 477 ARG A C 1
ATOM 5958 O O . ARG A 1 477 ? 44.754 23.390 2.349 1.00 33.92 477 ARG A O 1
ATOM 5979 N N . SER A 1 478 ? 44.794 25.036 0.813 1.00 32.56 478 SER A N 1
ATOM 5980 C CA . SER A 1 478 ? 45.683 25.868 1.619 1.00 37.65 478 SER A CA 1
ATOM 5981 C C . SER A 1 478 ? 44.983 26.317 2.894 1.00 31.38 478 SER A C 1
ATOM 5982 O O . SER A 1 478 ? 45.599 26.370 3.965 1.00 33.56 478 SER A O 1
ATOM 5990 N N . HIS A 1 479 ? 43.689 26.643 2.796 1.00 28.71 479 HIS A N 1
ATOM 5991 C CA . HIS A 1 479 ? 42.945 27.037 3.989 1.00 30.36 479 HIS A CA 1
ATOM 5992 C C . HIS A 1 479 ? 42.961 25.919 5.021 1.00 32.64 479 HIS A C 1
ATOM 5993 O O . HIS A 1 479 ? 43.215 26.154 6.208 1.00 29.53 479 HIS A O 1
ATOM 6007 N N . ILE A 1 480 ? 42.661 24.694 4.583 1.00 33.30 480 ILE A N 1
ATOM 6008 C CA . ILE A 1 480 ? 42.592 23.564 5.504 1.00 32.40 480 ILE A CA 1
ATOM 6009 C C . ILE A 1 480 ? 43.958 23.318 6.129 1.00 31.06 480 ILE A C 1
ATOM 6010 O O . ILE A 1 480 ? 44.075 23.118 7.346 1.00 30.07 480 ILE A O 1
ATOM 6026 N N . ARG A 1 481 ? 45.013 23.346 5.302 1.00 29.92 481 ARG A N 1
ATOM 6027 C CA . ARG A 1 481 ? 46.371 23.176 5.811 1.00 33.53 481 ARG A CA 1
ATOM 6028 C C . ARG A 1 481 ? 46.678 24.201 6.886 1.00 33.37 481 ARG A C 1
ATOM 6029 O O . ARG A 1 481 ? 47.308 23.880 7.900 1.00 32.34 481 ARG A O 1
ATOM 6050 N N . ARG A 1 482 ? 46.251 25.445 6.677 1.00 30.78 482 ARG A N 1
ATOM 6051 C CA . ARG A 1 482 ? 46.457 26.473 7.688 1.00 26.60 482 ARG A CA 1
ATOM 6052 C C . ARG A 1 482 ? 45.679 26.165 8.962 1.00 28.34 482 ARG A C 1
ATOM 6053 O O . ARG A 1 482 ? 46.242 26.186 10.060 1.00 27.94 482 ARG A O 1
ATOM 6074 N N . TYR A 1 483 ? 44.367 25.948 8.847 1.00 26.34 483 TYR A N 1
ATOM 6075 C CA . TYR A 1 483 ? 43.569 25.591 10.021 1.00 27.88 483 TYR A CA 1
ATOM 6076 C C . TYR A 1 483 ? 44.204 24.436 10.803 1.00 28.98 483 TYR A C 1
ATOM 6077 O O . TYR A 1 483 ? 44.371 24.505 12.029 1.00 28.18 483 TYR A O 1
ATOM 6095 N N . VAL A 1 484 ? 44.550 23.354 10.100 1.00 28.10 484 VAL A N 1
ATOM 6096 C CA . VAL A 1 484 ? 45.076 22.159 10.758 1.00 26.83 484 VAL A CA 1
ATOM 6097 C C . VAL A 1 484 ? 46.423 22.434 11.415 1.00 32.74 484 VAL A C 1
ATOM 6098 O O . VAL A 1 484 ? 46.700 21.938 12.514 1.00 28.42 484 VAL A O 1
ATOM 6111 N N . SER A 1 485 ? 47.291 23.199 10.750 1.00 30.58 485 SER A N 1
ATOM 6112 C CA . SER A 1 485 ? 48.597 23.469 11.337 1.00 32.83 485 SER A CA 1
ATOM 6113 C C . SER A 1 485 ? 48.458 24.226 12.646 1.00 32.86 485 SER A C 1
ATOM 6114 O O . SER A 1 485 ? 49.317 24.112 13.526 1.00 30.15 485 SER A O 1
ATOM 6122 N N . VAL A 1 486 ? 47.388 25.009 12.784 1.00 29.56 486 VAL A N 1
ATOM 6123 C CA . VAL A 1 486 ? 47.143 25.741 14.019 1.00 29.70 486 VAL A CA 1
ATOM 6124 C C . VAL A 1 486 ? 46.499 24.834 15.066 1.00 29.99 486 VAL A C 1
ATOM 6125 O O . VAL A 1 486 ? 46.983 24.725 16.199 1.00 26.27 486 VAL A O 1
ATOM 6138 N N . SER A 1 487 ? 45.411 24.156 14.697 1.00 26.41 487 SER A N 1
ATOM 6139 C CA . SER A 1 487 ? 44.624 23.420 15.683 1.00 27.36 487 SER A CA 1
ATOM 6140 C C . SER A 1 487 ? 45.352 22.172 16.163 1.00 27.19 487 SER A C 1
ATOM 6141 O O . SER A 1 487 ? 45.285 21.825 17.350 1.00 26.53 487 SER A O 1
ATOM 6149 N N . SER A 1 488 ? 46.050 21.484 15.255 1.00 20.95 488 SER A N 1
ATOM 6150 C CA . SER A 1 488 ? 46.727 20.245 15.622 1.00 26.65 488 SER A CA 1
ATOM 6151 C C . SER A 1 488 ? 47.896 20.462 16.585 1.00 25.02 488 SER A C 1
ATOM 6152 O O . SER A 1 488 ? 48.240 19.541 17.326 1.00 27.57 488 SER A O 1
ATOM 6160 N N . ASN A 1 489 ? 48.488 21.654 16.631 1.00 28.40 489 ASN A N 1
ATOM 6161 C CA . ASN A 1 489 ? 49.556 21.965 17.578 1.00 26.83 489 ASN A CA 1
ATOM 6162 C C . ASN A 1 489 ? 49.046 22.648 18.839 1.00 28.80 489 ASN A C 1
ATOM 6163 O O . ASN A 1 489 ? 49.848 23.165 19.627 1.00 28.73 489 ASN A O 1
ATOM 6174 N N . HIS A 1 490 ? 47.728 22.756 18.976 1.00 28.37 490 HIS A N 1
ATOM 6175 C CA . HIS A 1 490 ? 47.098 23.396 20.118 1.00 27.84 490 HIS A CA 1
ATOM 6176 C C . HIS A 1 490 ? 46.431 22.382 21.047 1.00 29.44 490 HIS A C 1
ATOM 6177 O O . HIS A 1 490 ? 45.924 21.343 20.617 1.00 30.18 490 HIS A O 1
ATOM 6191 N N . GLN A 1 491 ? 46.498 22.672 22.344 1.00 27.72 491 GLN A N 1
ATOM 6192 C CA . GLN A 1 491 ? 45.857 21.804 23.330 1.00 27.03 491 GLN A CA 1
ATOM 6193 C C . GLN A 1 491 ? 44.368 22.132 23.362 1.00 26.17 491 GLN A C 1
ATOM 6194 O O . GLN A 1 491 ? 43.912 23.018 24.092 1.00 23.44 491 GLN A O 1
ATOM 6208 N N . ALA A 1 492 ? 43.595 21.399 22.562 1.00 23.98 492 ALA A N 1
ATOM 6209 C CA . ALA A 1 492 ? 42.203 21.761 22.334 1.00 23.09 492 ALA A CA 1
ATOM 6210 C C . ALA A 1 492 ? 41.408 21.486 23.600 1.00 23.04 492 ALA A C 1
ATOM 6211 O O . ALA A 1 492 ? 41.541 20.419 24.201 1.00 22.85 492 ALA A O 1
ATOM 6218 N N . ARG A 1 493 ? 40.594 22.449 24.014 1.00 27.14 493 ARG A N 1
ATOM 6219 C CA . ARG A 1 493 ? 39.678 22.295 25.132 1.00 22.02 493 ARG A CA 1
ATOM 6220 C C . ARG A 1 493 ? 38.328 21.768 24.665 1.00 22.45 493 ARG A C 1
ATOM 6221 O O . ARG A 1 493 ? 37.957 21.906 23.493 1.00 23.28 493 ARG A O 1
ATOM 6242 N N . PRO A 1 494 ? 37.581 21.132 25.560 1.00 24.98 494 PRO A N 1
ATOM 6243 C CA . PRO A 1 494 ? 36.291 20.567 25.164 1.00 24.92 494 PRO A CA 1
ATOM 6244 C C . PRO A 1 494 ? 35.372 21.651 24.620 1.00 27.45 494 PRO A C 1
ATOM 6245 O O . PRO A 1 494 ? 35.278 22.752 25.169 1.00 23.32 494 PRO A O 1
ATOM 6256 N N . ASN A 1 495 ? 34.717 21.334 23.504 1.00 28.59 495 ASN A N 1
ATOM 6257 C CA . ASN A 1 495 ? 33.728 22.174 22.843 1.00 22.93 495 ASN A CA 1
ATOM 6258 C C . ASN A 1 495 ? 34.335 23.421 22.225 1.00 26.19 495 ASN A C 1
ATOM 6259 O O . ASN A 1 495 ? 33.590 24.323 21.825 1.00 22.87 495 ASN A O 1
ATOM 6270 N N . SER A 1 496 ? 35.656 23.483 22.099 1.00 24.39 496 SER A N 1
ATOM 6271 C CA . SER A 1 496 ? 36.320 24.675 21.594 1.00 24.47 496 SER A CA 1
ATOM 6272 C C . SER A 1 496 ? 36.405 24.692 20.069 1.00 23.95 496 SER A C 1
ATOM 6273 O O . SER A 1 496 ? 36.159 23.693 19.389 1.00 21.42 496 SER A O 1
ATOM 6281 N N . PHE A 1 497 ? 36.765 25.868 19.533 1.00 22.40 497 PHE A N 1
ATOM 6282 C CA . PHE A 1 497 ? 37.003 25.980 18.096 1.00 24.73 497 PHE A CA 1
ATOM 6283 C C . PHE A 1 497 ? 38.160 25.090 17.673 1.00 23.61 497 PHE A C 1
ATOM 6284 O O . PHE A 1 497 ? 38.115 24.451 16.614 1.00 22.74 497 PHE A O 1
ATOM 6301 N N . ALA A 1 498 ? 39.203 25.025 18.497 1.00 22.34 498 ALA A N 1
ATOM 6302 C CA . ALA A 1 498 ? 40.326 24.155 18.189 1.00 22.05 498 ALA A CA 1
ATOM 6303 C C . ALA A 1 498 ? 39.864 22.711 18.076 1.00 20.25 498 ALA A C 1
ATOM 6304 O O . ALA A 1 498 ? 40.245 21.994 17.142 1.00 24.49 498 ALA A O 1
ATOM 6311 N N . GLU A 1 499 ? 39.009 22.278 19.002 1.00 21.21 499 GLU A N 1
ATOM 6312 C CA . GLU A 1 499 ? 38.538 20.901 18.965 1.00 22.95 499 GLU A CA 1
ATOM 6313 C C . GLU A 1 499 ? 37.709 20.652 17.718 1.00 23.57 499 GLU A C 1
ATOM 6314 O O . GLU A 1 499 ? 37.847 19.607 17.071 1.00 26.51 499 GLU A O 1
ATOM 6326 N N . PHE A 1 500 ? 36.837 21.598 17.371 1.00 22.59 500 PHE A N 1
ATOM 6327 C CA . PHE A 1 500 ? 36.058 21.476 16.140 1.00 27.08 500 PHE A CA 1
ATOM 6328 C C . PHE A 1 500 ? 36.957 21.298 14.919 1.00 22.58 500 PHE A C 1
ATOM 6329 O O . PHE A 1 500 ? 36.712 20.428 14.075 1.00 25.10 500 PHE A O 1
ATOM 6346 N N . LEU A 1 501 ? 37.987 22.134 14.792 1.00 24.41 501 LEU A N 1
ATOM 6347 C CA . LEU A 1 501 ? 38.839 22.072 13.612 1.00 19.43 501 LEU A CA 1
ATOM 6348 C C . LEU A 1 501 ? 39.578 20.739 13.529 1.00 27.33 501 LEU A C 1
ATOM 6349 O O . LEU A 1 501 ? 39.670 20.144 12.447 1.00 2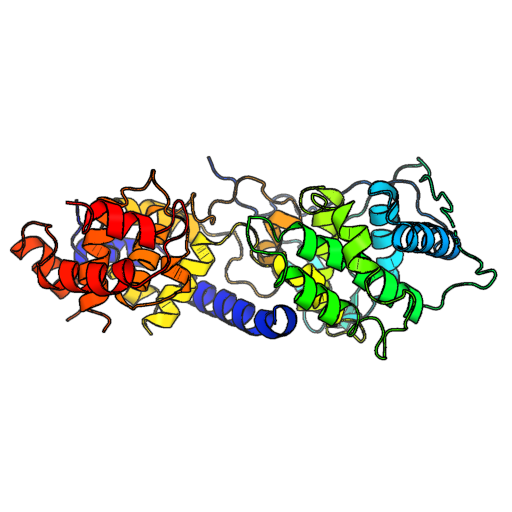5.63 501 LEU A O 1
ATOM 6365 N N . ASN A 1 502 ? 40.118 20.252 14.651 1.00 24.66 502 ASN A N 1
ATOM 6366 C CA . ASN A 1 502 ? 40.749 18.935 14.652 1.00 25.68 502 ASN A CA 1
ATOM 6367 C C . ASN A 1 502 ? 39.733 17.860 14.289 1.00 24.06 502 ASN A C 1
ATOM 6368 O O . ASN A 1 502 ? 40.006 16.958 13.485 1.00 25.71 502 ASN A O 1
ATOM 6379 N N . LYS A 1 503 ? 38.550 17.936 14.897 1.00 25.46 503 LYS A N 1
ATOM 6380 C CA . LYS A 1 503 ? 37.534 16.927 14.653 1.00 29.61 503 LYS A CA 1
ATOM 6381 C C . LYS A 1 503 ? 37.111 16.936 13.193 1.00 28.37 503 LYS A C 1
ATOM 6382 O O . LYS A 1 503 ? 36.850 15.879 12.603 1.00 32.31 503 LYS A O 1
ATOM 6401 N N . THR A 1 504 ? 37.050 18.122 12.591 1.00 26.96 504 THR A N 1
ATOM 6402 C CA . THR A 1 504 ? 36.487 18.298 11.259 1.00 30.24 504 THR A CA 1
ATOM 6403 C C . THR A 1 504 ? 37.529 18.071 10.176 1.00 29.71 5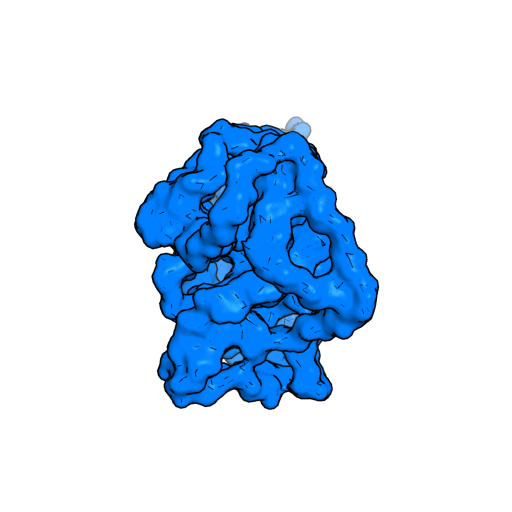04 THR A C 1
ATOM 6404 O O . THR A 1 504 ? 37.222 17.471 9.143 1.00 34.00 504 THR A O 1
ATOM 6415 N N . TYR A 1 505 ? 38.762 18.530 10.406 1.00 32.83 505 TYR A N 1
ATOM 6416 C CA . TYR A 1 505 ? 39.784 18.533 9.375 1.00 29.62 505 TYR A CA 1
ATOM 6417 C C . TYR A 1 505 ? 41.010 17.682 9.703 1.00 27.94 505 TYR A C 1
ATOM 6418 O O . TYR A 1 505 ? 41.911 17.579 8.887 1.00 34.07 505 TYR A O 1
ATOM 6436 N N . SER A 1 506 ? 41.061 17.013 10.845 1.00 37.23 506 SER A N 1
ATOM 6437 C CA . SER A 1 506 ? 42.265 16.252 11.229 1.00 32.77 506 SER A CA 1
ATOM 6438 C C . SER A 1 506 ? 41.904 15.080 12.089 1.00 37.94 506 SER A C 1
ATOM 6439 O O . SER A 1 506 ? 42.573 14.804 13.083 1.00 31.28 506 SER A O 1
ATOM 6447 N N . SER A 1 507 ? 40.806 14.407 11.745 1.00 33.81 507 SER A N 1
ATOM 6448 C CA . SER A 1 507 ? 40.410 13.192 12.464 1.00 35.09 507 SER A CA 1
ATOM 6449 C C . SER A 1 507 ? 40.416 11.963 11.590 1.00 50.13 507 SER A C 1
ATOM 6450 O O . SER A 1 507 ? 40.216 10.864 12.097 1.00 54.09 507 SER A O 1
ATOM 6458 N N . ASP A 1 508 ? 40.586 12.112 10.288 1.00 50.76 508 ASP A N 1
ATOM 6459 C CA . ASP A 1 508 ? 40.597 10.934 9.402 1.00 64.13 508 ASP A CA 1
ATOM 6460 C C . ASP A 1 508 ? 42.032 10.507 9.089 1.00 56.65 508 ASP A C 1
ATOM 6461 O O . ASP A 1 508 ? 42.333 9.428 8.508 1.00 69.07 508 ASP A O 1
#

Secondary structure (DSSP, 8-state):
-B--HHHHHHHHHH--SHHHHHHHHHHHHHHHHHHH--------SSSPPPEEEE-PPPPHHHHHHHHHHHHHHT---HHHHHHHHHHGGGG--EE-SS-EEETTEEEE-TT-EE-GGGGSEEEE-S-------------SPPPHHHHHHHHHHHHHHHHHHH--STT-HHHHHHHHHHHHHHTTSTTS---S-TTHHHHHHHHSTTGGG-HHHHHHHHHHHHHHHHS--TTGGGHHHHGGGTTTT-HHHHHHHHHHHHTT--HHHHHTT--BTTHHHHHHHHT-TTS-TTSTT-GGGGTTTTTS-SS-TTSTTTTHHHHHHHHHHHHHTT-HHHHTSBP-TTS-HHHHHHHHHHHHHH----HHHHHHHHHHTTTPPPHHHHHHHHHHHTTS-PPTTBHHHHHHHHHS--

InterPro domains:
  IPR000448 Rhabdovirus nucleocapsid [PF00945] (11-428)
  IPR023330 Rhabdovirus nucleocapsid, N-terminal [G3DSA:1.10.3570.10] (37-230)
  IPR023331 Rhabdovirus nucleocapsid, C-terminal [G3DSA:1.10.3610.10] (233-447)
  IPR035961 Rhabdovirus nucleoprotein-like [SSF140809] (7-447)

Radius of gyration: 23.83 Å; Cα contacts (8 Å, |Δi|>4): 668; chains: 1; bounding box: 40×58×79 Å